Protein AF-A0AAD7PNH7-F1 (afdb_monomer)

Solvent-accessible surface area (backbone atoms only — not comparable to full-atom values): 21620 Å² total; per-residue (Å²): 139,83,86,79,84,76,80,77,82,73,75,80,69,84,70,70,91,67,73,63,49,70,53,61,72,51,76,75,66,79,84,44,59,41,49,57,70,51,91,86,58,76,94,44,36,53,69,55,54,31,59,24,17,64,55,64,34,79,88,31,52,77,44,78,53,93,70,26,41,28,29,46,26,43,43,97,87,65,54,57,30,32,40,33,38,47,54,91,47,84,65,49,72,67,57,51,49,57,50,43,61,55,57,53,66,65,80,53,93,18,37,55,54,58,46,29,37,34,74,54,92,85,47,43,35,39,32,28,63,52,45,81,57,39,27,43,41,53,67,70,63,61,75,90,77,79,69,82,74,80,51,62,71,59,50,51,51,30,51,32,34,38,29,44,34,52,17,40,31,56,72,70,38,86,75,63,47,61,51,66,52,48,44,40,70,34,30,28,17,30,89,85,58,49,25,17,39,46,71,64,52,50,56,75,69,42,39,61,47,68,61,71,79,46,58,69,83,83,72,66,65,48,52,84,59,27,52,36,75,58,42,84,78,66,65,58,88,47,68,49,36,38,31,19,6,45,15,43,41,45,44,28,66,52,29,66,42,44,44,66,51,50,83,90,51,61,91,84,64,83,62,33,40,68,56,49,51,54,57,35,49,77,67,78,45,53,78,76,55,45,29,73,91,55,56,92,68,88,41,58,71,47,53,52,54,50,50,51,53,20,55,40,24,51,41,83,53,59,85,74,24,59,53,43,57,55,50,22,52,53,46,44,58,66,43,61,88,68,73,68,86,68,80,84,70,88,81,72,82,78,84,76,83,72,96,73,84,84,77,79,84,73,80,75,83,82,87,130

Sequence (368 aa):
MFFYLRRVSVRKKEEDPEGNKWARSLKGTKGIKVSMFEKSVLKMKLSDLMKATNNFSKDGIIGLGRTGAIYKAVLDDGTSLMVKRLQESQHSEKEFLSEMDTLGSVKHRNLVPLLGFCVAKKERLLIYKNMPNGSLHDQLHSSDDGGNAMEWPLRLKIAIGAAKGLAWLHHSCNPRIIHRNISSNCILLDADFEPKISDFGLARLMNPIDTHLSTFVNGEFGDLGYVAPEYTRTLVATPKGDVYSFGTVLLELVTGERPTHVAKAPEDFKGNLVEWITQISSNSKLHDTIDKSLLGKGVDGELFQFLKVACTCVLPTPKERPTMFEVYQLLRAIGGRYNFTAEDEILIPSDSGNADNMEELIVAREVK

Secondary structure (DSSP, 8-state):
----------------TTTTHHHHHTTT-TTPBPEESSTTS---BHHHHHHHTTTT-GGGEEEEETTEEEEEEE-TTS-EEEEEEEPP----HHHHHHHHHHHHH---TTB--EEEEEEETTEEEEEEE--TT-BHHHHHH--SSSPPPPPHHHHHHHHHHHHHHHHHHHHTSSSPPP-S---GGGEEE-TT--EEE-STTGGGGS-HIIIII-TTSSS--SSTT---TTHHHH----HHHHHHHHHHHHHHHHH--BTTB-TTS-TT--S-HHHHHHHHHHTT-GGGGS-GGGTTSS-HHHHHHHHHHHHHHT-SSTTTSPPHHHHHHHHHHHTGGG-----S--PPPP------------------

InterPro domains:
  IPR000719 Protein kinase domain [PS50011] (56-341)
  IPR001245 Serine-threonine/tyrosine-protein kinase, catalytic domain [PF07714] (61-329)
  IPR011009 Protein kinase-like domain superfamily [SSF56112] (34-331)
  IPR051824 LRR Receptor-Like Ser/Thr Protein Kinase [PTHR48006] (19-334)

Organism: Quillaja saponaria (NCBI:txid32244)

Structure (mmCIF, N/CA/C/O backbone):
data_AF-A0AAD7PNH7-F1
#
_entry.id   AF-A0AAD7PNH7-F1
#
loop_
_atom_site.group_PDB
_atom_site.id
_atom_site.type_symbol
_atom_site.label_atom_id
_atom_site.label_alt_id
_atom_site.label_comp_id
_atom_site.label_asym_id
_atom_site.label_entity_id
_atom_site.label_seq_id
_atom_site.pdbx_PDB_ins_code
_atom_site.Cartn_x
_atom_site.Cartn_y
_atom_site.Cartn_z
_atom_site.occupancy
_atom_site.B_iso_or_equiv
_atom_site.auth_seq_id
_atom_site.auth_comp_id
_atom_site.auth_asym_id
_atom_site.auth_atom_id
_atom_site.pdbx_PDB_model_num
ATOM 1 N N . MET A 1 1 ? 15.157 -46.771 -2.818 1.00 29.75 1 MET A N 1
ATOM 2 C CA . MET A 1 1 ? 14.008 -46.200 -2.084 1.00 29.75 1 MET A CA 1
ATOM 3 C C . MET A 1 1 ? 14.579 -45.356 -0.950 1.00 29.75 1 MET A C 1
ATOM 5 O O . MET A 1 1 ? 14.903 -45.894 0.096 1.00 29.75 1 MET A O 1
ATOM 9 N N . PHE A 1 2 ? 14.838 -44.072 -1.209 1.00 24.34 2 PHE A N 1
ATOM 10 C CA . PHE A 1 2 ? 15.418 -43.145 -0.232 1.00 24.34 2 PHE A CA 1
ATOM 11 C C . PHE A 1 2 ? 14.332 -42.155 0.188 1.00 24.34 2 PHE A C 1
ATOM 13 O O . PHE A 1 2 ? 13.908 -41.322 -0.608 1.00 24.34 2 PHE A O 1
ATOM 20 N N . PHE A 1 3 ? 13.847 -42.291 1.419 1.00 24.22 3 PHE A N 1
ATOM 21 C CA . PHE A 1 3 ? 12.903 -41.358 2.023 1.00 24.22 3 PHE A CA 1
ATOM 22 C C . PHE A 1 3 ? 13.675 -40.147 2.553 1.00 24.22 3 PHE A C 1
ATOM 24 O O . PHE A 1 3 ? 14.318 -40.228 3.597 1.00 24.22 3 PHE A O 1
ATOM 31 N N . TYR A 1 4 ? 13.611 -39.020 1.845 1.00 25.33 4 TYR A N 1
ATOM 32 C CA . TYR A 1 4 ? 14.014 -37.729 2.401 1.00 25.33 4 TYR A CA 1
ATOM 33 C C . TYR A 1 4 ? 12.817 -37.118 3.138 1.00 25.33 4 TYR A C 1
ATOM 35 O O . TYR A 1 4 ? 11.923 -36.527 2.535 1.00 25.33 4 TYR A O 1
ATOM 43 N N . LEU A 1 5 ? 12.795 -37.275 4.462 1.00 28.12 5 LEU A N 1
ATOM 44 C CA . LEU A 1 5 ? 11.913 -36.518 5.350 1.00 28.12 5 LEU A CA 1
ATOM 45 C C . LEU A 1 5 ? 12.374 -35.054 5.356 1.00 28.12 5 LEU A C 1
ATOM 47 O O . LEU A 1 5 ? 13.334 -34.682 6.033 1.00 28.12 5 LEU A O 1
ATOM 51 N N . ARG A 1 6 ? 11.702 -34.219 4.560 1.00 28.66 6 ARG A N 1
ATOM 52 C CA . ARG A 1 6 ? 11.944 -32.775 4.496 1.00 28.66 6 ARG A CA 1
ATOM 53 C C . ARG A 1 6 ? 11.370 -32.127 5.757 1.00 28.66 6 ARG A C 1
ATOM 55 O O . ARG A 1 6 ? 10.159 -32.111 5.962 1.00 28.66 6 ARG A O 1
ATOM 62 N N . ARG A 1 7 ? 12.249 -31.594 6.611 1.00 25.81 7 ARG A N 1
ATOM 63 C CA . ARG A 1 7 ? 11.866 -30.709 7.720 1.00 25.81 7 ARG A CA 1
ATOM 64 C C . ARG A 1 7 ? 11.158 -29.487 7.141 1.00 25.81 7 ARG A C 1
ATOM 66 O O . ARG A 1 7 ? 11.771 -28.685 6.440 1.00 25.81 7 ARG A O 1
ATOM 73 N N . VAL A 1 8 ? 9.874 -29.356 7.453 1.00 25.39 8 VAL A N 1
ATOM 74 C CA . VAL A 1 8 ? 9.115 -28.122 7.266 1.00 25.39 8 VAL A CA 1
ATOM 75 C C . VAL A 1 8 ? 9.748 -27.074 8.178 1.00 25.39 8 VAL A C 1
ATOM 77 O O . VAL A 1 8 ? 9.700 -27.196 9.401 1.00 25.39 8 VAL A O 1
ATOM 80 N N . SER A 1 9 ? 10.389 -26.067 7.587 1.00 25.86 9 SER A N 1
ATOM 81 C CA . SER A 1 9 ? 10.795 -24.873 8.322 1.00 25.86 9 SER A CA 1
ATOM 82 C C . SER A 1 9 ? 9.529 -24.082 8.627 1.00 25.86 9 SER A C 1
ATOM 84 O O . SER A 1 9 ? 9.025 -23.325 7.799 1.00 25.86 9 SER A O 1
ATOM 86 N N . VAL A 1 10 ? 8.960 -24.333 9.804 1.00 28.34 10 VAL A N 1
ATOM 87 C CA . VAL A 1 10 ? 7.902 -23.507 10.375 1.00 28.34 10 VAL A CA 1
ATOM 88 C C . VAL A 1 10 ? 8.510 -22.120 10.551 1.00 28.34 10 VAL A C 1
ATOM 90 O O . VAL A 1 10 ? 9.368 -21.929 11.413 1.00 28.34 10 VAL A O 1
ATOM 93 N N . ARG A 1 11 ? 8.100 -21.155 9.717 1.00 32.38 11 ARG A N 1
ATOM 94 C CA . ARG A 1 11 ? 8.339 -19.734 9.994 1.00 32.38 11 ARG A CA 1
ATOM 95 C C . ARG A 1 11 ? 7.894 -19.495 11.434 1.00 32.38 11 ARG A C 1
ATOM 97 O O . ARG A 1 11 ? 6.722 -19.696 11.751 1.00 32.38 11 ARG A O 1
ATOM 104 N N . LYS A 1 12 ? 8.834 -19.126 12.308 1.00 29.78 12 LYS A N 1
ATOM 105 C CA . LYS A 1 12 ? 8.533 -18.670 13.665 1.00 29.78 12 LYS A CA 1
ATOM 106 C C . LYS A 1 12 ? 7.570 -17.493 13.517 1.00 29.78 12 LYS A C 1
ATOM 108 O O . LYS A 1 12 ? 7.988 -16.408 13.129 1.00 29.78 12 LYS A O 1
ATOM 113 N N . LYS A 1 13 ? 6.276 -17.730 13.754 1.00 42.34 13 LYS A N 1
ATOM 114 C CA . LYS A 1 13 ? 5.326 -16.654 14.033 1.00 42.34 13 LYS A CA 1
ATOM 115 C C . LYS A 1 13 ? 5.911 -15.911 15.228 1.00 42.34 13 LYS A C 1
ATOM 117 O O . LYS A 1 13 ? 6.177 -16.550 16.244 1.00 42.34 13 LYS A O 1
ATOM 122 N N . GLU A 1 14 ? 6.161 -14.613 15.098 1.00 38.56 14 GLU A N 1
ATOM 123 C CA . GLU A 1 14 ? 6.387 -13.781 16.275 1.00 38.56 14 GLU A CA 1
ATOM 124 C C . GLU A 1 14 ? 5.158 -13.938 17.171 1.00 38.56 14 GLU A C 1
ATOM 126 O O . GLU A 1 14 ? 4.038 -13.554 16.823 1.00 38.56 14 GLU A O 1
ATOM 131 N N . GLU A 1 15 ? 5.338 -14.647 18.279 1.00 40.72 15 GLU A N 1
ATOM 132 C CA . GLU A 1 15 ? 4.274 -14.869 19.236 1.00 40.72 15 GLU A CA 1
ATOM 133 C C . GLU A 1 15 ? 4.046 -13.567 19.994 1.00 40.72 15 GLU A C 1
ATOM 135 O O . GLU A 1 15 ? 4.943 -13.094 20.683 1.00 40.72 15 GLU A O 1
ATOM 140 N N . ASP A 1 16 ? 2.830 -13.015 19.897 1.00 49.28 16 ASP A N 1
ATOM 141 C CA . ASP A 1 16 ? 2.330 -12.005 20.836 1.00 49.28 16 ASP A CA 1
ATOM 142 C C . ASP A 1 16 ? 2.634 -12.472 22.279 1.00 49.28 16 ASP A C 1
ATOM 144 O O . ASP A 1 16 ? 2.000 -13.456 22.718 1.00 49.28 16 ASP A O 1
ATOM 148 N N . PRO A 1 17 ? 3.566 -11.799 22.993 1.00 47.62 17 PRO A N 1
ATOM 149 C CA . PRO A 1 17 ? 4.068 -12.218 24.303 1.00 47.62 17 PRO A CA 1
ATOM 150 C C . PRO A 1 17 ? 2.978 -12.291 25.378 1.00 47.62 17 PRO A C 1
ATOM 152 O O . PRO A 1 17 ? 3.150 -12.953 26.402 1.00 47.62 17 PRO A O 1
ATOM 155 N N . GLU A 1 18 ? 1.835 -11.631 25.164 1.00 51.72 18 GLU A N 1
ATOM 156 C CA . GLU A 1 18 ? 0.789 -11.492 26.176 1.00 51.72 18 GLU A CA 1
ATOM 157 C C . GLU A 1 18 ? -0.416 -12.421 25.985 1.00 51.72 18 GLU A C 1
ATOM 159 O O . GLU A 1 18 ? -1.301 -12.465 26.843 1.00 51.72 18 GLU A O 1
ATOM 164 N N . GLY A 1 19 ? -0.474 -13.204 24.905 1.00 57.66 19 GLY A N 1
ATOM 165 C CA . GLY A 1 19 ? -1.500 -14.237 24.729 1.00 57.66 19 GLY A CA 1
ATOM 166 C C . GLY A 1 19 ? -2.938 -13.704 24.662 1.00 57.66 19 GLY A C 1
ATOM 167 O O . GLY A 1 19 ? -3.827 -14.271 25.305 1.00 57.66 19 GLY A O 1
ATOM 168 N N . ASN A 1 20 ? -3.182 -12.620 23.910 1.00 73.38 20 ASN A N 1
ATOM 169 C CA . ASN A 1 20 ? -4.502 -11.981 23.770 1.00 73.38 20 ASN A CA 1
ATOM 170 C C . ASN A 1 20 ? -5.204 -11.634 25.106 1.00 73.38 20 ASN A C 1
ATOM 172 O O . ASN A 1 20 ? -6.437 -11.554 25.178 1.00 73.38 20 ASN A O 1
ATOM 176 N N . LYS A 1 21 ? -4.446 -11.405 26.191 1.00 77.62 21 LYS A N 1
ATOM 177 C CA . LYS A 1 21 ? -4.988 -10.973 27.498 1.00 77.62 21 LYS A CA 1
ATOM 178 C C . LYS A 1 21 ? -5.834 -9.702 27.390 1.00 77.62 21 LYS A C 1
ATOM 180 O O . LYS A 1 21 ? -6.864 -9.599 28.060 1.00 77.62 21 LYS A O 1
ATOM 185 N N . TRP A 1 22 ? -5.455 -8.786 26.501 1.00 85.25 22 TRP A N 1
ATOM 186 C CA . TRP A 1 22 ? -6.195 -7.558 26.213 1.00 85.25 22 TRP A CA 1
ATOM 187 C C . TRP A 1 22 ? -7.666 -7.827 25.844 1.00 85.25 22 TRP A C 1
ATOM 189 O O . TRP A 1 22 ? -8.564 -7.222 26.429 1.00 85.25 22 TRP A O 1
ATOM 199 N N . ALA A 1 23 ? -7.938 -8.809 24.974 1.00 82.88 23 ALA A N 1
ATOM 200 C CA . ALA A 1 23 ? -9.287 -9.139 24.515 1.00 82.88 23 ALA A CA 1
ATOM 201 C C . ALA A 1 23 ? -10.140 -9.714 25.654 1.00 82.88 23 ALA A C 1
ATOM 203 O O . ALA A 1 23 ? -11.338 -9.445 25.755 1.00 82.88 23 ALA A O 1
ATOM 204 N N . ARG A 1 24 ? -9.521 -10.464 26.578 1.00 83.56 24 ARG A N 1
ATOM 205 C CA . ARG A 1 24 ? -10.199 -10.955 27.791 1.00 83.56 24 ARG A CA 1
ATOM 206 C C . ARG A 1 24 ? -10.592 -9.806 28.713 1.00 83.56 24 ARG A C 1
ATOM 208 O O . ARG A 1 24 ? -11.674 -9.851 29.291 1.00 83.56 24 ARG A O 1
ATOM 215 N N . SER A 1 25 ? -9.772 -8.756 28.792 1.00 83.56 25 SER A N 1
ATOM 216 C CA . SER A 1 25 ? -10.085 -7.557 29.578 1.00 83.56 25 SER A CA 1
ATOM 217 C C . SER A 1 25 ? -11.337 -6.815 29.076 1.00 83.56 25 SER A C 1
ATOM 219 O O . SER A 1 25 ? -11.954 -6.072 29.844 1.00 83.56 25 SER A O 1
ATOM 221 N N . LEU A 1 26 ? -11.744 -7.034 27.819 1.00 84.06 26 LEU A N 1
ATOM 222 C CA . LEU A 1 26 ? -12.944 -6.450 27.211 1.00 84.06 26 LEU A CA 1
ATOM 223 C C . LEU A 1 26 ? -14.229 -7.258 27.483 1.00 84.06 26 LEU A C 1
ATOM 225 O O . LEU A 1 26 ? -15.324 -6.726 27.329 1.00 84.06 26 LEU A O 1
ATOM 229 N N . LYS A 1 27 ? -14.149 -8.513 27.963 1.00 73.81 27 LYS A N 1
ATOM 230 C CA . LYS A 1 27 ? -15.326 -9.401 28.150 1.00 73.81 27 LYS A CA 1
ATOM 231 C C . LYS A 1 27 ? -16.373 -8.910 29.173 1.00 73.81 27 LYS A C 1
ATOM 233 O O . LYS A 1 27 ? -17.446 -9.497 29.267 1.00 73.81 27 LYS A O 1
ATOM 238 N N . GLY A 1 28 ? -16.100 -7.833 29.912 1.00 68.81 28 GLY A N 1
ATOM 239 C CA . GLY A 1 28 ? -17.029 -7.213 30.869 1.00 68.81 28 GLY A CA 1
ATOM 240 C C . GLY A 1 28 ? -17.635 -5.876 30.426 1.00 68.81 28 GLY A C 1
ATOM 241 O O . GLY A 1 28 ? -18.544 -5.377 31.086 1.00 68.81 28 GLY A O 1
ATOM 242 N N . THR A 1 29 ? -17.168 -5.273 29.329 1.00 74.38 29 THR A N 1
ATOM 243 C CA . THR A 1 29 ? -17.645 -3.955 28.882 1.00 74.38 29 THR A CA 1
ATOM 244 C C . THR A 1 29 ? -18.919 -4.081 28.051 1.00 74.38 29 THR A C 1
ATOM 246 O O . THR A 1 29 ? -18.883 -4.132 26.822 1.00 74.38 29 THR A O 1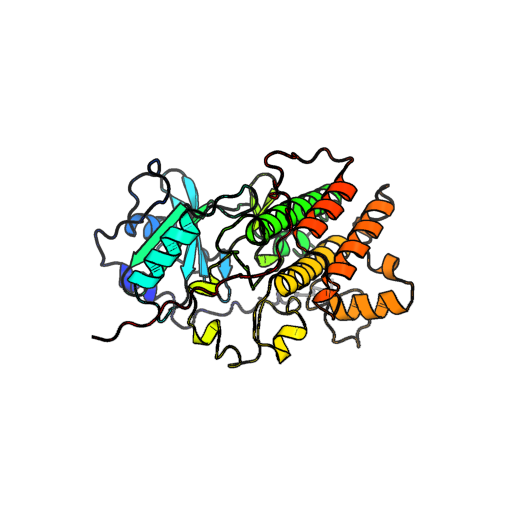
ATOM 249 N N . LYS A 1 30 ? -20.072 -4.148 28.724 1.00 68.44 30 LYS A N 1
ATOM 250 C CA . LYS A 1 30 ? -21.385 -4.136 28.064 1.00 68.44 30 LYS A CA 1
ATOM 251 C C . LYS A 1 30 ? -21.722 -2.721 27.581 1.00 68.44 30 LYS A C 1
ATOM 253 O O . LYS A 1 30 ? -21.572 -1.760 28.324 1.00 68.44 30 LYS A O 1
ATOM 258 N N . GLY A 1 31 ? -22.221 -2.604 26.349 1.00 77.56 31 GLY A N 1
ATOM 259 C CA . GLY A 1 31 ? -22.800 -1.357 25.830 1.00 77.56 31 GLY A CA 1
ATOM 260 C C . GLY A 1 31 ? -21.859 -0.431 25.053 1.00 77.56 31 GLY A C 1
ATOM 261 O O . GLY A 1 31 ? -22.328 0.604 24.583 1.00 77.56 31 GLY A O 1
ATOM 262 N N . ILE A 1 32 ? -20.586 -0.799 24.853 1.00 85.19 32 ILE A N 1
ATOM 263 C CA . ILE A 1 32 ? -19.684 -0.040 23.972 1.00 85.19 32 ILE A CA 1
ATOM 264 C C . ILE A 1 32 ? -20.188 -0.144 22.529 1.00 85.19 32 ILE A C 1
ATOM 266 O O . ILE A 1 32 ? -20.318 -1.243 21.977 1.00 85.19 32 ILE A O 1
ATOM 270 N N . LYS A 1 33 ? -20.498 1.015 21.944 1.00 87.31 33 LYS A N 1
ATOM 271 C CA . LYS A 1 33 ? -20.961 1.149 20.562 1.00 87.31 33 LYS A CA 1
ATOM 272 C C . LYS A 1 33 ? -19.764 1.182 19.618 1.00 87.31 33 LYS A C 1
ATOM 274 O O . LYS A 1 33 ? -18.744 1.784 19.937 1.00 87.31 33 LYS A O 1
ATOM 279 N N . VAL A 1 34 ? -19.925 0.567 18.453 1.00 85.25 34 VAL A N 1
ATOM 280 C CA . VAL A 1 34 ? -19.037 0.783 17.312 1.00 85.25 34 VAL A CA 1
ATOM 281 C C . VAL A 1 34 ? -19.575 1.991 16.548 1.00 85.25 34 VAL A C 1
ATOM 283 O O . VAL A 1 34 ? -20.754 2.031 16.189 1.00 85.25 34 VAL A O 1
ATOM 286 N N . SER A 1 35 ? -18.728 2.993 16.350 1.00 88.44 35 SER A N 1
ATOM 287 C CA . SER A 1 35 ? -19.055 4.199 15.594 1.00 88.44 35 SER A CA 1
ATOM 288 C C . SER A 1 35 ? -18.865 3.914 14.110 1.00 88.44 35 SER A C 1
ATOM 290 O O . SER A 1 35 ? -17.750 3.627 13.687 1.00 88.44 35 SER A O 1
ATOM 292 N N . MET A 1 36 ? -19.940 3.985 13.326 1.00 88.69 36 MET A N 1
ATOM 293 C CA . MET A 1 36 ? -19.910 3.748 11.878 1.00 88.69 36 MET A CA 1
ATOM 294 C C . MET A 1 36 ? -19.984 5.076 11.124 1.00 88.69 36 MET A C 1
ATOM 296 O O . MET A 1 36 ? -20.780 5.943 11.488 1.00 88.69 36 MET A O 1
ATOM 300 N N . PHE A 1 37 ? -19.190 5.228 10.062 1.00 83.88 37 PHE A N 1
ATOM 301 C CA . PHE A 1 37 ? -19.174 6.455 9.251 1.00 83.88 37 PHE A CA 1
ATOM 302 C C . PHE A 1 37 ? -20.381 6.563 8.310 1.00 83.88 37 PHE A C 1
ATOM 304 O O . PHE A 1 37 ? -20.784 7.661 7.929 1.00 83.88 37 PHE A O 1
ATOM 311 N N . GLU A 1 38 ? -21.004 5.437 7.959 1.00 74.12 38 GLU A N 1
ATOM 312 C CA . GLU A 1 38 ? -22.218 5.407 7.144 1.00 74.12 38 GLU A CA 1
ATOM 313 C C . GLU A 1 38 ? -23.446 5.056 7.987 1.00 74.12 38 GLU A C 1
ATOM 315 O O . GLU A 1 38 ? -23.496 4.027 8.662 1.00 74.12 38 GLU A O 1
ATOM 320 N N . LYS A 1 39 ? -24.480 5.906 7.906 1.00 57.44 39 LYS A N 1
ATOM 321 C CA . LYS A 1 39 ? -25.732 5.780 8.677 1.00 57.44 39 LYS A CA 1
ATOM 322 C C . LYS A 1 39 ? -26.529 4.500 8.372 1.00 57.44 39 LYS A C 1
ATOM 324 O O . LYS A 1 39 ? -27.422 4.157 9.138 1.00 57.44 39 LYS A O 1
ATOM 329 N N . SER A 1 40 ? -26.220 3.823 7.262 1.00 53.72 40 SER A N 1
ATOM 330 C CA . SER A 1 40 ? -26.894 2.603 6.793 1.00 53.72 40 SER A CA 1
ATOM 331 C C . SER A 1 40 ? -26.407 1.324 7.480 1.00 53.72 40 SER A C 1
ATOM 333 O O . SER A 1 40 ? -27.012 0.270 7.283 1.00 53.72 40 SER A O 1
ATOM 335 N N . VAL A 1 41 ? -25.317 1.370 8.249 1.00 58.19 41 VAL A N 1
ATOM 336 C CA . VAL A 1 41 ? -24.795 0.165 8.897 1.00 58.19 41 VAL A CA 1
ATOM 337 C C . VAL A 1 41 ? -25.533 -0.071 10.215 1.00 58.19 41 VAL A C 1
ATOM 339 O O . VAL A 1 41 ? -25.690 0.845 11.024 1.00 58.19 41 VAL A O 1
ATOM 342 N N . LEU A 1 42 ? -26.015 -1.303 10.419 1.00 61.91 42 LEU A N 1
ATOM 343 C CA . LEU A 1 42 ? -26.675 -1.746 11.652 1.00 61.91 42 LEU A CA 1
ATOM 344 C C . LEU A 1 42 ? -25.881 -1.283 12.885 1.00 61.91 42 LEU A C 1
ATOM 346 O O . LEU A 1 42 ? -24.651 -1.296 12.878 1.00 61.91 42 LEU A O 1
ATOM 350 N N . LYS A 1 43 ? -26.585 -0.882 13.956 1.00 73.81 43 LYS A N 1
ATOM 351 C CA . LYS A 1 43 ? -25.972 -0.469 15.232 1.00 73.81 43 LYS A CA 1
ATOM 352 C C . LYS A 1 43 ? -25.136 -1.617 15.814 1.00 73.81 43 LYS A C 1
ATOM 354 O O . LYS A 1 43 ? -25.658 -2.429 16.574 1.00 73.81 43 LYS A O 1
ATOM 359 N N . MET A 1 44 ? -23.853 -1.653 15.477 1.00 86.00 44 MET A N 1
ATOM 360 C CA . MET A 1 44 ? -22.908 -2.675 15.911 1.00 86.00 44 MET A CA 1
ATOM 361 C C . MET A 1 44 ? -22.331 -2.332 17.289 1.00 86.00 44 MET A C 1
ATOM 363 O O . MET A 1 44 ? -22.113 -1.165 17.633 1.00 86.00 44 MET A O 1
ATOM 367 N N . LYS A 1 45 ? -22.094 -3.355 18.107 1.00 91.12 45 LYS A N 1
ATOM 368 C CA . LYS A 1 45 ? -21.475 -3.253 19.433 1.00 91.12 45 LYS A CA 1
ATOM 369 C C . LYS A 1 45 ? -20.146 -3.997 19.458 1.00 91.12 45 LYS A C 1
ATOM 371 O O . LYS A 1 45 ? -19.910 -4.911 18.673 1.00 91.12 45 LYS A O 1
ATOM 376 N N . LEU A 1 46 ? -19.298 -3.664 20.431 1.00 91.69 46 LEU A N 1
ATOM 377 C CA . LEU A 1 46 ? -18.039 -4.383 20.651 1.00 91.69 46 LEU A CA 1
ATOM 378 C C . LEU A 1 46 ? -18.255 -5.895 20.848 1.00 91.69 46 LEU A C 1
ATOM 380 O O . LEU A 1 46 ? -17.443 -6.691 20.390 1.00 91.69 46 LEU A O 1
ATOM 384 N N . SER A 1 47 ? -19.360 -6.301 21.484 1.00 91.94 47 SER A N 1
ATOM 385 C CA . SER A 1 47 ? -19.724 -7.717 21.645 1.00 91.94 47 SER A CA 1
ATOM 386 C C . SER A 1 47 ? -19.842 -8.458 20.316 1.00 91.94 47 SER A C 1
ATOM 388 O O . SER A 1 47 ? -19.479 -9.630 20.239 1.00 91.94 47 SER A O 1
ATOM 390 N N . ASP A 1 48 ? -20.314 -7.771 19.279 1.00 92.44 48 ASP A N 1
ATOM 391 C CA . ASP A 1 48 ? -20.542 -8.353 17.961 1.00 92.44 48 ASP A CA 1
ATOM 392 C C . ASP A 1 48 ? -19.192 -8.565 17.266 1.00 92.44 48 ASP A C 1
ATOM 394 O O . ASP A 1 48 ? -18.928 -9.648 16.754 1.00 92.44 48 ASP A O 1
ATOM 398 N N . LEU A 1 49 ? -18.277 -7.589 17.374 1.00 93.19 49 LEU A N 1
ATOM 399 C CA . LEU A 1 49 ? -16.888 -7.725 16.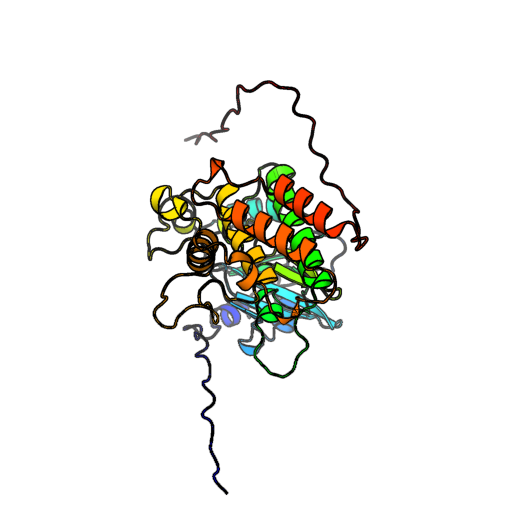916 1.00 93.19 49 LEU A CA 1
ATOM 400 C C . LEU A 1 49 ? -16.142 -8.841 17.656 1.00 93.19 49 LEU A C 1
ATOM 402 O O . LEU A 1 49 ? -15.426 -9.628 17.037 1.00 93.19 49 LEU A O 1
ATOM 406 N N . MET A 1 50 ? -16.314 -8.938 18.978 1.00 93.56 50 MET A N 1
ATOM 407 C CA . MET A 1 50 ? -15.717 -10.013 19.772 1.00 93.56 50 MET A CA 1
ATOM 408 C C . MET A 1 50 ? -16.243 -11.377 19.330 1.00 93.56 50 MET A C 1
ATOM 410 O O . MET A 1 50 ? -15.453 -12.300 19.178 1.00 93.56 50 MET A O 1
ATOM 414 N N . LYS A 1 51 ? -17.547 -11.523 19.081 1.00 94.12 51 LYS A N 1
ATOM 415 C CA . LYS A 1 51 ? -18.115 -12.774 18.564 1.00 94.12 51 LYS A CA 1
ATOM 416 C C . LYS A 1 51 ? -17.561 -13.100 17.172 1.00 94.12 51 LYS A C 1
ATOM 418 O O . LYS A 1 51 ? -17.043 -14.195 16.971 1.00 94.12 51 LYS A O 1
ATOM 423 N N . ALA A 1 52 ? -17.585 -12.127 16.263 1.00 94.88 52 ALA A N 1
ATOM 424 C CA . ALA A 1 52 ? -17.185 -12.277 14.866 1.00 94.88 52 ALA A CA 1
ATOM 425 C C . ALA A 1 52 ? -15.701 -12.628 14.667 1.00 94.88 52 ALA A C 1
ATOM 427 O O . ALA A 1 52 ? -15.330 -13.209 13.651 1.00 94.88 52 ALA A O 1
ATOM 428 N N . THR A 1 53 ? -14.850 -12.284 15.633 1.00 94.50 53 THR A N 1
ATOM 429 C CA . THR A 1 53 ? -13.401 -12.565 15.625 1.00 94.50 53 THR A CA 1
ATOM 430 C C . THR A 1 53 ? -13.012 -13.757 16.504 1.00 94.50 53 THR A C 1
ATOM 432 O O . THR A 1 53 ? -11.827 -13.972 16.769 1.00 94.50 53 THR A O 1
ATOM 435 N N . ASN A 1 54 ? -13.990 -14.511 17.023 1.00 94.06 54 ASN A N 1
ATOM 436 C CA . ASN A 1 54 ? -13.775 -15.549 18.034 1.00 94.06 54 ASN A CA 1
ATOM 437 C C . ASN A 1 54 ? -12.942 -15.040 19.232 1.00 94.06 54 ASN A C 1
ATOM 439 O O . ASN A 1 54 ? -11.931 -15.614 19.632 1.00 94.06 54 ASN A O 1
ATOM 443 N N . ASN A 1 55 ? -13.377 -13.918 19.802 1.00 93.31 55 ASN A N 1
ATOM 444 C CA . ASN A 1 55 ? -12.711 -13.148 20.852 1.00 93.31 55 ASN A CA 1
ATOM 445 C C . ASN A 1 55 ? -11.298 -12.695 20.468 1.00 93.31 55 ASN A C 1
ATOM 447 O O . ASN A 1 55 ? -10.383 -12.798 21.287 1.00 93.31 55 ASN A O 1
ATOM 451 N N . PHE A 1 56 ? -11.138 -12.201 19.237 1.00 93.19 56 PHE A N 1
ATOM 452 C CA . PHE A 1 56 ? -9.846 -11.842 18.658 1.00 93.19 56 PHE A CA 1
ATOM 453 C C . PHE A 1 56 ? -8.840 -12.995 18.759 1.00 93.19 56 PHE A C 1
ATOM 455 O O . PHE A 1 56 ? -7.731 -12.817 19.256 1.00 93.19 56 PHE A O 1
ATOM 462 N N . SER A 1 57 ? -9.239 -14.206 18.348 1.00 91.62 57 SER A N 1
ATOM 463 C CA . SER A 1 57 ? -8.349 -15.375 18.374 1.00 91.62 57 SER A CA 1
ATOM 464 C C . SER A 1 57 ? -7.100 -15.139 17.518 1.00 91.62 57 SER A C 1
ATOM 466 O O . SER A 1 57 ? -7.177 -14.516 16.458 1.00 91.62 57 SER A O 1
ATOM 468 N N . LYS A 1 58 ? -5.955 -15.694 17.942 1.00 87.94 58 LYS A N 1
ATOM 469 C CA . LYS A 1 58 ? -4.705 -15.655 17.163 1.00 87.94 58 LYS A CA 1
ATOM 470 C C . LYS A 1 58 ? -4.861 -16.332 15.797 1.00 87.94 58 LYS A C 1
ATOM 472 O O . LYS A 1 58 ? -4.223 -15.915 14.837 1.00 87.94 58 LYS A O 1
ATOM 477 N N . ASP A 1 59 ? -5.744 -17.323 15.697 1.00 89.62 59 ASP A N 1
ATOM 478 C CA . ASP A 1 59 ? -6.036 -18.024 14.439 1.00 89.62 59 ASP A CA 1
ATOM 479 C C . ASP A 1 59 ? -6.769 -17.134 13.426 1.00 89.62 59 ASP A C 1
ATOM 481 O O . ASP A 1 59 ? -6.752 -17.410 12.232 1.00 89.62 59 ASP A O 1
ATOM 485 N N . GLY A 1 60 ? -7.408 -16.059 13.900 1.00 88.62 60 GLY A N 1
ATOM 486 C CA . GLY A 1 60 ? -8.088 -15.072 13.066 1.00 88.62 60 GLY A CA 1
ATOM 487 C C . GLY A 1 60 ? -7.191 -13.925 12.601 1.00 88.62 60 GLY A C 1
ATOM 488 O O . GLY A 1 60 ? -7.693 -13.024 11.930 1.00 88.62 60 GLY A O 1
ATOM 489 N N . ILE A 1 61 ? -5.903 -13.913 12.964 1.00 91.44 61 ILE A N 1
ATOM 490 C CA . ILE A 1 61 ? -4.957 -12.877 12.534 1.00 91.44 61 ILE A CA 1
ATOM 491 C C . ILE A 1 61 ? -4.619 -13.096 11.060 1.00 91.44 61 ILE A C 1
ATOM 493 O O . ILE A 1 61 ? -4.094 -14.141 10.682 1.00 91.44 61 ILE A O 1
ATOM 497 N N . ILE A 1 62 ? -4.893 -12.080 10.248 1.00 89.88 62 ILE A N 1
ATOM 498 C CA . ILE A 1 62 ? -4.599 -12.058 8.809 1.00 89.88 62 ILE A CA 1
ATOM 499 C C . ILE A 1 62 ? -3.462 -11.098 8.454 1.00 89.88 62 ILE A C 1
ATOM 501 O O . ILE A 1 62 ? -2.979 -11.119 7.331 1.00 89.88 62 ILE A O 1
ATOM 505 N N . GLY A 1 63 ? -3.022 -10.268 9.400 1.00 84.31 63 GLY A N 1
ATOM 506 C CA . GLY A 1 63 ? -1.893 -9.368 9.208 1.00 84.31 63 GLY A CA 1
ATOM 507 C C . GLY A 1 63 ? -1.330 -8.877 10.535 1.00 84.31 63 GLY A C 1
ATOM 508 O O . GLY A 1 63 ? -2.075 -8.616 11.481 1.00 84.31 63 GLY A O 1
ATOM 509 N N . LEU A 1 64 ? -0.010 -8.747 10.594 1.00 82.81 64 LEU A N 1
ATOM 510 C CA . LEU A 1 64 ? 0.725 -8.135 11.696 1.00 82.81 64 LEU A CA 1
ATOM 511 C C . LEU A 1 64 ? 1.647 -7.081 11.101 1.00 82.81 64 LEU A C 1
ATOM 513 O O . LEU A 1 64 ? 2.326 -7.343 10.113 1.00 82.81 64 LEU A O 1
ATOM 517 N N . GLY A 1 65 ? 1.666 -5.897 11.696 1.00 72.75 65 GLY A N 1
ATOM 518 C CA . GLY A 1 65 ? 2.565 -4.841 11.266 1.00 72.75 65 GLY A CA 1
ATOM 519 C C . GLY A 1 65 ? 2.762 -3.786 12.339 1.00 72.75 65 GLY A C 1
ATOM 520 O O . GLY A 1 65 ? 2.170 -3.834 13.421 1.00 72.75 65 GLY A O 1
ATOM 521 N N . ARG A 1 66 ? 3.576 -2.787 12.003 1.00 72.88 66 ARG A N 1
ATOM 522 C CA . ARG A 1 66 ? 3.942 -1.679 12.893 1.00 72.88 66 ARG A CA 1
ATOM 523 C C . ARG A 1 66 ? 2.736 -0.915 13.449 1.00 72.88 66 ARG A C 1
ATOM 525 O O . ARG A 1 66 ? 2.763 -0.437 14.571 1.00 72.88 66 ARG A O 1
ATOM 532 N N . THR A 1 67 ? 1.666 -0.796 12.676 1.00 77.62 67 THR A N 1
ATOM 533 C CA . THR A 1 67 ? 0.447 -0.081 13.083 1.00 77.62 67 THR A CA 1
ATOM 534 C C . THR A 1 67 ? -0.530 -0.962 13.869 1.00 77.62 67 THR A C 1
ATOM 536 O O . THR A 1 67 ? -1.565 -0.468 14.311 1.00 77.62 67 THR A O 1
ATOM 539 N N . GLY A 1 68 ? -0.224 -2.251 14.063 1.00 84.81 68 GLY A N 1
ATOM 540 C CA . GLY A 1 68 ? -1.004 -3.181 14.877 1.00 84.81 68 GLY A CA 1
ATOM 541 C C . GLY A 1 68 ? -1.389 -4.478 14.162 1.00 84.81 68 GLY A C 1
ATOM 542 O O . GLY A 1 68 ? -0.870 -4.812 13.098 1.00 84.81 68 GLY A O 1
ATOM 543 N N . ALA A 1 69 ? -2.312 -5.222 14.773 1.00 89.62 69 ALA A N 1
ATOM 544 C CA . ALA A 1 69 ? -2.763 -6.528 14.293 1.00 89.62 69 ALA A CA 1
ATOM 545 C C . ALA A 1 69 ? -4.110 -6.420 13.571 1.00 89.62 69 ALA A C 1
ATOM 547 O O . ALA A 1 69 ? -5.009 -5.714 14.028 1.00 89.62 69 ALA A O 1
ATOM 548 N N . ILE A 1 70 ? -4.269 -7.157 12.474 1.00 93.06 70 ILE A N 1
ATOM 549 C CA . ILE A 1 70 ? -5.498 -7.216 11.683 1.00 93.06 70 ILE A CA 1
ATOM 550 C C . ILE A 1 70 ? -6.129 -8.595 11.847 1.00 93.06 70 ILE A C 1
ATOM 552 O O . ILE A 1 70 ? -5.491 -9.620 11.608 1.00 93.06 70 ILE A O 1
ATOM 556 N N . TYR A 1 71 ? -7.402 -8.605 12.227 1.00 95.44 71 TYR A N 1
ATOM 557 C CA . TYR A 1 71 ? -8.207 -9.802 12.423 1.00 95.44 71 TYR A CA 1
ATOM 558 C C . TYR A 1 71 ? -9.278 -9.903 11.344 1.00 95.44 71 TYR A C 1
ATOM 560 O O . TYR A 1 71 ? -9.944 -8.915 11.029 1.00 95.44 71 TYR A O 1
ATOM 568 N N . LYS A 1 72 ? -9.504 -11.111 10.831 1.00 95.56 72 LYS A N 1
ATOM 569 C CA . LYS A 1 72 ? -10.713 -11.422 10.069 1.00 95.56 72 LYS A CA 1
ATOM 570 C C . LYS A 1 72 ? -11.895 -11.521 11.030 1.00 95.56 72 LYS A C 1
ATOM 572 O O . LYS A 1 72 ? -11.819 -12.205 12.049 1.00 95.56 72 LYS A O 1
ATOM 577 N N . ALA A 1 73 ? -12.987 -10.852 10.689 1.00 95.50 73 ALA A N 1
ATOM 578 C CA . ALA A 1 73 ? -14.246 -10.920 11.413 1.00 95.50 73 ALA A CA 1
ATOM 579 C C . ALA A 1 73 ? -15.351 -11.398 10.471 1.00 95.50 73 ALA A C 1
ATOM 581 O O . ALA A 1 73 ? -15.460 -10.899 9.354 1.00 95.50 73 ALA A O 1
ATOM 582 N N . VAL A 1 74 ? -16.171 -12.345 10.918 1.00 95.62 74 VAL A N 1
ATOM 583 C CA . VAL A 1 74 ? -17.353 -12.809 10.179 1.00 95.62 74 VAL A CA 1
ATOM 584 C C . VAL A 1 74 ? -18.578 -12.601 11.059 1.00 95.62 74 VAL A C 1
ATOM 586 O O . VAL A 1 74 ? -18.676 -13.193 12.132 1.00 95.62 74 VAL A O 1
ATOM 589 N N . LEU A 1 75 ? -19.469 -11.704 10.638 1.00 92.12 75 LEU A N 1
ATOM 590 C CA . LEU A 1 75 ? -20.723 -11.423 11.336 1.00 92.12 75 LEU A CA 1
ATOM 591 C C . LEU A 1 75 ? -21.710 -12.595 11.189 1.00 92.12 75 LEU A C 1
ATOM 593 O O . LEU A 1 75 ? -21.548 -13.458 10.329 1.00 92.12 75 LEU A O 1
ATOM 597 N N . ASP A 1 76 ? -22.762 -12.603 12.013 1.00 90.88 76 ASP A N 1
ATOM 598 C CA . ASP A 1 76 ? -23.788 -13.661 12.013 1.00 90.88 76 ASP A CA 1
ATOM 599 C C . ASP A 1 76 ? -24.545 -13.775 10.676 1.00 90.88 76 ASP A C 1
ATOM 601 O O . ASP A 1 76 ? -25.041 -14.847 10.340 1.00 90.88 76 ASP A O 1
ATOM 605 N N . ASP A 1 77 ? -24.618 -12.685 9.908 1.00 90.00 77 ASP A N 1
ATOM 606 C CA . ASP A 1 77 ? -25.224 -12.643 8.571 1.00 90.00 77 ASP A CA 1
ATOM 607 C C . ASP A 1 77 ? -24.270 -13.109 7.450 1.00 90.00 77 ASP A C 1
ATOM 609 O O . ASP A 1 77 ? -24.633 -13.088 6.276 1.00 90.00 77 ASP A O 1
ATOM 613 N N . GLY A 1 78 ? -23.048 -13.529 7.798 1.00 91.62 78 GLY A N 1
ATOM 614 C CA . GLY A 1 78 ? -22.006 -13.950 6.861 1.00 91.62 78 GLY A CA 1
ATOM 615 C C . GLY A 1 78 ? -21.138 -12.809 6.321 1.00 91.62 78 GLY A C 1
ATOM 616 O O . GLY A 1 78 ? -20.139 -13.074 5.643 1.00 91.62 78 GLY A O 1
ATOM 617 N N . THR A 1 79 ? -21.448 -11.548 6.640 1.00 91.62 79 THR A N 1
ATOM 618 C CA . THR A 1 79 ? -20.639 -10.400 6.217 1.00 91.62 79 THR A CA 1
ATOM 619 C C . THR A 1 79 ? -19.232 -10.509 6.794 1.00 91.62 79 THR A C 1
ATOM 621 O O . THR A 1 79 ? -19.034 -10.577 8.009 1.00 91.62 79 THR A O 1
ATOM 624 N N . SER A 1 80 ? -18.232 -10.495 5.913 1.00 94.12 80 SER A N 1
ATOM 625 C CA . SER A 1 80 ? -16.821 -10.502 6.302 1.00 94.12 80 SER A CA 1
ATOM 626 C C . SER A 1 80 ? -16.272 -9.080 6.409 1.00 94.12 80 SER A C 1
ATOM 628 O O . SER A 1 80 ? -16.487 -8.253 5.522 1.00 94.12 80 SER A O 1
ATOM 630 N N . LEU A 1 81 ? -15.503 -8.820 7.464 1.00 95.19 81 LEU A N 1
ATOM 631 C CA . LEU A 1 81 ? -14.849 -7.548 7.773 1.00 95.19 81 LEU A CA 1
ATOM 632 C C . LEU A 1 81 ? -13.391 -7.784 8.183 1.00 95.19 81 LEU A C 1
ATOM 634 O O . LEU A 1 81 ? -13.013 -8.887 8.584 1.00 95.19 81 LEU A O 1
ATOM 638 N N . MET A 1 82 ? -12.586 -6.725 8.142 1.00 96.12 82 MET A N 1
ATOM 639 C CA . MET A 1 82 ? -11.278 -6.699 8.797 1.00 96.12 82 MET A CA 1
ATOM 640 C C . MET A 1 82 ? -11.337 -5.772 10.003 1.00 96.12 82 MET A C 1
ATOM 642 O O . MET A 1 82 ? -11.807 -4.640 9.898 1.00 96.12 82 MET A O 1
ATOM 646 N N . VAL A 1 83 ? -10.844 -6.237 11.146 1.00 96.19 83 VAL A N 1
ATOM 647 C CA . VAL A 1 83 ? -10.758 -5.439 12.369 1.00 96.19 83 VAL A CA 1
ATOM 648 C C . VAL A 1 83 ? -9.295 -5.244 12.713 1.00 96.19 83 VAL A C 1
ATOM 650 O O . VAL A 1 83 ? -8.605 -6.192 13.085 1.00 96.19 83 VAL A O 1
ATOM 653 N N . LYS A 1 84 ? -8.815 -4.010 12.592 1.00 94.38 84 LYS A N 1
ATOM 654 C CA . LYS A 1 84 ? -7.458 -3.641 12.968 1.00 94.38 84 LYS A CA 1
ATOM 655 C C . LYS A 1 84 ? -7.436 -3.143 14.401 1.00 94.38 84 LYS A C 1
ATOM 657 O O . LYS A 1 84 ? -8.050 -2.128 14.714 1.00 94.38 84 LYS A O 1
ATOM 662 N N . ARG A 1 85 ? -6.705 -3.840 15.262 1.00 93.12 85 ARG A N 1
ATOM 663 C CA . ARG A 1 85 ? -6.341 -3.357 16.592 1.00 93.12 85 ARG A CA 1
ATOM 664 C C . ARG A 1 85 ? -5.066 -2.536 16.460 1.00 93.12 85 ARG A C 1
ATOM 666 O O . ARG A 1 85 ? -4.037 -3.098 16.089 1.00 93.12 85 ARG A O 1
ATOM 673 N N . LEU A 1 86 ? -5.139 -1.242 16.756 1.00 88.88 86 LEU A N 1
ATOM 674 C CA . LEU A 1 86 ? -3.960 -0.377 16.752 1.00 88.88 86 LEU A CA 1
ATOM 675 C C . LEU A 1 86 ? -3.020 -0.730 17.909 1.00 88.88 86 LEU A C 1
ATOM 677 O O . LEU A 1 86 ? -3.464 -1.220 18.950 1.00 88.88 86 LEU A O 1
ATOM 681 N N . GLN A 1 87 ? -1.722 -0.479 17.726 1.00 81.75 87 GLN A N 1
ATOM 682 C CA . GLN A 1 87 ? -0.782 -0.491 18.850 1.00 81.75 87 GLN A CA 1
ATOM 683 C C . GLN A 1 87 ? -1.153 0.593 19.875 1.00 81.75 87 GLN A C 1
ATOM 685 O O . GLN A 1 87 ? -1.805 1.581 19.534 1.00 81.75 87 GLN A O 1
ATOM 690 N N . GLU A 1 88 ? -0.761 0.397 21.138 1.00 76.25 88 GLU A N 1
ATOM 691 C CA . GLU A 1 88 ? -1.055 1.367 22.195 1.00 76.25 88 GLU A CA 1
ATOM 692 C C . GLU A 1 88 ? -0.395 2.715 21.872 1.00 76.25 88 GLU A C 1
ATOM 694 O O . GLU A 1 88 ? 0.818 2.813 21.691 1.00 76.25 88 GLU A O 1
ATOM 699 N N . SER A 1 89 ? -1.217 3.759 21.802 1.00 70.94 89 SER A N 1
ATOM 700 C CA . SER A 1 89 ? -0.785 5.129 21.550 1.00 70.94 89 SER A CA 1
ATOM 701 C C . SER A 1 89 ? -0.970 5.998 22.793 1.00 70.94 89 SER A C 1
ATOM 703 O O . SER A 1 89 ? -1.939 5.827 23.529 1.00 70.94 89 SER A O 1
ATOM 705 N N . GLN A 1 90 ? -0.117 7.003 22.959 1.00 71.75 90 GLN A N 1
ATOM 706 C CA . GLN A 1 90 ? -0.221 8.082 23.946 1.00 71.75 90 GLN A CA 1
ATOM 707 C C . GLN A 1 90 ? -1.275 9.133 23.566 1.00 71.75 90 GLN A C 1
ATOM 709 O O . GLN A 1 90 ? -1.515 10.057 24.340 1.00 71.75 90 GLN A O 1
ATOM 714 N N . HIS A 1 91 ? -1.910 9.010 22.393 1.00 71.06 91 HIS A N 1
ATOM 715 C CA . HIS A 1 91 ? -3.001 9.897 22.009 1.00 71.06 91 HIS A CA 1
ATOM 716 C C . HIS A 1 91 ? -4.162 9.798 22.994 1.00 71.06 91 HIS A C 1
ATOM 718 O O . HIS A 1 91 ? -4.657 8.715 23.332 1.00 71.06 91 HIS A O 1
ATOM 724 N N . SER A 1 92 ? -4.648 10.964 23.397 1.00 82.19 92 SER A N 1
ATOM 725 C CA . SER A 1 92 ? -5.916 11.094 24.091 1.00 82.19 92 SER A CA 1
ATOM 726 C C . SER A 1 92 ? -7.064 10.586 23.213 1.00 82.19 92 SER A C 1
ATOM 72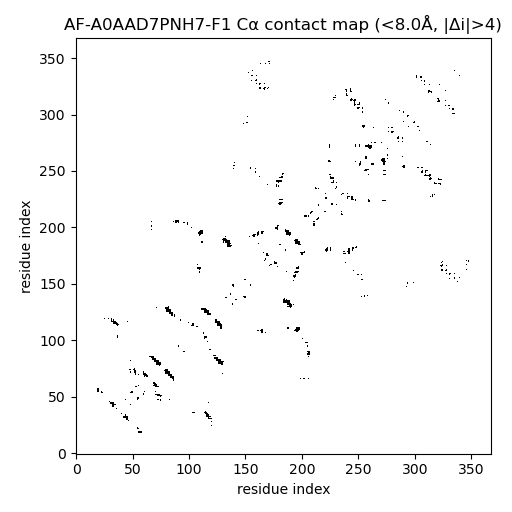8 O O . SER A 1 92 ? -6.996 10.555 21.983 1.00 82.19 92 SER A O 1
ATOM 730 N N . GLU A 1 93 ? -8.172 10.203 23.845 1.00 86.88 93 GLU A N 1
ATOM 731 C CA . GLU A 1 93 ? -9.388 9.831 23.116 1.00 86.88 93 GLU A CA 1
ATOM 732 C C . GLU A 1 93 ? -9.871 10.958 22.192 1.00 86.88 93 GLU A C 1
ATOM 734 O O . GLU A 1 93 ? -10.273 10.688 21.066 1.00 86.88 93 GLU A O 1
ATOM 739 N N . LYS A 1 94 ? -9.752 12.221 22.622 1.00 86.31 94 LYS A N 1
ATOM 740 C CA . LYS A 1 94 ? -10.127 13.392 21.818 1.00 86.31 94 LYS A CA 1
ATOM 741 C C . LYS A 1 94 ? -9.296 13.506 20.536 1.00 86.31 94 LYS A C 1
ATOM 743 O O . LYS A 1 94 ? -9.862 13.753 19.476 1.00 86.31 94 LYS A O 1
ATOM 748 N N . GLU A 1 95 ? -7.981 13.318 20.626 1.00 85.38 95 GLU A N 1
ATOM 749 C CA . GLU A 1 95 ? -7.095 13.338 19.454 1.00 85.38 95 GLU A CA 1
ATOM 750 C C . GLU A 1 95 ? -7.426 12.191 18.499 1.00 85.38 95 GLU A C 1
ATOM 752 O O . GLU A 1 95 ? -7.587 12.419 17.305 1.00 85.38 95 GLU A O 1
ATOM 757 N N . PHE A 1 96 ? -7.634 10.982 19.029 1.00 88.31 96 PHE A N 1
ATOM 758 C CA . PHE A 1 96 ? -8.055 9.838 18.221 1.00 88.31 96 PHE A CA 1
ATOM 759 C C . PHE A 1 96 ? -9.378 10.103 17.484 1.00 88.31 96 PHE A C 1
ATOM 761 O O . PHE A 1 96 ? -9.490 9.803 16.299 1.00 88.31 96 PHE A O 1
ATOM 768 N N . LEU A 1 97 ? -10.380 10.677 18.157 1.00 89.00 97 LEU A N 1
ATOM 769 C CA . LEU A 1 97 ? -11.672 10.992 17.539 1.00 89.00 97 LEU A CA 1
ATOM 770 C C . LEU A 1 97 ? -11.546 12.061 16.444 1.00 89.00 97 LEU A C 1
ATOM 772 O O . LEU A 1 97 ? -12.095 11.874 15.363 1.00 89.00 97 LEU A O 1
ATOM 776 N N . SER A 1 98 ? -10.765 13.120 16.674 1.00 86.06 98 SER A N 1
ATOM 777 C CA . SER A 1 98 ? -10.485 14.145 15.652 1.00 86.06 98 SER A CA 1
ATOM 778 C C . SER A 1 98 ? -9.822 13.548 14.405 1.00 86.06 98 SER A C 1
ATOM 780 O O . SER A 1 98 ? -10.104 13.926 13.266 1.00 86.06 98 SER A O 1
ATOM 782 N N . GLU A 1 99 ? -8.927 12.590 14.617 1.00 85.50 99 GLU A N 1
ATOM 783 C CA . GLU A 1 99 ? -8.249 11.869 13.549 1.00 85.50 99 GLU A CA 1
ATOM 784 C C . GLU A 1 99 ? -9.200 10.923 12.799 1.00 85.50 99 GLU A C 1
ATOM 786 O O . GLU A 1 99 ? -9.097 10.802 11.577 1.00 85.50 99 GLU A O 1
ATOM 791 N N . MET A 1 100 ? -10.162 10.306 13.495 1.00 89.25 100 MET A N 1
ATOM 792 C CA . MET A 1 100 ? -11.235 9.500 12.899 1.00 89.25 100 MET A CA 1
ATOM 793 C C . MET A 1 100 ? -12.219 10.331 12.080 1.00 89.25 100 MET A C 1
ATOM 795 O O . MET A 1 100 ? -12.628 9.870 11.018 1.00 89.25 100 MET A O 1
ATOM 799 N N . ASP A 1 101 ? -12.561 11.546 12.508 1.00 85.25 101 ASP A N 1
ATOM 800 C CA . ASP A 1 101 ? -13.394 12.458 11.712 1.00 85.25 101 ASP A CA 1
ATOM 801 C C . ASP A 1 101 ? -12.713 12.796 10.381 1.00 85.25 101 ASP A C 1
ATOM 803 O O . ASP A 1 101 ? -13.347 12.814 9.324 1.00 85.25 101 ASP A O 1
ATOM 807 N N . THR A 1 102 ? -11.389 12.967 10.418 1.00 83.31 102 THR A N 1
ATOM 808 C CA . THR A 1 102 ? -10.588 13.165 9.209 1.00 83.31 102 THR A CA 1
ATOM 809 C C . THR A 1 102 ? -10.558 11.888 8.368 1.00 83.31 102 THR A C 1
ATOM 811 O O . THR A 1 102 ? -11.012 11.900 7.228 1.00 83.31 102 THR A O 1
ATOM 814 N N . LEU A 1 103 ? -10.072 10.767 8.915 1.00 86.19 103 LEU A N 1
ATOM 815 C CA . LEU A 1 103 ? -9.865 9.514 8.175 1.00 86.19 103 LEU A CA 1
ATOM 816 C C . LEU A 1 103 ? -11.164 8.881 7.663 1.00 86.19 103 LEU A C 1
ATOM 818 O O . LEU A 1 103 ? -11.172 8.314 6.576 1.00 86.19 103 LEU A O 1
ATOM 822 N N . GLY A 1 104 ? -12.262 9.000 8.405 1.00 86.44 104 GLY A N 1
ATOM 823 C CA . GLY A 1 104 ? -13.570 8.477 8.014 1.00 86.44 104 GLY A CA 1
ATOM 824 C C . GLY A 1 104 ? -14.222 9.219 6.850 1.00 86.44 104 GLY A C 1
ATOM 825 O O . GLY A 1 104 ? -15.082 8.660 6.167 1.00 86.44 104 GLY A O 1
ATOM 826 N N . SER A 1 105 ? -13.803 10.463 6.593 1.00 85.50 105 SER A N 1
ATOM 827 C CA . SER A 1 105 ? -14.247 11.238 5.428 1.00 85.50 105 SER A CA 1
ATOM 828 C C . SER A 1 105 ? -13.502 10.864 4.140 1.00 85.50 105 SER A C 1
ATOM 830 O O . SER A 1 105 ? -13.990 11.125 3.039 1.00 85.50 105 SER A O 1
ATOM 832 N N . VAL A 1 106 ? -12.340 10.216 4.263 1.00 89.31 106 VAL A N 1
ATOM 833 C CA . VAL A 1 106 ? -11.468 9.873 3.141 1.00 89.31 106 VAL A CA 1
ATOM 834 C C . VAL A 1 106 ? -12.052 8.681 2.383 1.00 89.31 106 VAL A C 1
ATOM 836 O O . VAL A 1 106 ? -12.002 7.541 2.848 1.00 89.31 106 VAL A O 1
ATOM 839 N N . LYS A 1 107 ? -12.598 8.933 1.189 1.00 91.25 107 LYS A N 1
ATOM 840 C CA . LYS A 1 107 ? -13.193 7.902 0.329 1.00 91.25 107 LYS A CA 1
ATOM 841 C C . LYS A 1 107 ? -12.650 7.996 -1.088 1.00 91.25 107 LYS A C 1
ATOM 843 O O . LYS A 1 107 ? -12.794 9.015 -1.750 1.00 91.25 107 LYS A O 1
ATOM 848 N N . HIS A 1 108 ? -12.077 6.896 -1.562 1.00 94.56 108 HIS A N 1
ATOM 849 C CA . HIS A 1 108 ? -11.636 6.751 -2.942 1.00 94.56 108 HIS A CA 1
ATOM 850 C C . HIS A 1 108 ? -11.661 5.272 -3.337 1.00 94.56 108 HIS A C 1
ATOM 852 O O . HIS A 1 108 ? -11.403 4.394 -2.512 1.00 94.56 108 HIS A O 1
ATOM 858 N N . ARG A 1 109 ? -11.953 4.977 -4.610 1.00 94.81 109 ARG A N 1
ATOM 859 C CA . ARG A 1 109 ? -12.139 3.600 -5.100 1.00 94.81 109 ARG A CA 1
ATOM 860 C C . ARG A 1 109 ? -10.912 2.700 -4.940 1.00 94.81 109 ARG A C 1
ATOM 862 O O . ARG A 1 109 ? -11.073 1.487 -4.891 1.00 94.81 109 ARG A O 1
ATOM 869 N N . ASN A 1 110 ? -9.712 3.273 -4.859 1.00 97.25 110 ASN A N 1
ATOM 870 C CA . ASN A 1 110 ? -8.451 2.552 -4.641 1.00 97.25 110 ASN A CA 1
ATOM 871 C C . ASN A 1 110 ? -7.905 2.683 -3.212 1.00 97.25 110 ASN A C 1
ATOM 873 O O . ASN A 1 110 ? -6.718 2.470 -2.990 1.00 97.25 110 ASN A O 1
ATOM 877 N N . LEU A 1 111 ? -8.747 3.038 -2.241 1.00 96.56 111 LEU A N 1
ATOM 878 C CA . LEU A 1 111 ? -8.419 3.005 -0.816 1.00 96.56 111 LEU A CA 1
ATOM 879 C C . LEU A 1 111 ? -9.299 1.967 -0.119 1.00 96.56 111 LEU A C 1
ATOM 881 O O . LEU A 1 111 ? -10.451 1.765 -0.508 1.00 96.56 111 LEU A O 1
ATOM 885 N N . VAL A 1 112 ? -8.769 1.297 0.904 1.00 95.62 112 VAL A N 1
ATOM 886 C CA . VAL A 1 112 ? -9.559 0.350 1.703 1.00 95.62 112 VAL A CA 1
ATOM 887 C C . VAL A 1 112 ? -10.633 1.136 2.466 1.00 95.62 112 VAL A C 1
ATOM 889 O O . VAL A 1 112 ? -10.280 2.010 3.260 1.00 95.62 112 VAL A O 1
ATOM 892 N N . PRO A 1 113 ? -11.935 0.839 2.278 1.00 93.88 113 PRO A N 1
ATOM 893 C CA . PRO A 1 113 ? -12.993 1.573 2.963 1.00 93.88 113 PRO A CA 1
ATOM 894 C C . PRO A 1 113 ? -12.939 1.366 4.478 1.00 93.88 113 PRO A C 1
ATOM 896 O O . PRO A 1 113 ? -13.119 0.242 4.961 1.00 93.88 113 PRO A O 1
ATOM 899 N N . LEU A 1 114 ? -12.723 2.456 5.217 1.00 93.56 114 LEU A N 1
ATOM 900 C CA . LEU A 1 114 ? -12.887 2.508 6.665 1.00 93.56 114 LEU A CA 1
ATOM 901 C C . LEU A 1 114 ? -14.381 2.658 6.978 1.00 93.56 114 LEU A C 1
ATOM 903 O O . LEU A 1 114 ? -14.998 3.676 6.678 1.00 93.56 114 LEU A O 1
ATOM 907 N N . LEU A 1 115 ? -14.972 1.621 7.561 1.00 92.81 115 LEU A N 1
ATOM 908 C CA . LEU A 1 115 ? -16.407 1.550 7.833 1.00 92.81 115 LEU A CA 1
ATOM 909 C C . LEU A 1 115 ? -16.761 2.153 9.193 1.00 92.81 115 LEU A C 1
ATOM 911 O O . LEU A 1 115 ? -17.860 2.679 9.376 1.00 92.81 115 LEU A O 1
ATOM 915 N N . GLY A 1 116 ? -15.834 2.079 10.146 1.00 93.31 116 GLY A N 1
ATOM 916 C CA . GLY A 1 116 ? -16.044 2.581 11.493 1.00 93.31 116 GLY A CA 1
ATOM 917 C C . GLY A 1 116 ? -14.864 2.346 12.422 1.00 93.31 116 GLY A C 1
ATOM 918 O O . GLY A 1 116 ? -13.817 1.836 12.021 1.00 93.31 116 GLY A O 1
ATOM 919 N N . PHE A 1 117 ? -15.057 2.688 13.690 1.00 94.44 117 PHE A N 1
ATOM 920 C CA . PHE A 1 117 ? -14.086 2.481 14.755 1.00 94.44 117 PHE A CA 1
ATOM 921 C C . PHE A 1 117 ? -14.769 2.116 16.079 1.00 94.44 117 PHE A C 1
ATOM 923 O O . PHE A 1 117 ? -15.959 2.352 16.288 1.00 94.44 117 PHE A O 1
ATOM 930 N N . CYS A 1 118 ? -14.006 1.543 17.005 1.00 93.19 118 CYS A N 1
ATOM 931 C CA . CYS A 1 118 ? -14.443 1.265 18.366 1.00 93.19 118 CYS A CA 1
ATOM 932 C C . CYS A 1 118 ? -13.355 1.683 19.356 1.00 93.19 118 CYS A C 1
ATOM 934 O O . CYS A 1 118 ? -12.199 1.273 19.244 1.00 93.19 118 CYS A O 1
ATOM 936 N N . VAL A 1 119 ? -13.756 2.468 20.353 1.00 91.31 119 VAL A N 1
ATOM 937 C CA . VAL A 1 119 ? -12.919 2.869 21.484 1.00 91.31 119 VAL A CA 1
ATOM 938 C C . VAL A 1 119 ? -13.361 2.064 22.698 1.00 91.31 119 VAL A C 1
ATOM 940 O O . VAL A 1 119 ? -14.521 2.131 23.103 1.00 91.31 119 VAL A O 1
ATOM 943 N N . ALA A 1 120 ? -12.456 1.269 23.267 1.00 88.12 120 ALA A N 1
ATOM 944 C CA . ALA A 1 120 ? -12.766 0.441 24.425 1.00 88.12 120 ALA A CA 1
ATOM 945 C C . ALA A 1 120 ? -11.604 0.431 25.416 1.00 88.12 120 ALA A C 1
ATOM 947 O O . ALA A 1 120 ? -10.602 -0.249 25.215 1.00 88.12 120 ALA A O 1
ATOM 948 N N . LYS A 1 121 ? -11.744 1.175 26.521 1.00 86.75 121 LYS A N 1
ATOM 949 C CA . LYS A 1 121 ? -10.636 1.427 27.458 1.00 86.75 121 LYS A CA 1
ATOM 950 C C . LYS A 1 121 ? -9.445 2.044 26.696 1.00 86.75 121 LYS A C 1
ATOM 952 O O . LYS A 1 121 ? -9.595 3.074 26.041 1.00 86.75 121 LYS A O 1
ATOM 957 N N . LYS A 1 122 ? -8.277 1.404 26.748 1.00 86.06 122 LYS A N 1
ATOM 958 C CA . LYS A 1 122 ? -7.070 1.789 26.004 1.00 86.06 122 LYS A CA 1
ATOM 959 C C . LYS A 1 122 ? -7.053 1.277 24.562 1.00 86.06 122 LYS A C 1
ATOM 961 O O . LYS A 1 122 ? -6.253 1.735 23.762 1.00 86.06 122 LYS A O 1
ATOM 966 N N . GLU A 1 123 ? -7.950 0.359 24.218 1.00 89.31 123 GLU A N 1
ATOM 967 C CA . GLU A 1 123 ? -7.974 -0.261 22.900 1.00 89.31 123 GLU A CA 1
ATOM 968 C C . GLU A 1 123 ? -8.623 0.665 21.876 1.00 89.31 123 GLU A C 1
ATOM 970 O O . GLU A 1 123 ? -9.629 1.337 22.149 1.00 89.31 123 GLU A O 1
ATOM 975 N N . ARG A 1 124 ? -8.034 0.678 20.682 1.00 92.06 124 ARG A N 1
ATOM 976 C CA . ARG A 1 124 ? -8.534 1.384 19.506 1.00 92.06 124 ARG A CA 1
ATOM 977 C C . ARG A 1 124 ? -8.648 0.378 18.373 1.00 92.06 124 ARG A C 1
ATOM 979 O O . ARG A 1 124 ? -7.655 -0.221 17.960 1.00 92.06 124 ARG A O 1
ATOM 986 N N . LEU A 1 125 ? -9.874 0.161 17.912 1.00 94.00 125 LEU A N 1
ATOM 987 C CA . LEU A 1 125 ? -10.179 -0.773 16.837 1.00 94.00 125 LEU A CA 1
ATOM 988 C C . LEU A 1 125 ? -10.699 -0.001 15.631 1.00 94.00 125 LEU A C 1
ATOM 990 O O . LEU A 1 125 ? -11.582 0.840 15.779 1.00 94.00 125 LEU A O 1
ATOM 994 N N . LEU A 1 126 ? -10.197 -0.327 14.449 1.00 94.81 126 LEU A N 1
ATOM 995 C CA . LEU A 1 126 ? -10.676 0.186 13.171 1.00 94.81 126 LEU A CA 1
ATOM 996 C C . LEU A 1 126 ? -11.340 -0.947 12.397 1.00 94.81 126 LEU A C 1
ATOM 998 O O . LEU A 1 126 ? -10.826 -2.065 12.363 1.00 94.81 126 LEU A O 1
ATOM 1002 N N . ILE A 1 127 ? -12.490 -0.666 11.797 1.00 95.25 127 ILE A N 1
ATOM 1003 C CA . ILE A 1 127 ? -13.299 -1.643 11.078 1.00 95.25 127 ILE A CA 1
ATOM 1004 C C . ILE A 1 127 ? -13.242 -1.291 9.598 1.00 95.25 127 ILE A C 1
ATOM 1006 O O . ILE A 1 127 ? -13.692 -0.222 9.192 1.00 95.25 127 ILE A O 1
ATOM 1010 N N . TYR A 1 128 ? -12.727 -2.209 8.792 1.00 95.19 128 TYR A N 1
ATOM 1011 C CA . TYR A 1 128 ? -12.575 -2.060 7.352 1.00 95.19 128 TYR A CA 1
ATOM 1012 C C . TYR A 1 128 ? -13.405 -3.097 6.596 1.00 95.19 128 TYR A C 1
ATOM 1014 O O . TYR A 1 128 ? -13.696 -4.189 7.100 1.00 95.19 128 TYR A O 1
ATOM 1022 N N . LYS A 1 129 ? -13.747 -2.775 5.345 1.00 94.81 129 LYS A N 1
ATOM 1023 C CA . LYS A 1 129 ? -14.307 -3.752 4.401 1.00 94.81 129 LYS A CA 1
ATOM 1024 C C . LYS A 1 129 ? -13.305 -4.887 4.164 1.00 94.81 129 LYS A C 1
ATOM 1026 O O . LYS A 1 129 ? -12.113 -4.628 4.044 1.00 94.81 129 LYS A O 1
ATOM 1031 N N . ASN A 1 130 ? -13.783 -6.127 4.061 1.00 95.06 130 ASN A N 1
ATOM 1032 C CA . ASN A 1 130 ? -12.928 -7.284 3.789 1.00 95.06 130 ASN A CA 1
ATOM 1033 C C . ASN A 1 130 ? -12.285 -7.254 2.393 1.00 95.06 130 ASN A C 1
ATOM 1035 O O . ASN A 1 130 ? -12.956 -6.929 1.412 1.00 95.06 130 ASN A O 1
ATOM 1039 N N . MET A 1 131 ? -11.013 -7.658 2.326 1.00 96.56 131 MET A N 1
ATOM 1040 C CA . MET A 1 131 ? -10.208 -7.775 1.106 1.00 96.56 131 MET A CA 1
ATOM 1041 C C . MET A 1 131 ? -9.846 -9.254 0.890 1.00 96.56 131 MET A C 1
ATOM 1043 O O . MET A 1 131 ? -8.852 -9.730 1.438 1.00 96.56 131 MET A O 1
ATOM 1047 N N . PRO A 1 132 ? -10.700 -10.034 0.197 1.00 93.81 132 PRO A N 1
ATOM 1048 C CA . PRO A 1 132 ? -10.616 -11.496 0.191 1.00 93.81 132 PRO A CA 1
ATOM 1049 C C . PRO A 1 132 ? -9.370 -12.053 -0.503 1.00 93.81 132 PRO A C 1
ATOM 1051 O O . PRO A 1 132 ? -8.956 -13.156 -0.159 1.00 93.81 132 PRO A O 1
ATOM 1054 N N . ASN A 1 133 ? -8.769 -11.303 -1.430 1.00 94.31 133 ASN A N 1
ATOM 1055 C CA . ASN A 1 133 ? -7.563 -11.722 -2.145 1.00 94.31 133 ASN A CA 1
ATOM 1056 C C . ASN A 1 133 ? -6.268 -11.312 -1.415 1.00 94.31 133 ASN A C 1
ATOM 1058 O O . ASN A 1 133 ? -5.176 -11.535 -1.930 1.00 94.31 133 ASN A O 1
ATOM 1062 N N . GLY A 1 134 ? -6.365 -10.771 -0.195 1.00 93.56 134 GLY A N 1
ATOM 1063 C CA . GLY A 1 134 ? -5.202 -10.481 0.643 1.00 93.56 134 GLY A CA 1
ATOM 1064 C C . GLY A 1 134 ? -4.329 -9.353 0.094 1.00 93.56 134 GLY A C 1
ATOM 1065 O O . GLY A 1 134 ? -4.829 -8.436 -0.559 1.00 93.56 134 GLY A O 1
ATOM 1066 N N . SER A 1 135 ? -3.034 -9.396 0.411 1.00 94.75 135 SER A N 1
ATOM 1067 C CA . SER A 1 135 ? -2.062 -8.382 -0.006 1.00 94.75 135 SER A CA 1
ATOM 1068 C C . SER A 1 135 ? -1.456 -8.682 -1.379 1.00 94.75 135 SER A C 1
ATOM 1070 O O . SER A 1 135 ? -1.339 -9.839 -1.786 1.00 94.75 135 SER A O 1
ATOM 1072 N N . LEU A 1 136 ? -1.006 -7.641 -2.082 1.00 96.44 136 LEU A N 1
ATOM 1073 C CA . LEU A 1 136 ? -0.215 -7.787 -3.301 1.00 96.44 136 LEU A CA 1
ATOM 1074 C C . LEU A 1 136 ? 1.068 -8.578 -3.027 1.00 96.44 136 LEU A C 1
ATOM 1076 O O . LEU A 1 136 ? 1.446 -9.404 -3.850 1.00 96.44 136 LEU A O 1
ATOM 1080 N N . HIS A 1 137 ? 1.710 -8.361 -1.877 1.00 93.81 137 HIS A N 1
ATOM 1081 C CA . HIS A 1 137 ? 2.901 -9.111 -1.483 1.00 93.81 137 HIS A CA 1
ATOM 1082 C C . HIS A 1 137 ? 2.649 -10.626 -1.507 1.00 93.81 137 HIS A C 1
ATOM 1084 O O . HIS A 1 137 ? 3.427 -11.379 -2.093 1.00 93.81 137 HIS A O 1
ATOM 1090 N N . ASP A 1 138 ? 1.545 -11.078 -0.912 1.00 91.44 138 ASP A N 1
ATOM 1091 C CA . ASP A 1 138 ? 1.210 -12.501 -0.886 1.00 91.44 138 ASP A CA 1
ATOM 1092 C C . ASP A 1 138 ? 0.852 -13.004 -2.285 1.00 91.44 138 ASP A C 1
ATOM 1094 O O . ASP A 1 138 ? 1.295 -14.076 -2.680 1.00 91.44 138 ASP A O 1
ATOM 1098 N N . GLN A 1 139 ? 0.112 -12.229 -3.075 1.00 92.44 139 GLN A N 1
ATOM 1099 C CA . GLN A 1 139 ? -0.283 -12.628 -4.431 1.00 92.44 139 GLN A CA 1
ATOM 1100 C C . GLN A 1 139 ? 0.895 -12.702 -5.408 1.00 92.44 139 GLN A C 1
ATOM 1102 O O . GLN A 1 139 ? 0.907 -13.545 -6.301 1.00 92.44 139 GLN A O 1
ATOM 1107 N N . LEU A 1 140 ? 1.884 -11.825 -5.249 1.00 92.38 140 LEU A N 1
ATOM 1108 C CA . LEU A 1 140 ? 3.059 -11.776 -6.111 1.00 92.38 140 LEU A CA 1
ATOM 1109 C C . LEU A 1 140 ? 4.117 -12.801 -5.697 1.00 92.38 140 LEU A C 1
ATOM 1111 O O . LEU A 1 140 ? 4.803 -13.346 -6.556 1.00 92.38 140 LEU A O 1
ATOM 1115 N N . HIS A 1 141 ? 4.233 -13.075 -4.393 1.00 89.50 141 HIS A N 1
ATOM 1116 C CA . HIS A 1 141 ? 5.346 -13.843 -3.837 1.00 89.50 141 HIS A CA 1
ATOM 1117 C C . HIS A 1 141 ? 4.948 -15.135 -3.106 1.00 89.50 141 HIS A C 1
ATOM 1119 O O . HIS A 1 141 ? 5.773 -15.697 -2.370 1.00 89.50 141 HIS A O 1
ATOM 1125 N N . SER A 1 142 ? 3.703 -15.599 -3.232 1.00 80.31 142 SER A N 1
ATOM 1126 C CA . SER A 1 142 ? 3.298 -16.909 -2.703 1.00 80.31 142 SER A CA 1
ATOM 1127 C C . SER A 1 142 ? 4.112 -18.023 -3.359 1.00 80.31 142 SER A C 1
ATOM 1129 O O . SER A 1 142 ? 4.326 -18.038 -4.567 1.00 80.31 142 SER A O 1
ATOM 1131 N N . SER A 1 143 ? 4.626 -18.921 -2.521 1.00 55.34 143 SER A N 1
ATOM 1132 C CA . SER A 1 143 ? 5.621 -19.940 -2.864 1.00 55.34 143 SER A CA 1
ATOM 1133 C C . SER A 1 143 ? 5.081 -20.978 -3.851 1.00 55.34 143 SER A C 1
ATOM 1135 O O . SER A 1 143 ? 4.014 -21.516 -3.592 1.00 55.34 143 SER A O 1
ATOM 1137 N N . ASP A 1 144 ? 5.842 -21.250 -4.920 1.00 52.03 144 ASP A N 1
ATOM 1138 C CA . ASP A 1 144 ? 6.132 -22.517 -5.636 1.00 52.03 144 ASP A CA 1
ATOM 1139 C C . ASP A 1 144 ? 5.070 -23.631 -5.843 1.00 52.03 144 ASP A C 1
ATOM 1141 O O . ASP A 1 144 ? 5.379 -24.629 -6.497 1.00 52.03 144 ASP A O 1
ATOM 1145 N N . ASP A 1 145 ? 3.822 -23.503 -5.394 1.00 46.09 145 ASP A N 1
ATOM 1146 C CA . ASP A 1 145 ? 2.802 -24.566 -5.439 1.00 46.09 145 ASP A CA 1
ATOM 1147 C C . ASP A 1 145 ? 2.080 -24.648 -6.799 1.00 46.09 145 ASP A C 1
ATOM 1149 O O . ASP A 1 145 ? 0.880 -24.911 -6.886 1.00 46.09 145 ASP A O 1
ATOM 1153 N N . GLY A 1 146 ? 2.803 -24.401 -7.896 1.00 49.00 146 GLY A N 1
ATOM 1154 C CA . GLY A 1 146 ? 2.269 -24.523 -9.257 1.00 49.00 146 GLY A CA 1
ATOM 1155 C C . GLY A 1 146 ? 1.124 -23.555 -9.585 1.00 49.00 146 GLY A C 1
ATOM 1156 O O . GLY A 1 146 ? 0.434 -23.748 -10.585 1.00 49.00 146 GLY A O 1
ATOM 1157 N N . GLY A 1 147 ? 0.911 -22.524 -8.760 1.00 55.19 147 GLY A N 1
ATOM 1158 C CA . GLY A 1 147 ? -0.006 -21.431 -9.058 1.00 55.19 147 GLY A CA 1
ATOM 1159 C C . GLY A 1 147 ? 0.486 -20.636 -10.266 1.00 55.19 147 GLY A C 1
ATOM 1160 O O . GLY A 1 147 ? 1.678 -20.350 -10.386 1.00 55.19 147 GLY A O 1
ATOM 1161 N N . ASN A 1 148 ? -0.424 -20.284 -11.177 1.00 63.53 148 ASN A N 1
ATOM 1162 C CA . ASN A 1 148 ? -0.079 -19.441 -12.318 1.00 63.53 148 ASN A CA 1
ATOM 1163 C C . ASN A 1 148 ? 0.462 -18.097 -11.819 1.00 63.53 148 ASN A C 1
ATOM 1165 O O . ASN A 1 148 ? -0.212 -17.397 -11.062 1.00 63.53 148 ASN A O 1
ATOM 1169 N N . ALA A 1 149 ? 1.665 -17.739 -12.272 1.00 79.69 149 ALA A N 1
ATOM 1170 C CA . ALA A 1 149 ? 2.248 -16.429 -12.028 1.00 79.69 149 ALA A CA 1
ATOM 1171 C C . ALA A 1 149 ? 1.270 -15.325 -12.458 1.00 79.69 149 ALA A C 1
ATOM 1173 O O . ALA A 1 149 ? 0.571 -15.453 -13.465 1.00 79.69 149 ALA A O 1
ATOM 1174 N N . MET A 1 150 ? 1.230 -14.224 -11.704 1.00 91.19 150 MET A N 1
ATOM 1175 C CA . MET A 1 150 ? 0.356 -13.100 -12.026 1.00 91.19 150 MET A CA 1
ATOM 1176 C C . MET A 1 150 ? 0.672 -12.570 -13.432 1.00 91.19 150 MET A C 1
ATOM 1178 O O . MET A 1 150 ? 1.794 -12.132 -13.694 1.00 91.19 150 MET A O 1
ATOM 1182 N N . GLU A 1 151 ? -0.317 -12.595 -14.324 1.00 93.88 151 GLU A N 1
ATOM 1183 C CA . GLU A 1 151 ? -0.171 -12.137 -15.707 1.00 93.88 151 GLU A CA 1
ATOM 1184 C C . GLU A 1 151 ? -0.025 -10.611 -15.798 1.00 93.88 151 GLU A C 1
ATOM 1186 O O . GLU A 1 151 ? -0.543 -9.857 -14.967 1.00 93.88 151 GLU A O 1
ATOM 1191 N N . TRP A 1 152 ? 0.651 -10.145 -16.851 1.00 96.50 152 TRP A N 1
ATOM 1192 C CA . TRP A 1 152 ? 0.986 -8.729 -17.033 1.00 96.50 152 TRP A CA 1
ATOM 1193 C C . TRP A 1 152 ? -0.207 -7.758 -16.930 1.00 96.50 152 TRP A C 1
ATOM 1195 O O . TRP A 1 152 ? -0.087 -6.774 -16.194 1.00 96.50 152 TRP A O 1
ATOM 1205 N N . PRO A 1 153 ? -1.370 -8.004 -17.571 1.00 96.25 153 PRO A N 1
ATOM 1206 C CA . PRO A 1 153 ? -2.492 -7.068 -17.494 1.00 96.25 153 PRO A CA 1
ATOM 1207 C C . PRO A 1 153 ? -2.974 -6.834 -16.059 1.00 96.25 153 PRO A C 1
ATOM 1209 O O . PRO A 1 153 ? -3.343 -5.714 -15.710 1.00 96.25 153 PRO A O 1
ATOM 1212 N N . LEU A 1 154 ? -2.929 -7.865 -15.207 1.00 95.88 154 LEU A N 1
ATOM 1213 C CA . LEU A 1 154 ? -3.315 -7.740 -13.805 1.00 95.88 154 LEU A CA 1
ATOM 1214 C C . LEU A 1 154 ? -2.277 -6.940 -13.005 1.00 95.88 154 LEU A C 1
ATOM 1216 O O . LEU A 1 154 ? -2.655 -6.044 -12.252 1.00 95.88 154 LEU A O 1
ATOM 1220 N N . ARG A 1 155 ? -0.976 -7.186 -13.224 1.00 97.81 155 ARG A N 1
ATOM 1221 C CA . ARG A 1 155 ? 0.102 -6.393 -12.600 1.00 97.81 155 ARG A CA 1
ATOM 1222 C C . ARG A 1 155 ? -0.029 -4.907 -12.937 1.00 97.81 155 ARG A C 1
ATOM 1224 O O . ARG A 1 155 ? 0.045 -4.056 -12.051 1.00 97.81 155 ARG A O 1
ATOM 1231 N N . LEU A 1 156 ? -0.290 -4.600 -14.207 1.00 98.00 156 LEU A N 1
ATOM 1232 C CA . LEU A 1 156 ? -0.465 -3.232 -14.683 1.00 98.00 156 LEU A CA 1
ATOM 1233 C C . LEU A 1 156 ? -1.741 -2.580 -14.126 1.00 98.00 156 LEU A C 1
ATOM 1235 O O . LEU A 1 156 ? -1.689 -1.435 -13.680 1.00 98.00 156 LEU A O 1
ATOM 1239 N N . LYS A 1 157 ? -2.864 -3.311 -14.076 1.00 97.62 157 LYS A N 1
ATOM 1240 C CA . LYS A 1 157 ? -4.115 -2.856 -13.443 1.00 97.62 157 LYS A CA 1
ATOM 1241 C C . LYS A 1 157 ? -3.891 -2.461 -11.980 1.00 97.62 157 LYS A C 1
ATOM 1243 O O . LYS A 1 157 ? -4.306 -1.381 -11.557 1.00 97.62 157 LYS A O 1
ATOM 1248 N N . ILE A 1 158 ? -3.199 -3.316 -11.225 1.00 98.25 158 ILE A N 1
ATOM 1249 C CA . ILE A 1 158 ? -2.865 -3.085 -9.815 1.00 98.25 158 ILE A CA 1
ATOM 1250 C C . ILE A 1 158 ? -1.994 -1.833 -9.663 1.00 98.25 158 ILE A C 1
ATOM 1252 O O . ILE A 1 158 ? -2.305 -0.967 -8.844 1.00 98.25 158 ILE A O 1
ATOM 1256 N N . ALA A 1 159 ? -0.950 -1.696 -10.485 1.00 98.62 159 ALA A N 1
ATOM 1257 C CA . ALA A 1 159 ? -0.072 -0.530 -10.467 1.00 98.62 159 ALA A CA 1
ATOM 1258 C C . ALA A 1 159 ? -0.831 0.776 -10.747 1.00 98.62 159 ALA A C 1
ATOM 1260 O O . ALA A 1 159 ? -0.682 1.744 -10.005 1.00 98.62 159 ALA A O 1
ATOM 1261 N N . ILE A 1 160 ? -1.678 0.799 -11.782 1.00 98.31 160 ILE A N 1
ATOM 1262 C CA . ILE A 1 160 ? -2.458 1.985 -12.160 1.00 98.31 160 ILE A CA 1
ATOM 1263 C C . ILE A 1 160 ? -3.423 2.376 -11.039 1.00 98.31 160 ILE A C 1
ATOM 1265 O O . ILE A 1 160 ? -3.463 3.542 -10.645 1.00 98.31 160 ILE A O 1
ATOM 1269 N N . GLY A 1 161 ? -4.184 1.420 -10.498 1.00 97.88 161 GLY A N 1
ATOM 1270 C CA . GLY A 1 161 ? -5.150 1.708 -9.439 1.00 97.88 161 GLY A CA 1
ATOM 1271 C C . GLY A 1 161 ? -4.482 2.158 -8.136 1.00 97.88 161 GLY A C 1
ATOM 1272 O O . GLY A 1 161 ? -4.922 3.129 -7.520 1.00 97.88 161 GLY A O 1
ATOM 1273 N N . ALA A 1 162 ? -3.376 1.525 -7.736 1.00 98.50 162 ALA A N 1
ATOM 1274 C CA . ALA A 1 162 ? -2.613 1.959 -6.569 1.00 98.50 162 ALA A CA 1
ATOM 1275 C C . ALA A 1 162 ? -1.996 3.355 -6.782 1.00 98.50 162 ALA A C 1
ATOM 1277 O O . ALA A 1 162 ? -2.140 4.224 -5.921 1.00 98.50 162 ALA A O 1
ATOM 1278 N N . ALA A 1 163 ? -1.407 3.627 -7.952 1.00 98.50 163 ALA A N 1
ATOM 1279 C CA . ALA A 1 163 ? -0.885 4.953 -8.281 1.00 98.50 163 ALA A CA 1
ATOM 1280 C C . ALA A 1 163 ? -1.983 6.023 -8.231 1.00 98.50 163 ALA A C 1
ATOM 1282 O O . ALA A 1 163 ? -1.765 7.092 -7.665 1.00 98.50 163 ALA A O 1
ATOM 1283 N N . LYS A 1 164 ? -3.182 5.714 -8.743 1.00 97.69 164 LYS A N 1
ATOM 1284 C CA . LYS A 1 164 ? -4.353 6.597 -8.683 1.00 97.69 164 LYS A CA 1
ATOM 1285 C C . LYS A 1 164 ? -4.750 6.922 -7.243 1.00 97.69 164 LYS A C 1
ATOM 1287 O O . LYS A 1 164 ? -4.928 8.088 -6.902 1.00 97.69 164 LYS A O 1
ATOM 1292 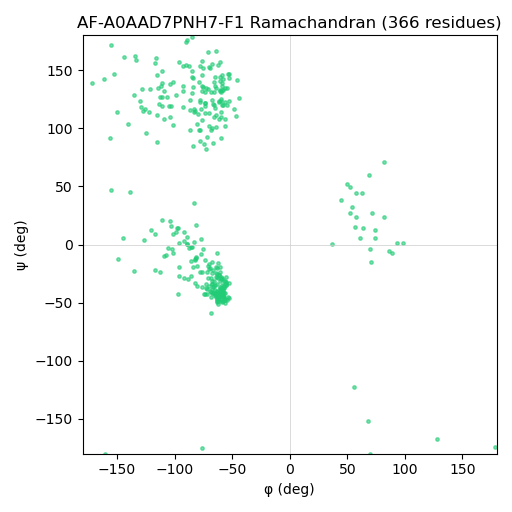N N . GLY A 1 165 ? -4.856 5.904 -6.387 1.00 97.25 165 GLY A N 1
ATOM 1293 C CA . GLY A 1 165 ? -5.185 6.087 -4.971 1.00 97.25 165 GLY A CA 1
ATOM 1294 C C . GLY A 1 165 ? -4.166 6.951 -4.232 1.00 97.25 165 GLY A C 1
ATOM 1295 O O . GLY A 1 165 ? -4.548 7.863 -3.500 1.00 97.25 165 GLY A O 1
ATOM 1296 N N . LEU A 1 166 ? -2.874 6.713 -4.461 1.00 97.56 166 LEU A N 1
ATOM 1297 C CA . LEU A 1 166 ? -1.810 7.473 -3.810 1.00 97.56 166 LEU A CA 1
ATOM 1298 C C . LEU A 1 166 ? -1.697 8.904 -4.361 1.00 97.56 166 LEU A C 1
ATOM 1300 O O . LEU A 1 166 ? -1.505 9.844 -3.592 1.00 97.56 166 LEU A O 1
ATOM 1304 N N . ALA A 1 167 ? -1.901 9.095 -5.668 1.00 97.50 167 ALA A N 1
ATOM 1305 C CA . ALA A 1 167 ? -1.986 10.418 -6.279 1.00 97.50 167 ALA A CA 1
ATOM 1306 C C . ALA A 1 167 ? -3.142 11.234 -5.685 1.00 97.50 167 ALA A C 1
ATOM 1308 O O . ALA A 1 167 ? -2.956 12.397 -5.334 1.00 97.50 167 ALA A O 1
ATOM 1309 N N . TRP A 1 168 ? -4.312 10.624 -5.496 1.00 96.12 168 TRP A N 1
ATOM 1310 C CA . TRP A 1 168 ? -5.450 11.294 -4.872 1.00 96.12 168 TRP A CA 1
ATOM 1311 C C . TRP A 1 168 ? -5.144 11.729 -3.423 1.00 96.12 168 TRP A C 1
ATOM 1313 O O . TRP A 1 168 ? -5.400 12.879 -3.064 1.00 96.12 168 TRP A O 1
ATOM 1323 N N . LEU A 1 169 ? -4.486 10.878 -2.620 1.00 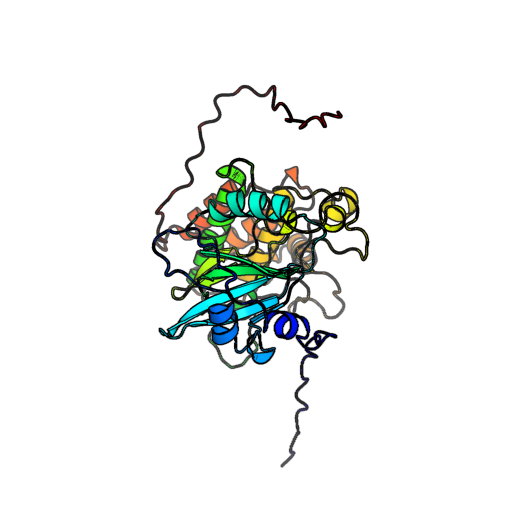93.56 169 LEU A N 1
ATOM 1324 C CA . LEU A 1 169 ? -4.031 11.241 -1.265 1.00 93.56 169 LEU A CA 1
ATOM 1325 C C . LEU A 1 169 ? -3.065 12.441 -1.260 1.00 93.56 169 LEU A C 1
ATOM 1327 O O . LEU A 1 169 ? -3.126 13.292 -0.368 1.00 93.56 169 LEU A O 1
ATOM 1331 N N . HIS A 1 170 ? -2.170 12.515 -2.249 1.00 93.69 170 HIS A N 1
ATOM 1332 C CA . HIS A 1 170 ? -1.142 13.556 -2.347 1.00 93.69 170 HIS A CA 1
ATOM 1333 C C . HIS A 1 170 ? -1.653 14.880 -2.925 1.00 93.69 170 HIS A C 1
ATOM 1335 O O . HIS A 1 170 ? -1.171 15.945 -2.531 1.00 93.69 170 HIS A O 1
ATOM 1341 N N . HIS A 1 171 ? -2.575 14.820 -3.883 1.00 93.25 171 HIS A N 1
ATOM 1342 C CA . 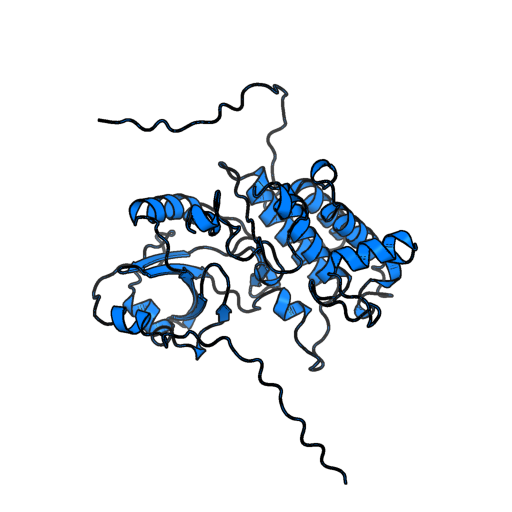HIS A 1 171 ? -2.921 15.959 -4.736 1.00 93.25 171 HIS A CA 1
ATOM 1343 C C . HIS A 1 171 ? -4.368 16.438 -4.580 1.00 93.25 171 HIS A C 1
ATOM 1345 O O . HIS A 1 171 ? -4.642 17.590 -4.898 1.00 93.25 171 HIS A O 1
ATOM 1351 N N . SER A 1 172 ? -5.283 15.595 -4.090 1.00 91.31 172 SER A N 1
ATOM 1352 C CA . SER A 1 172 ? -6.714 15.924 -3.986 1.00 91.31 172 SER A CA 1
ATOM 1353 C C . SER A 1 172 ? -7.211 16.059 -2.546 1.00 91.31 172 SER A C 1
ATOM 1355 O O . SER A 1 172 ? -8.198 16.751 -2.310 1.00 91.31 172 SER A O 1
ATOM 1357 N N . CYS A 1 173 ? -6.544 15.431 -1.574 1.00 86.81 173 CYS A N 1
ATOM 1358 C CA . CYS A 1 173 ? -6.869 15.617 -0.159 1.00 86.81 173 CYS A CA 1
ATOM 1359 C C . CYS A 1 173 ? -6.357 16.962 0.371 1.00 86.81 173 CYS A C 1
ATOM 1361 O O . CYS A 1 173 ? -5.199 17.323 0.150 1.00 86.81 173 CYS A O 1
ATOM 1363 N N . ASN A 1 174 ? -7.197 17.651 1.149 1.00 81.88 174 ASN A N 1
ATOM 1364 C CA . ASN A 1 174 ? -6.817 18.830 1.921 1.00 81.88 174 ASN A CA 1
ATOM 1365 C C . ASN A 1 174 ? -7.224 18.652 3.401 1.00 81.88 174 ASN A C 1
ATOM 1367 O O . ASN A 1 174 ? -8.423 18.587 3.67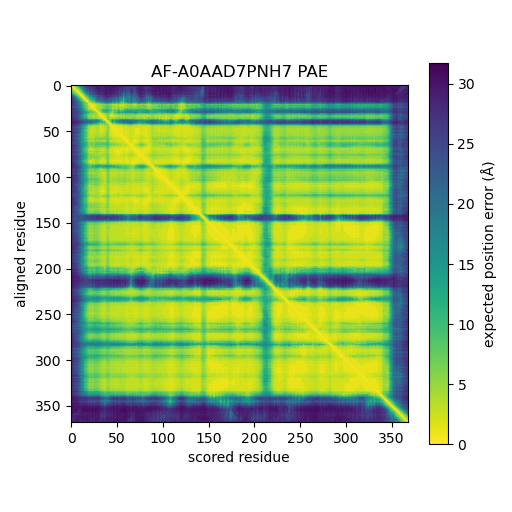9 1.00 81.88 174 ASN A O 1
ATOM 1371 N N . PRO A 1 175 ? -6.270 18.572 4.347 1.00 81.06 175 PRO A N 1
ATOM 1372 C CA . PRO A 1 175 ? -4.825 18.617 4.128 1.00 81.06 175 PRO A CA 1
ATOM 1373 C C . PRO A 1 175 ? -4.310 17.386 3.366 1.00 81.06 175 PRO A C 1
ATOM 1375 O O . PRO A 1 175 ? -4.911 16.310 3.398 1.00 81.06 175 PRO A O 1
ATOM 1378 N N . ARG A 1 176 ? -3.168 17.552 2.691 1.00 85.69 176 ARG A N 1
ATOM 1379 C CA . ARG A 1 176 ? -2.474 16.469 1.982 1.00 85.69 176 ARG A CA 1
ATOM 1380 C C . ARG A 1 176 ? -2.209 15.289 2.920 1.00 85.69 176 ARG A C 1
ATOM 1382 O O . ARG A 1 176 ? -1.676 15.473 4.014 1.00 85.69 176 ARG A O 1
ATOM 1389 N N . ILE A 1 177 ? -2.473 14.069 2.454 1.00 88.06 177 ILE A N 1
ATOM 1390 C CA . ILE A 1 177 ? -2.194 12.843 3.210 1.00 88.06 177 ILE A CA 1
ATOM 1391 C C . ILE A 1 177 ? -0.932 12.181 2.652 1.00 88.06 177 ILE A C 1
ATOM 1393 O O . ILE A 1 177 ? -0.891 11.786 1.492 1.00 88.06 177 ILE A O 1
ATOM 1397 N N . ILE A 1 178 ? 0.092 12.033 3.495 1.00 87.81 178 ILE A N 1
ATOM 1398 C CA . ILE A 1 178 ? 1.300 11.244 3.203 1.00 87.81 178 ILE A CA 1
ATOM 1399 C C . ILE A 1 178 ? 1.130 9.883 3.878 1.00 87.81 178 ILE A C 1
ATOM 1401 O O . ILE A 1 178 ? 0.822 9.825 5.072 1.00 87.81 178 ILE A O 1
ATOM 1405 N N . HIS A 1 179 ? 1.323 8.802 3.130 1.00 90.69 179 HIS A N 1
ATOM 1406 C CA . HIS A 1 179 ? 1.130 7.438 3.606 1.00 90.69 179 HIS A CA 1
ATOM 1407 C C . HIS A 1 179 ? 2.255 6.985 4.550 1.00 90.69 179 HIS A C 1
ATOM 1409 O O . HIS A 1 179 ? 1.978 6.401 5.595 1.00 90.69 179 HIS A O 1
ATOM 1415 N N . ARG A 1 180 ? 3.516 7.305 4.225 1.00 85.94 180 ARG A N 1
ATOM 1416 C CA . ARG A 1 180 ? 4.755 7.063 5.003 1.00 85.94 180 ARG A CA 1
ATOM 1417 C C . ARG A 1 180 ? 5.229 5.614 5.113 1.00 85.94 180 ARG A C 1
ATOM 1419 O O . ARG A 1 180 ? 6.361 5.385 5.522 1.00 85.94 180 ARG A O 1
ATOM 1426 N N . ASN A 1 181 ? 4.375 4.649 4.787 1.00 82.00 181 ASN A N 1
ATOM 1427 C CA . ASN A 1 181 ? 4.692 3.220 4.860 1.00 82.00 181 ASN A CA 1
ATOM 1428 C C . ASN A 1 181 ? 4.144 2.438 3.656 1.00 82.00 181 ASN A C 1
ATOM 1430 O O . ASN A 1 181 ? 3.456 1.441 3.833 1.00 82.00 181 ASN A O 1
ATOM 1434 N N . ILE A 1 182 ? 4.309 2.953 2.433 1.00 92.31 182 ILE A N 1
ATOM 1435 C CA . ILE A 1 182 ? 3.855 2.218 1.241 1.00 92.31 182 ILE A CA 1
ATOM 1436 C C . ILE A 1 182 ? 4.732 0.975 1.055 1.00 92.31 182 ILE A C 1
ATOM 1438 O O . ILE A 1 182 ? 5.954 1.074 1.062 1.00 92.31 182 ILE A O 1
ATOM 1442 N N . SER A 1 183 ? 4.100 -0.179 0.859 1.00 93.94 183 SER A N 1
ATOM 1443 C CA . SER A 1 183 ? 4.736 -1.431 0.444 1.00 93.94 183 SER A CA 1
ATOM 1444 C C . SER A 1 183 ? 3.713 -2.331 -0.251 1.00 93.94 183 SER A C 1
ATOM 1446 O O . SER A 1 183 ? 2.511 -2.036 -0.231 1.00 93.94 183 SER A O 1
ATOM 1448 N N . SER A 1 184 ? 4.150 -3.448 -0.841 1.00 95.81 184 SER A N 1
ATOM 1449 C CA . SER A 1 184 ? 3.228 -4.431 -1.426 1.00 95.81 184 SER A CA 1
ATOM 1450 C C . SER A 1 184 ? 2.315 -5.096 -0.377 1.00 95.81 184 SER A C 1
ATOM 1452 O O . SER A 1 184 ? 1.231 -5.564 -0.723 1.00 95.81 184 SER A O 1
ATOM 1454 N N . ASN A 1 185 ? 2.666 -5.051 0.916 1.00 92.62 185 ASN A N 1
ATOM 1455 C CA . ASN A 1 185 ? 1.788 -5.476 2.018 1.00 92.62 185 ASN A CA 1
ATOM 1456 C C . ASN A 1 185 ? 0.614 -4.508 2.257 1.00 92.62 185 ASN A C 1
ATOM 1458 O O . ASN A 1 185 ? -0.452 -4.925 2.707 1.00 92.62 185 ASN A O 1
ATOM 1462 N N . CYS A 1 186 ? 0.790 -3.218 1.949 1.00 93.69 186 CYS A N 1
ATOM 1463 C CA . CYS A 1 186 ? -0.237 -2.189 2.140 1.00 93.69 186 CYS A CA 1
ATOM 1464 C C . CYS A 1 186 ? -1.191 -2.041 0.945 1.00 93.69 186 CYS A C 1
ATOM 1466 O O . CYS A 1 186 ? -2.125 -1.242 1.009 1.00 93.69 186 CYS A O 1
ATOM 1468 N N . ILE A 1 187 ? -0.972 -2.778 -0.146 1.00 97.56 187 ILE A N 1
ATOM 1469 C CA . ILE A 1 187 ? -1.881 -2.822 -1.294 1.00 97.56 187 ILE A CA 1
ATOM 1470 C C . ILE A 1 187 ? -2.679 -4.114 -1.186 1.00 97.56 187 ILE A C 1
ATOM 1472 O O . ILE A 1 187 ? -2.172 -5.191 -1.481 1.00 97.56 187 ILE A O 1
ATOM 1476 N N . LEU A 1 188 ? -3.925 -4.006 -0.741 1.00 97.38 188 LEU A N 1
ATOM 1477 C CA . LEU A 1 188 ? -4.838 -5.135 -0.626 1.00 97.38 188 LEU A CA 1
ATOM 1478 C C . LEU A 1 188 ? -5.681 -5.276 -1.890 1.00 97.38 188 LEU A C 1
ATOM 1480 O O . LEU A 1 188 ? -5.939 -4.293 -2.583 1.00 97.38 188 LEU A O 1
ATOM 1484 N N . LEU A 1 189 ? -6.131 -6.491 -2.175 1.00 97.44 189 LEU A N 1
ATOM 1485 C CA . LEU A 1 189 ? -6.936 -6.801 -3.348 1.00 97.44 189 LEU A CA 1
ATOM 1486 C C . LEU A 1 189 ? -8.355 -7.193 -2.927 1.00 97.44 189 LEU A C 1
ATOM 1488 O O . LEU A 1 189 ? -8.562 -8.083 -2.091 1.00 97.44 189 LEU A O 1
ATOM 1492 N N . ASP A 1 190 ? -9.347 -6.518 -3.509 1.00 96.31 190 ASP A N 1
ATOM 1493 C CA . ASP A 1 190 ? -10.744 -6.915 -3.337 1.00 96.31 190 ASP A CA 1
ATOM 1494 C C . ASP A 1 190 ? -11.096 -8.150 -4.188 1.00 96.31 190 ASP A C 1
ATOM 1496 O O . ASP A 1 190 ? -10.218 -8.759 -4.799 1.00 96.31 190 ASP A O 1
ATOM 1500 N N . ALA A 1 191 ? -12.370 -8.556 -4.197 1.00 95.44 191 ALA A N 1
ATOM 1501 C CA . ALA A 1 191 ? -12.834 -9.758 -4.897 1.00 95.44 191 ALA A CA 1
ATOM 1502 C C . ALA A 1 191 ? -12.543 -9.748 -6.411 1.00 95.44 191 ALA A C 1
ATOM 1504 O O . ALA A 1 191 ? -12.303 -10.811 -6.979 1.00 95.44 191 ALA A O 1
ATOM 1505 N N . ASP A 1 192 ? -12.490 -8.565 -7.028 1.00 94.75 192 ASP A N 1
ATOM 1506 C CA . ASP A 1 192 ? -12.271 -8.366 -8.467 1.00 94.75 192 ASP A CA 1
ATOM 1507 C C . ASP A 1 192 ? -10.797 -8.050 -8.792 1.00 94.75 192 ASP A C 1
ATOM 1509 O O . ASP A 1 192 ? -10.452 -7.572 -9.884 1.00 94.75 192 ASP A O 1
ATOM 1513 N N . PHE A 1 193 ? -9.917 -8.294 -7.815 1.00 94.50 193 PHE A N 1
ATOM 1514 C CA . PHE A 1 193 ? -8.507 -7.921 -7.832 1.00 94.50 193 PHE A CA 1
ATOM 1515 C C . PHE A 1 193 ? -8.290 -6.420 -8.104 1.00 94.50 193 PHE A C 1
ATOM 1517 O O . PHE A 1 193 ? -7.294 -6.025 -8.714 1.00 94.50 193 PHE A O 1
ATOM 1524 N N . GLU A 1 194 ? -9.213 -5.558 -7.663 1.00 96.31 194 GLU A N 1
ATOM 1525 C CA . GLU A 1 194 ? -8.972 -4.116 -7.660 1.00 96.31 194 GLU A CA 1
ATOM 1526 C C . GLU A 1 194 ? -8.048 -3.750 -6.490 1.00 96.31 194 GLU A C 1
ATOM 1528 O O . GLU A 1 194 ? -8.313 -4.145 -5.346 1.00 96.31 194 GLU A O 1
ATOM 1533 N N . PRO A 1 195 ? -6.990 -2.955 -6.730 1.00 97.81 195 PRO A N 1
ATOM 1534 C CA . PRO A 1 195 ? -6.066 -2.553 -5.681 1.00 97.81 195 PRO A CA 1
ATOM 1535 C C . PRO A 1 195 ? -6.700 -1.519 -4.745 1.00 97.81 195 PRO A C 1
ATOM 1537 O O . PRO A 1 195 ? -7.292 -0.526 -5.189 1.00 97.81 195 PRO A O 1
ATOM 1540 N N . LYS A 1 196 ? -6.515 -1.727 -3.441 1.00 98.00 196 LYS A N 1
ATOM 1541 C CA . LYS A 1 196 ? -6.937 -0.843 -2.354 1.00 98.00 196 LYS A CA 1
ATOM 1542 C C . LYS A 1 196 ? -5.758 -0.581 -1.417 1.00 98.00 196 LYS A C 1
ATOM 1544 O O . LYS A 1 196 ? -5.257 -1.501 -0.777 1.00 98.00 196 LYS A O 1
ATOM 1549 N N . ILE A 1 197 ? -5.341 0.674 -1.288 1.00 97.38 197 ILE A N 1
ATOM 1550 C CA . ILE A 1 197 ? -4.313 1.067 -0.317 1.00 97.38 197 ILE A CA 1
ATOM 1551 C C . ILE A 1 197 ? -4.930 1.047 1.087 1.00 97.38 197 ILE A C 1
ATOM 1553 O O . ILE A 1 197 ? -5.933 1.720 1.344 1.00 97.38 197 ILE A O 1
ATOM 1557 N N . SER A 1 198 ? -4.354 0.254 1.985 1.00 94.06 198 SER A N 1
ATOM 1558 C CA . SER A 1 198 ? -4.680 0.220 3.416 1.00 94.06 198 SER A CA 1
ATOM 1559 C C . SER A 1 198 ? -3.816 1.204 4.202 1.00 94.06 198 SER A C 1
ATOM 1561 O O . SER A 1 198 ? -2.881 1.758 3.655 1.00 94.06 198 SER A O 1
ATOM 1563 N N . ASP A 1 199 ? -4.075 1.379 5.498 1.00 87.38 199 ASP A N 1
ATOM 1564 C CA . ASP A 1 199 ? -3.163 2.031 6.456 1.00 87.38 199 ASP A CA 1
ATOM 1565 C C . ASP A 1 199 ? -2.773 3.499 6.203 1.00 87.38 199 ASP A C 1
ATOM 1567 O O . ASP A 1 199 ? -1.999 4.080 6.973 1.00 87.38 199 ASP A O 1
ATOM 1571 N N . PHE A 1 200 ? -3.370 4.148 5.204 1.00 85.12 200 PHE A N 1
ATOM 1572 C CA . PHE A 1 200 ? -3.151 5.564 4.937 1.00 85.12 200 PHE A CA 1
ATOM 1573 C C . PHE A 1 200 ? -3.540 6.426 6.147 1.00 85.12 200 PHE A C 1
ATOM 1575 O O . PHE A 1 200 ? -4.595 6.267 6.760 1.00 85.12 200 PHE A O 1
ATOM 1582 N N . GLY A 1 201 ? -2.651 7.353 6.509 1.00 77.38 201 GLY A N 1
ATOM 1583 C CA . GLY A 1 201 ? -2.851 8.295 7.609 1.00 77.38 201 GLY A CA 1
ATOM 1584 C C . GLY A 1 201 ? -2.825 7.691 9.019 1.00 77.38 201 GLY A C 1
ATOM 1585 O O . GLY A 1 201 ? -2.814 8.465 9.973 1.00 77.38 201 GLY A O 1
ATOM 1586 N N . LEU A 1 202 ? -2.704 6.365 9.181 1.00 77.88 202 LEU A N 1
ATOM 1587 C CA . LEU A 1 202 ? -2.546 5.736 10.502 1.00 77.88 202 LEU A CA 1
ATOM 1588 C C . LEU A 1 202 ? -1.257 6.151 11.201 1.00 77.88 202 LEU A C 1
ATOM 1590 O O . LEU A 1 202 ? -1.203 6.156 12.424 1.00 77.88 202 LEU A O 1
ATOM 1594 N N . ALA A 1 203 ? -0.238 6.554 10.441 1.00 70.62 203 ALA A N 1
ATOM 1595 C CA . ALA A 1 203 ? 0.969 7.113 11.022 1.00 70.62 203 ALA A CA 1
ATOM 1596 C C . ALA A 1 203 ? 0.663 8.326 11.914 1.00 70.62 203 ALA A C 1
ATOM 1598 O O . ALA A 1 203 ? 1.346 8.501 12.899 1.00 70.62 203 ALA A O 1
ATOM 1599 N N . ARG A 1 204 ? -0.373 9.135 11.651 1.00 70.38 204 ARG A N 1
ATOM 1600 C CA . ARG A 1 204 ? -0.717 10.277 12.522 1.00 70.38 204 ARG A CA 1
ATOM 1601 C C . ARG A 1 204 ? -1.317 9.873 13.876 1.00 70.38 204 ARG A C 1
ATOM 1603 O O . ARG A 1 204 ? -1.321 10.683 14.792 1.00 70.38 204 ARG A O 1
ATOM 1610 N N . LEU A 1 205 ? -1.806 8.635 13.978 1.00 68.94 205 LEU A N 1
ATOM 1611 C CA . LEU A 1 205 ? -2.357 8.023 15.192 1.00 68.94 205 LEU A CA 1
ATOM 1612 C C . LEU A 1 205 ? -1.292 7.304 16.030 1.00 68.94 205 LEU A C 1
ATOM 1614 O O . LEU A 1 205 ? -1.618 6.668 17.033 1.00 68.94 205 LEU A O 1
ATOM 1618 N N . MET A 1 206 ? -0.037 7.325 15.587 1.00 65.94 206 MET A N 1
ATOM 1619 C CA . MET A 1 206 ? 1.098 6.779 16.320 1.00 65.94 206 MET A CA 1
ATOM 1620 C C . MET A 1 206 ? 1.797 7.903 17.085 1.00 65.94 206 MET A C 1
ATOM 1622 O O . MET A 1 206 ? 1.693 9.067 16.703 1.00 65.94 206 MET A O 1
ATOM 1626 N N . ASN A 1 207 ? 2.530 7.577 18.154 1.00 55.75 207 ASN A N 1
ATOM 1627 C CA . ASN A 1 207 ? 3.079 8.607 19.040 1.00 55.75 207 ASN A CA 1
ATOM 1628 C C . ASN A 1 207 ? 3.891 9.659 18.264 1.00 55.75 207 ASN A C 1
ATOM 1630 O O . ASN A 1 207 ? 4.577 9.308 17.310 1.00 55.75 207 ASN A O 1
ATOM 1634 N N . PRO A 1 208 ? 3.903 10.939 18.680 1.00 44.34 208 PRO A N 1
ATOM 1635 C CA . PRO A 1 208 ? 4.792 11.973 18.125 1.00 44.34 208 PRO A CA 1
ATOM 1636 C C . PRO A 1 208 ? 6.266 11.552 18.137 1.00 44.34 208 PRO A C 1
ATOM 1638 O O . PRO A 1 208 ? 7.044 11.858 17.232 1.00 44.34 208 PRO A O 1
ATOM 1641 N N . ILE A 1 209 ? 6.615 10.775 19.162 1.00 44.72 209 ILE A N 1
ATOM 1642 C CA . ILE A 1 209 ? 7.895 10.099 19.301 1.00 44.72 209 ILE A CA 1
ATOM 1643 C C . ILE A 1 209 ? 8.129 9.123 18.132 1.00 44.72 209 ILE A C 1
ATOM 1645 O O . ILE A 1 209 ? 9.201 9.114 17.545 1.00 44.72 209 ILE A O 1
ATOM 1649 N N . ASP A 1 210 ? 7.101 8.408 17.694 1.00 45.44 210 ASP A N 1
ATOM 1650 C CA . ASP A 1 210 ? 7.121 7.494 16.550 1.00 45.44 210 ASP A CA 1
ATOM 1651 C C . ASP A 1 210 ? 6.886 8.185 15.192 1.00 45.44 210 ASP A C 1
ATOM 1653 O O . ASP A 1 210 ? 6.893 7.501 14.163 1.00 45.44 210 ASP A O 1
ATOM 1657 N N . THR A 1 211 ? 6.638 9.505 15.151 1.00 45.31 211 THR A N 1
ATOM 1658 C CA . THR A 1 211 ? 6.126 10.170 13.935 1.00 45.31 211 THR A CA 1
ATOM 1659 C C . THR A 1 211 ? 6.775 11.486 13.541 1.00 45.31 211 THR A C 1
ATOM 1661 O O . THR A 1 211 ? 6.693 11.799 12.352 1.00 45.31 211 THR A O 1
ATOM 1664 N N . HIS A 1 212 ? 7.417 12.235 14.449 1.00 39.19 212 HIS A N 1
ATOM 1665 C CA . HIS A 1 212 ? 8.068 13.509 14.097 1.00 39.19 212 HIS A CA 1
ATOM 1666 C C . HIS A 1 212 ? 9.317 13.919 14.896 1.00 39.19 212 HIS A C 1
ATOM 1668 O O . HIS A 1 212 ? 10.012 14.803 14.416 1.00 39.19 212 HIS A O 1
ATOM 1674 N N . LEU A 1 213 ? 9.683 13.311 16.036 1.00 34.50 213 LEU A N 1
ATOM 1675 C CA . LEU A 1 213 ? 10.948 13.676 16.723 1.00 34.50 213 LEU A CA 1
ATOM 1676 C C . LEU A 1 213 ? 11.720 12.538 17.425 1.00 34.50 213 LEU A C 1
ATOM 1678 O O . LEU A 1 213 ? 12.754 12.811 18.031 1.00 34.50 213 LEU A O 1
ATOM 1682 N N . SER A 1 214 ? 11.325 11.265 17.323 1.00 32.94 214 SER A N 1
ATOM 1683 C CA . SER A 1 214 ? 12.155 10.173 17.879 1.00 32.94 214 SER A CA 1
ATOM 1684 C C . SER A 1 214 ? 11.943 8.801 17.232 1.00 32.94 214 SER A C 1
ATOM 1686 O O . SER A 1 214 ? 11.870 7.773 17.900 1.00 32.94 214 SER A O 1
ATOM 1688 N N . THR A 1 215 ? 11.931 8.760 15.905 1.00 39.66 215 THR A N 1
ATOM 1689 C CA . THR A 1 215 ? 11.977 7.515 15.119 1.00 39.66 215 THR A CA 1
ATOM 1690 C C . THR A 1 215 ? 13.390 6.948 14.965 1.00 39.66 215 THR A C 1
ATOM 1692 O O . THR A 1 215 ? 13.635 6.095 14.117 1.00 39.66 215 THR A O 1
ATOM 1695 N N . PHE A 1 216 ? 14.330 7.398 15.800 1.00 38.31 216 PHE A N 1
ATOM 1696 C CA . PHE A 1 216 ? 15.680 6.840 15.892 1.00 38.31 216 PHE A CA 1
ATOM 1697 C C . PHE A 1 216 ? 15.823 5.728 16.936 1.00 38.31 216 PHE A C 1
ATOM 1699 O O . PHE A 1 216 ? 16.921 5.201 17.110 1.00 38.31 216 PHE A O 1
ATOM 1706 N N . VAL A 1 217 ? 14.747 5.319 17.613 1.00 32.81 217 VAL A N 1
ATOM 1707 C CA . VAL A 1 217 ? 14.804 4.118 18.452 1.00 32.81 217 VAL A CA 1
ATOM 1708 C C . VAL A 1 217 ? 14.706 2.897 17.524 1.00 32.81 217 VAL A C 1
ATOM 1710 O O . VAL A 1 217 ? 13.615 2.441 17.210 1.00 32.81 217 VAL A O 1
ATOM 1713 N N . ASN A 1 218 ? 15.873 2.431 17.052 1.00 39.81 218 ASN A N 1
ATOM 1714 C CA . ASN A 1 218 ? 16.161 1.214 16.259 1.00 39.81 218 ASN A CA 1
ATOM 1715 C C . ASN A 1 218 ? 16.322 1.342 14.727 1.00 39.81 218 ASN A C 1
ATOM 1717 O O . ASN A 1 218 ? 16.627 0.343 14.087 1.00 39.81 218 ASN A O 1
ATOM 1721 N N . GLY A 1 219 ? 16.235 2.536 14.130 1.00 42.31 219 GLY A N 1
ATOM 1722 C CA . GLY A 1 219 ? 16.703 2.750 12.745 1.00 42.31 219 GLY A CA 1
ATOM 1723 C C . GLY A 1 219 ? 15.757 2.346 11.600 1.00 42.31 219 GLY A C 1
ATOM 1724 O O . GLY A 1 219 ? 16.234 2.142 10.488 1.00 42.31 219 GLY A O 1
ATOM 1725 N N . GLU A 1 220 ? 14.437 2.277 11.812 1.00 48.38 220 GLU A N 1
ATOM 1726 C CA . GLU A 1 220 ? 13.487 1.780 10.796 1.00 48.38 220 GLU A CA 1
ATOM 1727 C C . GLU A 1 220 ? 12.359 2.793 10.480 1.00 48.38 220 GLU A C 1
ATOM 1729 O O . GLU A 1 220 ? 11.324 2.884 11.152 1.00 48.38 220 GLU A O 1
ATOM 1734 N N . PHE A 1 221 ? 12.541 3.581 9.415 1.00 50.69 221 PHE A N 1
ATOM 1735 C CA . PHE A 1 221 ? 11.421 4.206 8.697 1.00 50.69 221 PHE A CA 1
ATOM 1736 C C . PHE A 1 221 ? 10.870 3.192 7.699 1.00 50.69 221 PHE A C 1
ATOM 1738 O O . PHE A 1 221 ? 11.664 2.619 6.978 1.00 50.69 221 PHE A O 1
ATOM 1745 N N . GLY A 1 222 ? 9.551 3.028 7.580 1.00 60.19 222 GLY A N 1
ATOM 1746 C CA . GLY A 1 222 ? 8.965 2.178 6.535 1.00 60.19 222 GLY A CA 1
ATOM 1747 C C . GLY A 1 222 ? 9.201 0.668 6.705 1.00 60.19 222 GLY A C 1
ATOM 1748 O O . GLY A 1 222 ? 9.823 0.221 7.665 1.00 60.19 222 GLY A O 1
ATOM 1749 N N . ASP A 1 223 ? 8.675 -0.113 5.763 1.00 71.12 223 ASP A N 1
ATOM 1750 C CA . ASP A 1 223 ? 8.961 -1.544 5.618 1.00 71.12 223 ASP A CA 1
ATOM 1751 C C . ASP A 1 223 ? 10.355 -1.726 4.978 1.00 71.12 223 ASP A C 1
ATOM 1753 O O . ASP A 1 223 ? 10.786 -0.907 4.152 1.00 71.12 223 ASP A O 1
ATOM 1757 N N . LEU A 1 224 ? 11.087 -2.775 5.360 1.00 79.50 224 LEU A N 1
ATOM 1758 C CA . LEU A 1 224 ? 12.468 -2.977 4.909 1.00 79.50 224 LEU A CA 1
ATOM 1759 C C . LEU A 1 224 ? 12.522 -3.077 3.374 1.00 79.50 224 LEU A C 1
ATOM 1761 O O . LEU A 1 224 ? 11.765 -3.820 2.753 1.00 79.50 224 LEU A O 1
ATOM 1765 N N . GLY A 1 225 ? 13.431 -2.319 2.754 1.00 87.44 225 GLY A N 1
ATOM 1766 C CA . GLY A 1 225 ? 13.580 -2.240 1.293 1.00 87.44 225 GLY A CA 1
ATOM 1767 C C . GLY A 1 225 ? 12.725 -1.168 0.594 1.00 87.44 225 GLY A C 1
ATOM 1768 O O . GLY A 1 225 ? 12.942 -0.910 -0.587 1.00 87.44 225 GLY A O 1
ATOM 1769 N N . TYR A 1 226 ? 11.809 -0.496 1.302 1.00 91.75 226 TYR A N 1
ATOM 1770 C CA . TYR A 1 226 ? 10.953 0.572 0.745 1.00 91.75 226 TYR A CA 1
ATOM 1771 C C . TYR A 1 226 ? 11.354 1.983 1.187 1.00 91.75 226 TYR A C 1
ATOM 1773 O O . TYR A 1 226 ? 10.735 2.970 0.786 1.00 91.75 226 TYR A O 1
ATOM 1781 N N . VAL A 1 227 ? 12.362 2.093 2.046 1.00 88.94 227 VAL A N 1
ATOM 1782 C CA . VAL A 1 227 ? 12.737 3.333 2.729 1.00 88.94 227 VAL A CA 1
ATOM 1783 C C . VAL A 1 227 ? 13.509 4.253 1.798 1.00 88.94 227 VAL A C 1
ATOM 1785 O O . VAL A 1 227 ? 14.571 3.887 1.298 1.00 88.94 227 VAL A O 1
ATOM 1788 N N . ALA A 1 228 ? 13.007 5.471 1.606 1.00 90.50 228 ALA A N 1
ATOM 1789 C CA . ALA A 1 228 ? 13.701 6.463 0.801 1.00 90.50 228 ALA A CA 1
ATOM 1790 C C . ALA A 1 228 ? 15.047 6.853 1.450 1.00 90.50 228 ALA A C 1
ATOM 1792 O O . ALA A 1 228 ? 15.089 7.124 2.657 1.00 90.50 228 ALA A O 1
ATOM 1793 N N . PRO A 1 229 ? 16.151 6.924 0.684 1.00 90.50 229 PRO A N 1
ATOM 1794 C CA . PRO A 1 229 ? 17.494 7.096 1.239 1.00 90.50 229 PRO A CA 1
ATOM 1795 C C . PRO A 1 229 ? 17.653 8.397 2.039 1.00 90.50 229 PRO A C 1
ATOM 1797 O O . PRO A 1 229 ? 18.384 8.438 3.028 1.00 90.50 229 PRO A O 1
ATOM 1800 N N . GLU A 1 230 ? 16.933 9.461 1.675 1.00 86.19 230 GLU A N 1
ATOM 1801 C CA . GLU A 1 230 ? 16.981 10.749 2.365 1.00 86.19 230 GLU A CA 1
ATOM 1802 C C . GLU A 1 230 ? 16.339 10.749 3.761 1.00 86.19 230 GLU A C 1
ATOM 1804 O O . GLU A 1 230 ? 16.598 11.672 4.544 1.00 86.19 230 GLU A O 1
ATOM 1809 N N . TYR A 1 231 ? 15.513 9.751 4.096 1.00 81.00 231 TYR A N 1
ATOM 1810 C CA . TYR A 1 231 ? 14.869 9.667 5.411 1.00 81.00 231 TYR A CA 1
ATOM 1811 C C . TYR A 1 231 ? 15.889 9.445 6.525 1.00 81.00 231 TYR A C 1
ATOM 1813 O O . TYR A 1 231 ? 15.729 10.013 7.602 1.00 81.00 231 TYR A O 1
ATOM 1821 N N . THR A 1 232 ? 16.990 8.744 6.238 1.00 71.44 232 THR A N 1
ATOM 1822 C CA . THR A 1 232 ? 18.103 8.543 7.184 1.00 71.44 232 THR A CA 1
ATOM 1823 C C . THR A 1 232 ? 18.739 9.854 7.652 1.00 71.44 232 THR A C 1
ATOM 1825 O O . THR A 1 232 ? 19.228 9.942 8.775 1.00 71.44 232 THR A O 1
ATOM 1828 N N . ARG A 1 233 ? 18.713 10.891 6.803 1.00 73.06 233 ARG A N 1
ATOM 1829 C CA . ARG A 1 233 ? 19.316 12.201 7.078 1.00 73.06 233 ARG A CA 1
ATOM 1830 C C . ARG A 1 233 ? 18.308 13.221 7.590 1.00 73.06 233 ARG A C 1
ATOM 1832 O O . ARG A 1 233 ? 18.636 14.031 8.445 1.00 73.06 233 ARG A O 1
ATOM 1839 N N . THR A 1 234 ? 17.123 13.248 6.988 1.00 72.75 234 THR A N 1
ATOM 1840 C CA . THR A 1 234 ? 16.145 14.323 7.213 1.00 72.75 234 THR A CA 1
ATOM 1841 C C . THR A 1 234 ? 15.162 14.008 8.328 1.00 72.75 234 THR A C 1
ATOM 1843 O O . THR A 1 234 ? 14.679 14.938 8.958 1.00 72.75 234 THR A O 1
ATOM 1846 N N . LEU A 1 235 ? 14.860 12.724 8.562 1.00 67.94 235 LEU A N 1
ATOM 1847 C CA . LEU A 1 235 ? 13.821 12.248 9.484 1.00 67.94 235 LEU A CA 1
ATOM 1848 C C . LEU A 1 235 ? 12.412 12.792 9.208 1.00 67.94 235 LEU A C 1
ATOM 1850 O O . LEU A 1 235 ? 11.520 12.656 10.042 1.00 67.94 235 LEU A O 1
ATOM 1854 N N . VAL A 1 236 ? 12.190 13.374 8.027 1.00 73.38 236 VAL A N 1
ATOM 1855 C CA . VAL A 1 236 ? 10.919 13.986 7.641 1.00 73.38 236 VAL A CA 1
ATOM 1856 C C . VAL A 1 236 ? 10.294 13.180 6.513 1.00 73.38 236 VAL A C 1
ATOM 1858 O O . VAL A 1 236 ? 10.863 13.048 5.428 1.00 73.38 236 VAL A O 1
ATOM 1861 N N . ALA A 1 237 ? 9.084 12.677 6.754 1.00 77.62 237 ALA A N 1
ATOM 1862 C CA . ALA A 1 237 ? 8.300 12.026 5.718 1.00 77.62 237 ALA A CA 1
ATOM 1863 C C . ALA A 1 237 ? 7.784 13.053 4.698 1.00 77.62 237 ALA A C 1
ATOM 1865 O O . ALA A 1 237 ? 7.232 14.092 5.057 1.00 77.62 237 ALA A O 1
ATOM 1866 N N . THR A 1 238 ? 7.929 12.738 3.414 1.00 87.44 238 THR A N 1
ATOM 1867 C CA . THR A 1 238 ? 7.553 13.611 2.292 1.00 87.44 238 THR A CA 1
ATOM 1868 C C . THR A 1 238 ? 6.769 12.836 1.232 1.00 87.44 238 THR A C 1
ATOM 1870 O O . THR A 1 238 ? 6.949 11.619 1.123 1.00 87.44 238 THR A O 1
ATOM 1873 N N . PRO A 1 239 ? 5.980 13.517 0.375 1.00 92.31 239 PRO A N 1
ATOM 1874 C CA . PRO A 1 239 ? 5.347 12.872 -0.778 1.00 92.31 239 PRO A CA 1
ATOM 1875 C C . PRO A 1 239 ? 6.359 12.167 -1.693 1.00 92.31 239 PRO A C 1
ATOM 1877 O O . PRO A 1 239 ? 6.059 11.128 -2.265 1.00 92.31 239 PRO A O 1
ATOM 1880 N N . LYS A 1 240 ? 7.591 12.686 -1.796 1.00 96.19 240 LYS A N 1
ATOM 1881 C CA . LYS A 1 240 ? 8.655 12.070 -2.604 1.00 96.19 240 LYS A CA 1
ATOM 1882 C C . LYS A 1 240 ? 9.219 10.787 -1.996 1.00 96.19 240 LYS A C 1
ATOM 1884 O O . LYS A 1 240 ? 9.755 9.971 -2.743 1.00 96.19 240 LYS A O 1
ATOM 1889 N N . GLY A 1 241 ? 9.103 10.585 -0.685 1.00 93.69 241 GLY A N 1
ATOM 1890 C CA . GLY A 1 241 ? 9.435 9.291 -0.094 1.00 93.69 241 GLY A CA 1
ATOM 1891 C C . GLY A 1 241 ? 8.343 8.247 -0.338 1.00 93.69 241 GLY A C 1
ATOM 1892 O O . GLY A 1 241 ? 8.679 7.126 -0.690 1.00 93.69 241 GLY A O 1
ATOM 1893 N N . ASP A 1 242 ? 7.060 8.633 -0.316 1.00 95.06 242 ASP A N 1
ATOM 1894 C CA . ASP A 1 242 ? 5.968 7.756 -0.779 1.00 95.06 242 ASP A CA 1
ATOM 1895 C C . ASP A 1 242 ? 6.164 7.341 -2.250 1.00 95.06 242 ASP A C 1
ATOM 1897 O O . ASP A 1 242 ? 5.953 6.179 -2.590 1.00 95.06 242 ASP A O 1
ATOM 1901 N N . VAL A 1 243 ? 6.612 8.266 -3.114 1.00 98.56 243 VAL A N 1
ATOM 1902 C CA . VAL A 1 243 ? 6.963 7.958 -4.516 1.00 98.56 243 VAL A CA 1
ATOM 1903 C C . VAL A 1 243 ? 8.083 6.920 -4.595 1.00 98.56 243 VAL A C 1
ATOM 1905 O O . VAL A 1 243 ? 7.986 5.999 -5.401 1.00 98.56 243 VAL A O 1
ATOM 1908 N N . TYR A 1 244 ? 9.126 7.040 -3.769 1.00 98.00 244 TYR A N 1
ATOM 1909 C CA . TYR A 1 244 ? 10.221 6.067 -3.731 1.00 98.00 244 TYR A CA 1
ATOM 1910 C C . TYR A 1 244 ? 9.715 4.687 -3.312 1.00 98.00 244 TYR A C 1
ATOM 1912 O O . TYR A 1 244 ? 9.931 3.710 -4.025 1.00 98.00 244 TYR A O 1
ATOM 1920 N N . SER A 1 245 ? 8.973 4.615 -2.205 1.00 96.94 245 SER A N 1
ATOM 1921 C CA . SER A 1 245 ? 8.401 3.364 -1.710 1.00 96.94 245 SER A CA 1
ATOM 1922 C C . SER A 1 245 ? 7.465 2.716 -2.737 1.00 96.94 245 SER A C 1
ATOM 1924 O O . SER A 1 245 ? 7.521 1.509 -2.958 1.00 96.94 245 SER A O 1
ATOM 1926 N N . PHE A 1 246 ? 6.639 3.512 -3.424 1.00 98.62 246 PHE A N 1
ATOM 1927 C CA . PHE A 1 246 ? 5.802 3.020 -4.517 1.00 98.62 246 PHE A CA 1
ATOM 1928 C C . PHE A 1 246 ? 6.629 2.566 -5.728 1.00 98.62 246 PHE A C 1
ATOM 1930 O O . PHE A 1 246 ? 6.308 1.557 -6.346 1.00 98.62 246 PHE A O 1
ATOM 1937 N N . GLY A 1 247 ? 7.729 3.254 -6.037 1.00 98.69 247 GLY A N 1
ATOM 1938 C CA . GLY A 1 247 ? 8.695 2.832 -7.049 1.00 98.69 247 GLY A CA 1
ATOM 1939 C C . GLY A 1 247 ? 9.248 1.431 -6.787 1.00 98.69 247 GLY A C 1
ATOM 1940 O O . GLY A 1 247 ? 9.300 0.624 -7.712 1.00 98.69 247 GLY A O 1
ATOM 1941 N N . THR A 1 248 ? 9.561 1.099 -5.531 1.00 98.50 248 THR A N 1
ATOM 1942 C CA . THR A 1 248 ? 9.947 -0.267 -5.140 1.00 98.50 248 THR A CA 1
ATOM 1943 C C . THR A 1 248 ? 8.832 -1.278 -5.425 1.00 98.50 248 THR A C 1
ATOM 1945 O O . THR A 1 248 ? 9.118 -2.333 -5.983 1.00 98.50 248 THR A O 1
ATOM 1948 N N . VAL A 1 249 ? 7.563 -0.949 -5.149 1.00 98.62 249 VAL A N 1
ATOM 1949 C CA . VAL A 1 249 ? 6.417 -1.815 -5.505 1.00 98.62 249 VAL A CA 1
ATOM 1950 C C . VAL A 1 249 ? 6.328 -2.046 -7.016 1.00 98.62 249 VAL A C 1
ATOM 1952 O O . VAL A 1 249 ? 6.063 -3.160 -7.468 1.00 98.62 249 VAL A O 1
ATOM 1955 N N . LEU A 1 250 ? 6.567 -1.010 -7.826 1.00 98.81 250 LEU A N 1
ATOM 1956 C CA . LEU A 1 250 ? 6.619 -1.161 -9.282 1.00 98.81 250 LEU A CA 1
ATOM 1957 C C . LEU A 1 250 ? 7.775 -2.087 -9.699 1.00 98.81 250 LEU A C 1
ATOM 1959 O O . LEU A 1 250 ? 7.594 -2.938 -10.569 1.00 98.81 250 LEU A O 1
ATOM 1963 N N . LEU A 1 251 ? 8.944 -1.984 -9.058 1.00 98.56 251 LEU A N 1
ATOM 1964 C CA . LEU A 1 251 ? 10.051 -2.908 -9.310 1.00 98.56 251 LEU A CA 1
ATOM 1965 C C . LEU A 1 251 ? 9.673 -4.352 -8.966 1.00 98.56 251 LEU A C 1
ATOM 1967 O O . LEU A 1 251 ? 9.935 -5.236 -9.779 1.00 98.56 251 LEU A O 1
ATOM 1971 N N . GLU A 1 252 ? 9.008 -4.608 -7.838 1.00 97.88 252 GLU A N 1
ATOM 1972 C CA . GLU A 1 252 ? 8.501 -5.950 -7.515 1.00 97.88 252 GLU A CA 1
ATOM 1973 C C . GLU A 1 252 ? 7.575 -6.466 -8.627 1.00 97.88 252 GLU A C 1
ATOM 1975 O O . GLU A 1 252 ? 7.783 -7.558 -9.156 1.00 97.88 252 GLU A O 1
ATOM 1980 N N . LEU A 1 253 ? 6.589 -5.662 -9.048 1.00 98.19 253 LEU A N 1
ATOM 1981 C CA . LEU A 1 253 ? 5.613 -6.051 -10.070 1.00 98.19 253 LEU A CA 1
ATOM 1982 C C . LEU A 1 253 ? 6.269 -6.436 -11.403 1.00 98.19 253 LEU A C 1
ATOM 1984 O O . LEU A 1 253 ? 5.846 -7.406 -12.030 1.00 98.19 253 LEU A O 1
ATOM 1988 N N . VAL A 1 254 ? 7.292 -5.710 -11.859 1.00 97.56 254 VAL A N 1
ATOM 1989 C CA . VAL A 1 254 ? 7.917 -5.983 -13.168 1.00 97.56 254 VAL A CA 1
ATOM 1990 C C . VAL A 1 254 ? 9.011 -7.052 -13.112 1.00 97.56 254 VAL A C 1
ATOM 1992 O O . VAL A 1 254 ? 9.241 -7.741 -14.105 1.00 97.56 254 VAL A O 1
ATOM 1995 N N . THR A 1 255 ? 9.679 -7.222 -11.968 1.00 96.25 255 THR A N 1
ATOM 1996 C CA . THR A 1 255 ? 10.807 -8.162 -11.824 1.00 96.25 255 THR A CA 1
ATOM 1997 C C . THR A 1 255 ? 10.405 -9.516 -11.242 1.00 96.25 255 THR A C 1
ATOM 1999 O O . THR A 1 255 ? 11.062 -10.518 -11.545 1.00 96.25 255 THR A O 1
ATOM 2002 N N . GLY A 1 256 ? 9.331 -9.547 -10.443 1.00 94.56 256 GLY A N 1
ATOM 2003 C CA . GLY A 1 256 ? 8.945 -10.678 -9.596 1.00 94.56 256 GLY A CA 1
ATOM 2004 C C . GLY A 1 256 ? 9.832 -10.852 -8.355 1.00 94.56 256 GLY A C 1
ATOM 2005 O O . GLY A 1 256 ? 9.696 -11.842 -7.646 1.00 94.56 256 GLY A O 1
ATOM 2006 N N . GLU A 1 257 ? 10.762 -9.929 -8.100 1.00 94.44 257 GLU A N 1
ATOM 2007 C CA . GLU A 1 257 ? 11.741 -10.020 -7.013 1.00 94.44 257 GLU A CA 1
ATOM 2008 C C . GLU A 1 257 ? 11.219 -9.391 -5.724 1.00 94.44 257 GLU A C 1
ATOM 2010 O O . GLU A 1 257 ? 10.399 -8.472 -5.755 1.00 94.44 257 GLU A O 1
ATOM 2015 N N . ARG A 1 258 ? 11.729 -9.847 -4.573 1.00 93.69 258 ARG A N 1
ATOM 2016 C CA . ARG A 1 258 ? 11.370 -9.258 -3.278 1.00 93.69 258 ARG A CA 1
ATOM 2017 C C . ARG A 1 258 ? 12.244 -8.029 -2.982 1.00 93.69 258 ARG A C 1
ATOM 2019 O O . ARG A 1 258 ? 13.426 -8.025 -3.323 1.00 93.69 258 ARG A O 1
ATOM 2026 N N . PRO A 1 259 ? 11.733 -7.029 -2.242 1.00 92.31 259 PRO A N 1
ATOM 2027 C CA . PRO A 1 259 ? 12.474 -5.808 -1.909 1.00 92.31 259 PRO A CA 1
ATOM 2028 C C . PRO A 1 259 ? 13.784 -6.059 -1.156 1.00 92.31 259 PRO A C 1
ATOM 2030 O O . PRO A 1 259 ? 14.779 -5.384 -1.401 1.00 92.31 259 PRO A O 1
ATOM 2033 N N . THR A 1 260 ? 13.792 -7.025 -0.235 1.00 89.88 260 THR A N 1
ATOM 2034 C CA . THR A 1 260 ? 14.929 -7.333 0.652 1.00 89.88 260 THR A CA 1
ATOM 2035 C C . THR A 1 260 ? 15.743 -8.545 0.211 1.00 89.88 260 THR A C 1
ATOM 2037 O O . THR A 1 260 ? 16.776 -8.839 0.807 1.00 89.88 260 THR A O 1
ATOM 2040 N N . HIS A 1 261 ? 15.283 -9.273 -0.807 1.00 87.19 261 HIS A N 1
ATOM 2041 C CA . HIS A 1 261 ? 15.961 -10.461 -1.302 1.00 87.19 261 HIS A CA 1
ATOM 2042 C C . HIS A 1 261 ? 15.705 -10.636 -2.795 1.00 87.19 261 HIS A C 1
ATOM 2044 O O . HIS A 1 261 ? 14.584 -10.919 -3.214 1.00 87.19 261 HIS A O 1
ATOM 2050 N N . VAL A 1 262 ? 16.772 -10.511 -3.576 1.00 90.19 262 VAL A N 1
ATOM 2051 C CA . VAL A 1 262 ? 16.728 -10.653 -5.026 1.00 90.19 262 VAL A CA 1
ATOM 2052 C C . VAL A 1 262 ? 17.303 -12.013 -5.411 1.00 90.19 262 VAL A C 1
ATOM 2054 O O . VAL A 1 262 ? 18.508 -12.231 -5.307 1.00 90.19 262 VAL A O 1
ATOM 2057 N N . ALA A 1 263 ? 16.456 -12.922 -5.883 1.00 89.31 263 ALA A N 1
ATOM 2058 C CA . ALA A 1 263 ? 16.833 -14.273 -6.287 1.00 89.31 263 ALA A CA 1
ATOM 2059 C C . ALA A 1 263 ? 17.716 -14.288 -7.547 1.00 89.31 263 ALA A C 1
ATOM 2061 O O . ALA A 1 263 ? 18.574 -15.156 -7.693 1.00 89.31 263 ALA A O 1
ATOM 2062 N N . LYS A 1 264 ? 17.532 -13.321 -8.458 1.00 87.62 264 LYS A N 1
ATOM 2063 C CA . LYS A 1 264 ? 18.378 -13.145 -9.655 1.00 87.62 264 LYS A CA 1
ATOM 2064 C C . LYS A 1 264 ? 19.736 -12.486 -9.376 1.00 87.62 264 LYS A C 1
ATOM 2066 O O . LYS A 1 264 ? 20.548 -12.386 -10.299 1.00 87.62 264 LYS A O 1
ATOM 2071 N N . ALA A 1 265 ? 19.986 -11.982 -8.167 1.00 88.50 265 ALA A N 1
ATOM 2072 C CA . ALA A 1 265 ? 21.259 -11.348 -7.846 1.00 88.50 265 ALA A CA 1
ATOM 2073 C C . ALA A 1 265 ? 22.369 -12.390 -7.596 1.00 88.50 265 ALA A C 1
ATOM 2075 O O . ALA A 1 265 ? 22.073 -13.514 -7.191 1.00 88.50 265 ALA A O 1
ATOM 2076 N N . PRO A 1 266 ? 23.650 -12.037 -7.825 1.00 88.62 266 PRO A N 1
ATOM 2077 C CA . PRO A 1 266 ? 24.782 -12.865 -7.404 1.00 88.62 266 PRO A CA 1
ATOM 2078 C C . PRO A 1 266 ? 24.717 -13.229 -5.908 1.00 88.62 266 PRO A C 1
ATOM 2080 O O . PRO A 1 266 ? 24.256 -12.425 -5.103 1.00 88.62 266 PRO A O 1
ATOM 2083 N N . GLU A 1 267 ? 25.197 -14.413 -5.506 1.00 87.00 267 GLU A N 1
ATOM 2084 C CA . GLU A 1 267 ? 25.099 -14.895 -4.108 1.00 87.00 267 GLU A CA 1
ATOM 2085 C C . GLU A 1 267 ? 25.797 -13.979 -3.076 1.00 87.00 267 GLU A C 1
ATOM 2087 O O . GLU A 1 267 ? 25.418 -13.909 -1.896 1.00 87.00 267 GLU A O 1
ATOM 2092 N N . ASP A 1 268 ? 26.832 -13.264 -3.514 1.00 90.25 268 ASP A N 1
ATOM 2093 C CA . ASP A 1 268 ? 27.595 -12.296 -2.732 1.00 90.25 268 ASP A CA 1
ATOM 2094 C C . ASP A 1 268 ? 26.914 -10.923 -2.638 1.00 90.25 268 ASP A C 1
ATOM 2096 O O . ASP A 1 268 ? 27.282 -10.123 -1.777 1.00 90.25 268 ASP A O 1
ATOM 2100 N N . PHE A 1 269 ? 25.875 -10.662 -3.437 1.00 90.19 269 PHE A N 1
ATOM 2101 C CA . PHE A 1 269 ? 25.085 -9.442 -3.340 1.00 90.19 269 PHE A CA 1
ATOM 2102 C C . PHE A 1 269 ? 24.299 -9.413 -2.021 1.00 90.19 269 PHE A C 1
ATOM 2104 O O . PHE A 1 269 ? 23.540 -10.329 -1.699 1.00 90.19 269 PHE A O 1
ATOM 2111 N N . LYS A 1 270 ? 24.491 -8.346 -1.237 1.00 87.25 270 LYS A N 1
ATOM 2112 C CA . LYS A 1 270 ? 23.828 -8.128 0.066 1.00 87.25 270 LYS A CA 1
ATOM 2113 C C . LYS A 1 270 ? 22.922 -6.898 0.091 1.00 87.25 270 LYS A C 1
ATOM 2115 O O . LYS A 1 270 ? 22.479 -6.502 1.165 1.00 87.25 270 LYS A O 1
ATOM 2120 N N . GLY A 1 271 ? 22.684 -6.290 -1.068 1.00 89.06 271 GLY A N 1
ATOM 2121 C CA . GLY A 1 271 ? 21.833 -5.117 -1.184 1.00 89.06 271 GLY A CA 1
ATOM 2122 C C . GLY A 1 271 ? 20.347 -5.449 -1.312 1.00 89.06 271 GLY A C 1
ATOM 2123 O O . GLY A 1 271 ? 19.937 -6.611 -1.362 1.00 89.06 271 GLY A O 1
ATOM 2124 N N . ASN A 1 272 ? 19.540 -4.400 -1.392 1.00 93.31 272 ASN A N 1
ATOM 2125 C CA . ASN A 1 272 ? 18.108 -4.479 -1.669 1.00 93.31 272 ASN A CA 1
ATOM 2126 C C . ASN A 1 272 ? 17.804 -4.429 -3.183 1.00 93.31 272 ASN A C 1
ATOM 2128 O O . ASN A 1 272 ? 18.692 -4.246 -4.021 1.00 93.31 272 ASN A O 1
ATOM 2132 N N . LEU A 1 273 ? 16.527 -4.580 -3.542 1.00 96.06 273 LEU A N 1
ATOM 2133 C CA . LEU A 1 273 ? 16.057 -4.575 -4.930 1.00 96.06 273 LEU A CA 1
ATOM 2134 C C . LEU A 1 273 ? 16.437 -3.296 -5.692 1.00 96.06 273 LEU A C 1
ATOM 2136 O O . LEU A 1 273 ? 16.870 -3.373 -6.840 1.00 96.06 273 LEU A O 1
ATOM 2140 N N . VAL A 1 274 ? 16.322 -2.121 -5.067 1.00 95.94 274 VAL A N 1
ATOM 2141 C CA . VAL A 1 274 ? 16.656 -0.840 -5.712 1.00 95.94 274 VAL A CA 1
ATOM 2142 C C . VAL A 1 274 ? 18.156 -0.747 -6.000 1.00 95.94 274 VAL A C 1
ATOM 2144 O O . VAL A 1 274 ? 18.557 -0.323 -7.088 1.00 95.94 274 VAL A O 1
ATOM 2147 N N . GLU A 1 275 ? 18.995 -1.181 -5.059 1.00 94.19 275 GLU A N 1
ATOM 2148 C CA . GLU A 1 275 ? 20.453 -1.225 -5.227 1.00 94.19 275 GLU A CA 1
ATOM 2149 C C . GLU A 1 275 ? 20.855 -2.176 -6.361 1.00 94.19 275 GLU A C 1
ATOM 2151 O O . GLU A 1 275 ? 21.683 -1.822 -7.205 1.00 94.19 275 GLU A O 1
ATOM 2156 N N . TRP A 1 276 ? 20.205 -3.340 -6.450 1.00 95.06 276 TRP A N 1
ATOM 2157 C CA . TRP A 1 276 ? 20.441 -4.306 -7.522 1.00 95.06 276 TRP A CA 1
ATOM 2158 C C . TRP A 1 276 ? 20.073 -3.742 -8.900 1.00 95.06 276 TRP A C 1
ATOM 2160 O O . TRP A 1 276 ? 20.868 -3.811 -9.842 1.00 95.06 276 TRP A O 1
ATOM 2170 N N . ILE A 1 277 ? 18.897 -3.115 -9.015 1.00 95.06 277 ILE A N 1
ATOM 2171 C CA . ILE A 1 277 ? 18.447 -2.465 -10.254 1.00 95.06 277 ILE A CA 1
ATOM 2172 C C . ILE A 1 277 ? 19.400 -1.341 -10.663 1.00 95.06 277 ILE A C 1
ATOM 2174 O O . ILE A 1 277 ? 19.748 -1.227 -11.840 1.00 95.06 277 ILE A O 1
ATOM 2178 N N . THR A 1 278 ? 19.882 -0.550 -9.705 1.00 92.31 278 THR A N 1
ATOM 2179 C CA . THR A 1 278 ? 20.841 0.536 -9.957 1.00 92.31 278 THR A CA 1
ATOM 2180 C C . THR A 1 278 ? 22.166 -0.007 -10.511 1.00 92.31 278 THR A C 1
ATOM 2182 O O . THR A 1 278 ? 22.693 0.511 -11.504 1.00 92.31 278 THR A O 1
ATOM 2185 N N . GLN A 1 279 ? 22.678 -1.102 -9.936 1.00 90.31 279 GLN A N 1
ATOM 2186 C CA . GLN A 1 279 ? 23.893 -1.773 -10.406 1.00 90.31 279 GLN A CA 1
ATOM 2187 C C . GLN A 1 279 ? 23.729 -2.332 -11.829 1.00 90.31 279 GLN A C 1
ATOM 2189 O O . GLN A 1 279 ? 24.616 -2.169 -12.667 1.00 90.31 279 GLN A O 1
ATOM 2194 N N . ILE A 1 280 ? 22.592 -2.963 -12.138 1.00 89.38 280 ILE A N 1
ATOM 2195 C CA . ILE A 1 280 ? 22.336 -3.532 -13.470 1.00 89.38 280 ILE A CA 1
ATOM 2196 C C . ILE A 1 280 ? 22.086 -2.450 -14.522 1.00 89.38 280 ILE A C 1
ATOM 2198 O O . ILE A 1 280 ? 22.561 -2.577 -15.655 1.00 89.38 280 ILE A O 1
ATOM 2202 N N . SER A 1 281 ? 21.377 -1.378 -14.162 1.00 85.00 281 SER A N 1
ATOM 2203 C CA . SER A 1 281 ? 21.112 -0.252 -15.061 1.00 85.00 281 SER A CA 1
ATOM 2204 C C . SER A 1 281 ? 22.411 0.363 -15.584 1.00 85.00 281 SER A C 1
ATOM 2206 O O . SER A 1 281 ? 22.505 0.704 -16.761 1.00 85.00 281 SER A O 1
ATOM 2208 N N . SER A 1 282 ? 23.444 0.419 -14.740 1.00 80.56 282 SER A N 1
ATOM 2209 C CA . SER A 1 282 ? 24.774 0.929 -15.101 1.00 80.56 282 SER A CA 1
ATOM 2210 C C . SER A 1 282 ? 25.502 0.044 -16.125 1.00 80.56 282 SER A C 1
ATOM 2212 O O . SER A 1 282 ? 26.363 0.517 -16.860 1.00 80.56 282 SER A O 1
ATOM 2214 N N . ASN A 1 283 ? 25.113 -1.231 -16.231 1.00 80.19 283 ASN A N 1
ATOM 2215 C CA . ASN A 1 283 ? 25.707 -2.227 -17.124 1.00 80.19 283 ASN A CA 1
ATOM 2216 C C . ASN A 1 283 ? 24.909 -2.444 -18.424 1.00 80.19 283 ASN A C 1
ATOM 2218 O O . ASN A 1 283 ? 25.177 -3.402 -19.145 1.00 80.19 283 ASN A O 1
ATOM 2222 N N . SER A 1 284 ? 23.916 -1.594 -18.728 1.00 79.88 284 SER A N 1
ATOM 2223 C CA . SER A 1 284 ? 23.044 -1.706 -19.917 1.00 79.88 284 SER A CA 1
ATOM 2224 C C . SER A 1 284 ? 22.270 -3.033 -20.036 1.00 79.88 284 SER A C 1
ATOM 2226 O O . SER A 1 284 ? 21.844 -3.409 -21.124 1.00 79.88 284 SER A O 1
ATOM 2228 N N . LYS A 1 285 ? 22.047 -3.733 -18.914 1.00 85.50 285 LYS A N 1
ATOM 2229 C CA . LYS A 1 285 ? 21.346 -5.034 -18.843 1.00 85.50 285 LYS A CA 1
ATOM 2230 C C . LYS A 1 285 ? 19.985 -4.955 -18.150 1.00 85.50 285 LYS A C 1
ATOM 2232 O O . LYS A 1 285 ? 19.458 -5.946 -17.661 1.00 85.50 285 LYS A O 1
ATOM 2237 N N . LEU A 1 286 ? 19.396 -3.761 -18.090 1.00 86.31 286 LEU A N 1
ATOM 2238 C CA . LEU A 1 286 ? 18.155 -3.511 -17.352 1.00 86.31 286 LEU A CA 1
ATOM 2239 C C . LEU A 1 286 ? 16.994 -4.412 -17.819 1.00 86.31 286 LEU A C 1
ATOM 2241 O O . LEU A 1 286 ? 16.175 -4.830 -17.008 1.00 86.31 286 LEU A O 1
ATOM 2245 N N . HIS A 1 287 ? 16.968 -4.777 -19.102 1.00 88.06 287 HIS A N 1
ATOM 2246 C CA . HIS A 1 287 ? 15.970 -5.687 -19.670 1.00 88.06 287 HIS A CA 1
ATOM 2247 C C . HIS A 1 287 ? 15.999 -7.100 -19.053 1.00 88.06 287 HIS A C 1
ATOM 2249 O O . HIS A 1 287 ? 14.954 -7.740 -18.959 1.00 88.06 287 HIS A O 1
ATOM 2255 N N . ASP A 1 288 ? 17.160 -7.560 -18.573 1.00 90.00 288 ASP A N 1
ATOM 2256 C CA . ASP A 1 288 ? 17.348 -8.903 -17.999 1.00 90.00 288 ASP A CA 1
ATOM 2257 C C . ASP A 1 288 ? 16.718 -9.043 -16.601 1.00 90.00 288 ASP A C 1
ATOM 2259 O O . ASP A 1 288 ? 16.565 -10.147 -16.076 1.00 90.00 288 ASP A O 1
ATOM 2263 N N . THR A 1 289 ? 16.341 -7.917 -15.988 1.00 93.94 289 THR A N 1
ATOM 2264 C CA . THR A 1 289 ? 15.729 -7.872 -14.651 1.00 93.94 289 THR A CA 1
ATOM 2265 C C . THR A 1 289 ? 14.256 -8.263 -14.666 1.00 93.94 289 THR A C 1
ATOM 2267 O O . THR A 1 289 ? 13.733 -8.731 -13.650 1.00 93.94 289 THR A O 1
ATOM 2270 N N . ILE A 1 290 ? 13.603 -8.122 -15.824 1.00 95.19 290 ILE A N 1
ATOM 2271 C CA . ILE A 1 290 ? 12.175 -8.373 -16.015 1.00 95.19 290 ILE A CA 1
ATOM 2272 C C . ILE A 1 290 ? 11.851 -9.835 -15.677 1.00 95.19 290 ILE A C 1
ATOM 2274 O O . ILE A 1 290 ? 12.651 -10.757 -15.872 1.00 95.19 290 ILE A O 1
ATOM 2278 N N . ASP A 1 291 ? 10.675 -10.057 -15.103 1.00 94.06 291 ASP A N 1
ATOM 2279 C CA . ASP A 1 291 ? 10.147 -11.392 -14.856 1.00 94.06 291 ASP A CA 1
ATOM 2280 C C . ASP A 1 291 ? 10.019 -12.170 -16.178 1.00 94.06 291 ASP A C 1
ATOM 2282 O O . ASP A 1 291 ? 9.291 -11.780 -17.095 1.00 94.06 291 ASP A O 1
ATOM 2286 N N . LYS A 1 292 ? 10.727 -13.302 -16.274 1.00 91.88 292 LYS A N 1
ATOM 2287 C CA . LYS A 1 292 ? 10.767 -14.133 -17.485 1.00 91.88 292 LYS A CA 1
ATOM 2288 C C . LYS A 1 292 ? 9.389 -14.671 -17.868 1.00 91.88 292 LYS A C 1
ATOM 2290 O O . LYS A 1 292 ? 9.160 -14.917 -19.046 1.00 91.88 292 LYS A O 1
ATOM 2295 N N . SER A 1 293 ? 8.475 -14.822 -16.905 1.00 91.94 293 SER A N 1
ATOM 2296 C CA . SER A 1 293 ? 7.099 -15.265 -17.161 1.00 91.94 293 SER A CA 1
ATOM 2297 C C . SER A 1 293 ? 6.268 -14.245 -17.954 1.00 91.94 293 SER A C 1
ATOM 2299 O O . SER A 1 293 ? 5.214 -14.599 -18.487 1.00 91.94 293 SER A O 1
ATOM 2301 N N . LEU A 1 294 ? 6.730 -12.994 -18.055 1.00 93.44 294 LEU A N 1
ATOM 2302 C CA . LEU A 1 294 ? 6.045 -11.914 -18.768 1.00 93.44 294 LEU A CA 1
ATOM 2303 C C . LEU A 1 294 ? 6.563 -11.713 -20.203 1.00 93.44 294 LEU A C 1
ATOM 2305 O O . LEU A 1 294 ? 5.864 -11.115 -21.021 1.00 93.44 294 LEU A O 1
ATOM 2309 N N . LEU A 1 295 ? 7.768 -12.200 -20.514 1.00 91.38 295 LEU A N 1
ATOM 2310 C CA . LEU A 1 295 ? 8.448 -11.961 -21.791 1.00 91.38 295 LEU A CA 1
ATOM 2311 C C . LEU A 1 295 ? 7.866 -12.794 -22.940 1.00 91.38 295 LEU A C 1
ATOM 2313 O O . LEU A 1 295 ? 7.354 -13.895 -22.738 1.00 91.38 295 LEU A O 1
ATOM 2317 N N . GLY A 1 296 ? 7.974 -12.277 -24.171 1.00 88.81 296 GLY A N 1
ATOM 2318 C CA . GLY A 1 296 ? 7.565 -13.001 -25.381 1.00 88.81 296 GLY A CA 1
ATOM 2319 C C . GLY A 1 296 ? 6.048 -13.087 -25.579 1.00 88.81 296 GLY A C 1
ATOM 2320 O O . GLY A 1 296 ? 5.576 -13.829 -26.438 1.00 88.81 296 GLY A O 1
ATOM 2321 N N . LYS A 1 297 ? 5.278 -12.311 -24.806 1.00 91.81 297 LYS A N 1
ATOM 2322 C CA . LYS A 1 297 ? 3.806 -12.256 -24.840 1.00 91.81 297 LYS A CA 1
ATOM 2323 C C . LYS A 1 297 ? 3.264 -11.015 -25.573 1.00 91.81 297 LYS A C 1
ATOM 2325 O O . LYS A 1 297 ? 2.102 -10.652 -25.409 1.00 91.81 297 LYS A O 1
ATOM 2330 N N . GLY A 1 298 ? 4.100 -10.326 -26.359 1.00 93.00 298 GLY A N 1
ATOM 2331 C CA . GLY A 1 298 ? 3.706 -9.116 -27.101 1.00 93.00 298 GLY A CA 1
ATOM 2332 C C . GLY A 1 298 ? 3.484 -7.881 -26.214 1.00 93.00 298 GLY A C 1
ATOM 2333 O O . GLY A 1 298 ? 2.673 -7.011 -26.542 1.00 93.00 298 GLY A O 1
ATOM 2334 N N . VAL A 1 299 ? 4.165 -7.825 -25.065 1.00 95.75 299 VAL A N 1
ATOM 2335 C CA . VAL A 1 299 ? 4.073 -6.747 -24.054 1.00 95.75 299 VAL A CA 1
ATOM 2336 C C . VAL A 1 299 ? 5.435 -6.159 -23.688 1.00 95.75 299 VAL A C 1
ATOM 2338 O O . VAL A 1 299 ? 5.525 -5.290 -22.832 1.00 95.75 299 VAL A O 1
ATOM 2341 N N . ASP A 1 300 ? 6.504 -6.599 -24.345 1.00 94.31 300 ASP A N 1
ATOM 2342 C CA . ASP A 1 300 ? 7.887 -6.279 -23.982 1.00 94.31 300 ASP A CA 1
ATOM 2343 C C . ASP A 1 300 ? 8.155 -4.762 -23.972 1.00 94.31 300 ASP A C 1
ATOM 2345 O O . ASP A 1 300 ? 8.836 -4.251 -23.084 1.00 94.31 300 ASP A O 1
ATOM 2349 N N . GLY A 1 301 ? 7.539 -4.018 -24.899 1.00 94.94 301 GLY A N 1
ATOM 2350 C CA . GLY A 1 301 ? 7.593 -2.554 -24.911 1.00 94.94 301 GLY A CA 1
ATOM 2351 C C . GLY A 1 301 ? 6.909 -1.904 -23.701 1.00 94.94 301 GLY A C 1
ATOM 2352 O O . GLY A 1 301 ? 7.437 -0.939 -23.149 1.00 94.94 301 GLY A O 1
ATOM 2353 N N . GLU A 1 302 ? 5.773 -2.448 -23.252 1.00 97.12 302 GLU A N 1
ATOM 2354 C CA . GLU A 1 302 ? 5.047 -1.978 -22.062 1.00 97.12 302 GLU A CA 1
ATOM 2355 C C . GLU A 1 302 ? 5.846 -2.267 -20.791 1.00 97.12 302 GLU A C 1
ATOM 2357 O O . GLU A 1 302 ? 6.013 -1.378 -19.958 1.00 97.12 302 GLU A O 1
ATOM 2362 N N . LEU A 1 303 ? 6.404 -3.478 -20.680 1.00 97.69 303 LEU A N 1
ATOM 2363 C CA . LEU A 1 303 ? 7.265 -3.890 -19.569 1.00 97.69 303 LEU A CA 1
ATOM 2364 C C . LEU A 1 303 ? 8.477 -2.963 -19.439 1.00 97.69 303 LEU A C 1
ATOM 2366 O O . LEU A 1 303 ? 8.806 -2.510 -18.343 1.00 97.69 303 LEU A O 1
ATOM 2370 N N . PHE A 1 304 ? 9.117 -2.628 -20.562 1.00 95.62 304 PHE A N 1
ATOM 2371 C CA . PHE A 1 304 ? 10.284 -1.755 -20.554 1.00 95.62 304 PHE A CA 1
ATOM 2372 C C . PHE A 1 304 ? 9.941 -0.304 -20.195 1.00 95.62 304 PHE A C 1
ATOM 2374 O O . PHE A 1 304 ? 10.673 0.336 -19.438 1.00 95.62 304 PHE A O 1
ATOM 2381 N N . GLN A 1 305 ? 8.823 0.229 -20.696 1.00 97.31 305 GLN A N 1
ATOM 2382 C CA . GLN A 1 305 ? 8.347 1.557 -20.296 1.00 97.31 305 GLN A CA 1
ATOM 2383 C C . GLN A 1 305 ? 7.983 1.596 -18.809 1.00 97.31 305 GLN A C 1
ATOM 2385 O O . GLN A 1 305 ? 8.371 2.529 -18.108 1.00 97.31 305 GLN A O 1
ATOM 2390 N N . PHE A 1 306 ? 7.311 0.563 -18.306 1.00 98.50 306 PHE A N 1
ATOM 2391 C CA . PHE A 1 306 ? 6.949 0.444 -16.898 1.00 98.50 306 PHE A CA 1
ATOM 2392 C C . PHE A 1 306 ? 8.182 0.390 -15.991 1.00 98.50 306 PHE A C 1
ATOM 2394 O O . PHE A 1 306 ? 8.252 1.114 -14.999 1.00 98.50 306 PHE A O 1
ATOM 2401 N N . LEU A 1 307 ? 9.191 -0.402 -16.364 1.00 97.94 307 LEU A N 1
ATOM 2402 C CA . LEU A 1 307 ? 10.460 -0.476 -15.642 1.00 97.94 307 LEU A CA 1
ATOM 2403 C C . LEU A 1 307 ? 11.168 0.887 -15.591 1.00 97.94 307 LEU A C 1
ATOM 2405 O O . LEU A 1 307 ? 11.691 1.264 -14.548 1.00 97.94 307 LEU A O 1
ATOM 2409 N N . LYS A 1 308 ? 11.129 1.678 -16.671 1.00 97.25 308 LYS A N 1
ATOM 2410 C CA . LYS A 1 308 ? 11.675 3.049 -16.664 1.00 97.25 308 LYS A CA 1
ATOM 2411 C C . LYS A 1 308 ? 10.955 3.968 -15.677 1.00 97.25 308 LYS A C 1
ATOM 2413 O O . LYS A 1 308 ? 11.620 4.720 -14.960 1.00 97.25 308 LYS A O 1
ATOM 2418 N N . VAL A 1 309 ? 9.622 3.904 -15.628 1.00 98.50 309 VAL A N 1
ATOM 2419 C CA . VAL A 1 309 ? 8.822 4.659 -14.647 1.00 98.50 309 VAL A CA 1
ATOM 2420 C C . VAL A 1 309 ? 9.242 4.267 -13.232 1.00 98.50 309 VAL A C 1
ATOM 2422 O O . VAL A 1 309 ? 9.591 5.144 -12.444 1.00 98.50 309 VAL A O 1
ATOM 2425 N N . ALA A 1 310 ? 9.317 2.963 -12.945 1.00 98.62 310 ALA A N 1
ATOM 2426 C CA . ALA A 1 310 ? 9.764 2.443 -11.655 1.00 98.62 310 ALA A CA 1
ATOM 2427 C C . ALA A 1 310 ? 11.163 2.961 -11.273 1.00 98.62 310 ALA A C 1
ATOM 2429 O O . ALA A 1 310 ? 11.343 3.491 -10.177 1.00 98.62 310 ALA A O 1
ATOM 2430 N N . CYS A 1 311 ? 12.129 2.910 -12.199 1.00 97.81 311 CYS A N 1
ATOM 2431 C CA . CYS A 1 311 ? 13.482 3.432 -11.989 1.00 97.81 311 CYS A CA 1
ATOM 2432 C C . CYS A 1 311 ? 13.505 4.938 -11.682 1.00 97.81 311 CYS A C 1
ATOM 2434 O O . CYS A 1 311 ? 14.292 5.382 -10.852 1.00 97.81 311 CYS A O 1
ATOM 2436 N N . THR A 1 312 ? 12.632 5.731 -12.309 1.00 98.12 312 THR A N 1
ATOM 2437 C CA . THR A 1 312 ? 12.573 7.183 -12.052 1.00 98.12 312 THR A CA 1
ATOM 2438 C C . THR A 1 312 ? 11.964 7.477 -10.675 1.00 98.12 312 THR A C 1
ATOM 2440 O O . THR A 1 312 ? 12.389 8.406 -9.989 1.00 98.12 312 THR A O 1
ATOM 2443 N N . CYS A 1 313 ? 11.010 6.659 -10.217 1.00 98.69 313 CYS A N 1
ATOM 2444 C CA . CYS A 1 313 ? 10.441 6.766 -8.871 1.00 98.69 313 CYS A CA 1
ATOM 2445 C C . CYS A 1 313 ? 11.474 6.529 -7.760 1.00 98.69 313 CYS A C 1
ATOM 2447 O O . CYS A 1 313 ? 11.384 7.168 -6.715 1.00 98.69 313 CYS A O 1
ATOM 2449 N N . VAL A 1 314 ? 12.460 5.654 -7.981 1.00 97.81 314 VAL A N 1
ATOM 2450 C CA . VAL A 1 314 ? 13.451 5.259 -6.961 1.00 97.81 314 VAL A CA 1
ATOM 2451 C C . VAL A 1 314 ? 14.780 6.019 -7.045 1.00 97.81 314 VAL A C 1
ATOM 2453 O O . VAL A 1 314 ? 15.762 5.621 -6.420 1.00 97.81 314 VAL A O 1
ATOM 2456 N N . LEU A 1 315 ? 14.841 7.130 -7.789 1.00 97.06 315 LEU A N 1
ATOM 2457 C CA . LEU A 1 315 ? 16.064 7.934 -7.885 1.00 97.06 315 LEU A CA 1
ATOM 2458 C C . LEU A 1 315 ? 16.539 8.418 -6.499 1.00 97.06 315 LEU A C 1
ATOM 2460 O O . LEU A 1 315 ? 15.710 8.807 -5.669 1.00 97.06 315 LEU A O 1
ATOM 2464 N N . PRO A 1 316 ? 17.857 8.467 -6.224 1.00 94.56 316 PRO A N 1
ATOM 2465 C CA . PRO A 1 316 ? 18.366 8.914 -4.927 1.00 94.56 316 PRO A CA 1
ATOM 2466 C C . PRO A 1 316 ? 17.961 10.352 -4.587 1.00 94.56 316 PRO A C 1
ATOM 2468 O O . PRO A 1 316 ? 17.634 10.645 -3.438 1.00 94.56 316 PRO A O 1
ATOM 2471 N N . THR A 1 317 ? 17.933 11.239 -5.585 1.00 95.69 317 THR A N 1
ATOM 2472 C CA . THR A 1 317 ? 17.586 12.654 -5.419 1.00 95.69 317 THR A CA 1
ATOM 2473 C C . THR A 1 317 ? 16.061 12.843 -5.415 1.00 95.69 317 THR A C 1
ATOM 2475 O O . THR A 1 317 ? 15.418 12.686 -6.454 1.00 95.69 317 THR A O 1
ATOM 2478 N N . PRO A 1 318 ? 15.435 13.287 -4.304 1.00 95.44 318 PRO A N 1
ATOM 2479 C CA . PRO A 1 318 ? 13.971 13.379 -4.212 1.00 95.44 318 PRO A CA 1
ATOM 2480 C C . PRO A 1 318 ? 13.342 14.372 -5.196 1.00 95.44 318 PRO A C 1
ATOM 2482 O O . PRO A 1 318 ? 12.187 14.217 -5.594 1.00 95.44 318 PRO A O 1
ATOM 2485 N N . LYS A 1 319 ? 14.083 15.414 -5.593 1.00 96.19 319 LYS A N 1
ATOM 2486 C CA . LYS A 1 319 ? 13.608 16.426 -6.550 1.00 96.19 319 LYS A CA 1
ATOM 2487 C C . LYS A 1 319 ? 13.438 15.866 -7.965 1.00 96.19 319 LYS A C 1
ATOM 2489 O O . LYS A 1 319 ? 12.550 16.335 -8.661 1.00 96.19 319 LYS A O 1
ATOM 2494 N N . GLU A 1 320 ? 14.215 14.850 -8.333 1.00 97.56 320 GLU A N 1
ATOM 2495 C CA . GLU A 1 320 ? 14.210 14.226 -9.667 1.00 97.56 320 GLU A CA 1
ATOM 2496 C C . GLU A 1 320 ? 13.125 13.156 -9.825 1.00 97.56 320 GLU A C 1
ATOM 2498 O O . GLU A 1 320 ? 12.743 12.819 -10.941 1.00 97.56 320 GLU A O 1
ATOM 2503 N N . ARG A 1 321 ? 12.599 12.629 -8.713 1.00 98.38 321 ARG A N 1
ATOM 2504 C CA . ARG A 1 321 ? 11.474 11.688 -8.747 1.00 98.38 321 ARG A CA 1
ATOM 2505 C C . ARG A 1 321 ? 10.222 12.385 -9.299 1.00 98.38 321 ARG A C 1
ATOM 2507 O O . ARG A 1 321 ? 9.993 13.542 -8.940 1.00 98.38 321 ARG A O 1
ATOM 2514 N N . PRO A 1 322 ? 9.361 11.710 -10.070 1.00 98.56 322 PRO A N 1
ATOM 2515 C CA . PRO A 1 322 ? 8.068 12.263 -10.460 1.00 98.56 322 PRO A CA 1
ATOM 2516 C C . PRO A 1 322 ? 7.159 12.485 -9.239 1.00 98.56 322 PRO A C 1
ATOM 2518 O O . PRO A 1 322 ? 7.411 12.008 -8.130 1.00 98.56 322 PRO A O 1
ATOM 2521 N N . THR A 1 323 ? 6.079 13.223 -9.433 1.00 98.62 323 THR A N 1
ATOM 2522 C CA . THR A 1 323 ? 4.921 13.246 -8.536 1.00 98.62 323 THR A CA 1
ATOM 2523 C C . THR A 1 323 ? 4.071 11.993 -8.732 1.00 98.62 323 THR A C 1
ATOM 2525 O O . THR A 1 323 ? 4.096 11.376 -9.796 1.00 98.62 323 THR A O 1
ATOM 2528 N N . MET A 1 324 ? 3.260 11.616 -7.739 1.00 98.38 324 MET A N 1
ATOM 2529 C CA . MET A 1 324 ? 2.368 10.461 -7.902 1.00 98.38 324 MET A CA 1
ATOM 2530 C C . MET A 1 324 ? 1.314 10.669 -8.990 1.00 98.38 324 MET A C 1
ATOM 2532 O O . MET A 1 324 ? 0.911 9.700 -9.631 1.00 98.38 324 MET A O 1
ATOM 2536 N N . P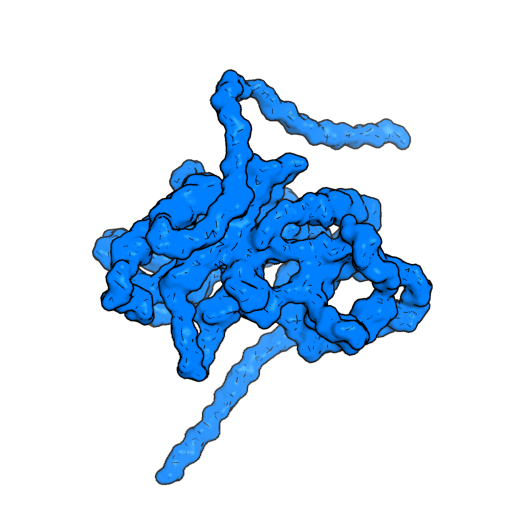HE A 1 325 ? 0.912 11.917 -9.251 1.00 97.62 325 PHE A N 1
ATOM 2537 C CA . PHE A 1 325 ? 0.072 12.233 -10.402 1.00 97.62 325 PHE A CA 1
ATOM 2538 C C . PHE A 1 325 ? 0.769 11.903 -11.731 1.00 97.62 325 PHE A C 1
ATOM 2540 O O . PHE A 1 325 ? 0.195 11.199 -12.557 1.00 97.62 325 PHE A O 1
ATOM 2547 N N . GLU A 1 326 ? 2.022 12.326 -11.926 1.00 98.56 326 GLU A N 1
ATOM 2548 C CA . GLU A 1 326 ? 2.794 11.986 -13.132 1.00 98.56 326 GLU A CA 1
ATOM 2549 C C . GLU A 1 326 ? 3.001 10.473 -13.269 1.00 98.56 326 GLU A C 1
ATOM 2551 O O . GLU A 1 326 ? 2.818 9.930 -14.357 1.00 98.56 326 GLU A O 1
ATOM 2556 N N . VAL A 1 327 ? 3.304 9.772 -12.167 1.00 98.75 327 VAL A N 1
ATOM 2557 C CA . VAL A 1 327 ? 3.407 8.301 -12.154 1.00 98.75 327 VAL A CA 1
ATOM 2558 C C . VAL A 1 327 ? 2.101 7.662 -12.621 1.00 98.75 327 VAL A C 1
ATOM 2560 O O . VAL A 1 327 ? 2.122 6.813 -13.509 1.00 98.75 327 VAL A O 1
ATOM 2563 N N . TYR A 1 328 ? 0.957 8.086 -12.077 1.00 98.12 328 TYR A N 1
ATOM 2564 C CA . TYR A 1 328 ? -0.354 7.592 -12.498 1.00 98.12 328 TYR A CA 1
ATOM 2565 C C . TYR A 1 328 ? -0.604 7.822 -13.997 1.00 98.12 328 TYR A C 1
ATOM 2567 O O . TYR A 1 328 ? -1.013 6.892 -14.692 1.00 98.12 328 TYR A O 1
ATOM 2575 N N . GLN A 1 329 ? -0.302 9.016 -14.517 1.00 97.12 329 GLN A N 1
ATOM 2576 C CA . GLN A 1 329 ? -0.497 9.336 -15.934 1.00 97.12 329 GLN A CA 1
ATOM 2577 C C . GLN A 1 329 ? 0.396 8.489 -16.851 1.00 97.12 329 GLN A C 1
ATOM 2579 O O . GLN A 1 329 ? -0.079 7.976 -17.866 1.00 97.12 329 GLN A O 1
ATOM 2584 N N . LEU A 1 330 ? 1.665 8.290 -16.480 1.00 98.31 330 LEU A N 1
ATOM 2585 C CA . LEU A 1 330 ? 2.606 7.446 -17.221 1.00 98.31 330 LEU A CA 1
ATOM 2586 C C . LEU A 1 330 ? 2.148 5.982 -17.243 1.00 98.31 330 LEU A C 1
ATOM 2588 O O . LEU A 1 330 ? 2.099 5.364 -18.306 1.00 98.31 330 LEU A O 1
ATOM 2592 N N . LEU A 1 331 ? 1.751 5.436 -16.090 1.00 98.06 331 LEU A N 1
ATOM 2593 C CA . LEU A 1 331 ? 1.245 4.064 -15.993 1.00 98.06 331 LEU A CA 1
ATOM 2594 C C . LEU A 1 331 ? -0.063 3.880 -16.771 1.00 98.06 331 LEU A C 1
ATOM 2596 O O . LEU A 1 331 ? -0.232 2.878 -17.466 1.00 98.06 331 LEU A O 1
ATOM 2600 N N . ARG A 1 332 ? -0.973 4.859 -16.712 1.00 95.62 332 ARG A N 1
ATOM 2601 C CA . ARG A 1 332 ? -2.214 4.853 -17.494 1.00 95.62 332 ARG A CA 1
ATOM 2602 C C . ARG A 1 332 ? -1.936 4.849 -18.996 1.00 95.62 332 ARG A C 1
ATOM 2604 O O . ARG A 1 332 ? -2.606 4.118 -19.720 1.00 95.62 332 ARG A O 1
ATOM 2611 N N . ALA A 1 333 ? -0.955 5.626 -19.459 1.00 95.81 333 ALA A N 1
ATOM 2612 C CA . ALA A 1 333 ? -0.563 5.655 -20.866 1.00 95.81 333 ALA A CA 1
ATOM 2613 C C . ALA A 1 333 ? -0.033 4.290 -21.341 1.00 95.81 333 ALA A C 1
ATOM 2615 O O . ALA A 1 333 ? -0.437 3.823 -22.405 1.00 95.81 333 ALA A O 1
ATOM 2616 N N . ILE A 1 334 ? 0.783 3.609 -20.524 1.00 96.62 334 ILE A N 1
ATOM 2617 C CA . ILE A 1 334 ? 1.241 2.231 -20.795 1.00 96.62 334 ILE A CA 1
ATOM 2618 C C . ILE A 1 334 ? 0.041 1.274 -20.892 1.00 96.62 334 ILE A C 1
ATOM 2620 O O . ILE A 1 334 ? -0.009 0.407 -21.761 1.00 96.62 334 ILE A O 1
ATOM 2624 N N . GLY A 1 335 ? -0.959 1.457 -20.026 1.00 92.44 335 GLY A N 1
ATOM 2625 C CA . GLY A 1 335 ? -2.178 0.650 -19.986 1.00 92.44 335 GLY A CA 1
ATOM 2626 C C . GLY A 1 335 ? -3.227 0.955 -21.058 1.00 92.44 335 GLY A C 1
ATOM 2627 O O . GLY A 1 335 ? -4.301 0.354 -21.016 1.00 92.44 335 GLY A O 1
ATOM 2628 N N . GLY A 1 336 ? -2.950 1.852 -22.012 1.00 89.50 336 GLY A N 1
ATOM 2629 C CA . GLY A 1 336 ? -3.951 2.397 -22.938 1.00 89.50 336 GLY A CA 1
ATOM 2630 C C . GLY A 1 336 ? -4.738 1.355 -23.742 1.00 89.50 336 GLY A C 1
ATOM 2631 O O . GLY A 1 336 ? -5.894 1.592 -24.075 1.00 89.50 336 GLY A O 1
ATOM 2632 N N . ARG A 1 337 ? -4.161 0.174 -24.004 1.00 90.38 337 ARG A N 1
ATOM 2633 C CA . ARG A 1 337 ? -4.830 -0.902 -24.757 1.00 90.38 337 ARG A CA 1
ATOM 2634 C C . ARG A 1 337 ? -5.789 -1.774 -23.936 1.00 90.38 337 ARG A C 1
ATOM 2636 O O . ARG A 1 337 ? -6.529 -2.556 -24.523 1.00 90.38 337 ARG A O 1
ATOM 2643 N N . TYR A 1 338 ? -5.759 -1.692 -22.604 1.00 87.25 338 TYR A N 1
ATOM 2644 C CA . TYR A 1 338 ? -6.492 -2.614 -21.723 1.00 87.25 338 TYR A CA 1
ATOM 2645 C C . TYR A 1 338 ? -7.854 -2.092 -21.253 1.00 87.25 338 TYR A C 1
ATOM 2647 O O . TYR A 1 338 ? -8.532 -2.788 -20.502 1.00 87.25 338 TYR A O 1
ATOM 2655 N N . ASN A 1 339 ? -8.267 -0.891 -21.680 1.00 79.25 339 ASN A N 1
ATOM 2656 C CA . ASN A 1 339 ? -9.545 -0.267 -21.307 1.00 79.25 339 ASN A CA 1
ATOM 2657 C C . ASN A 1 339 ? -9.872 -0.377 -19.804 1.00 79.25 339 ASN A C 1
ATOM 2659 O O . ASN A 1 339 ? -11.025 -0.588 -19.422 1.00 79.25 339 ASN A O 1
ATOM 2663 N N . PHE A 1 340 ? -8.863 -0.241 -18.935 1.00 81.38 340 PHE A N 1
ATOM 2664 C CA . PHE A 1 340 ? -9.097 -0.189 -17.494 1.00 81.38 340 PHE A CA 1
ATOM 2665 C C . PHE A 1 340 ? -10.040 0.981 -17.184 1.00 81.38 340 PHE A C 1
ATOM 2667 O O . PHE A 1 340 ? -9.855 2.081 -17.710 1.00 81.38 340 PHE A O 1
ATOM 2674 N N . THR A 1 341 ? -11.066 0.751 -16.359 1.00 64.88 341 THR A N 1
ATOM 2675 C CA . THR A 1 341 ? -12.117 1.746 -16.090 1.00 64.88 341 THR A CA 1
ATOM 2676 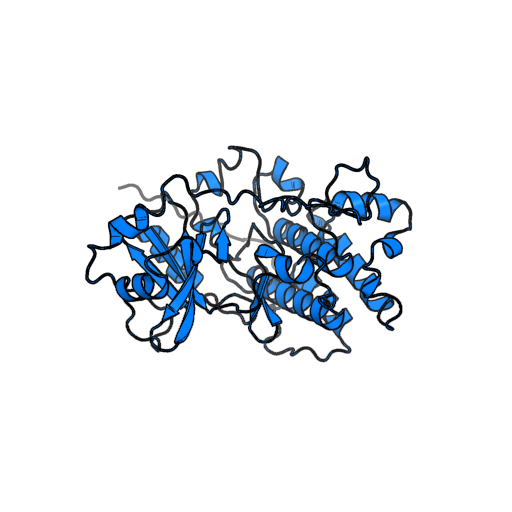C C . THR A 1 341 ? -11.512 3.071 -15.618 1.00 64.88 341 THR A C 1
ATOM 2678 O O . THR A 1 341 ? -10.849 3.112 -14.580 1.00 64.88 341 THR A O 1
ATOM 2681 N N . ALA A 1 342 ? -11.760 4.150 -16.364 1.00 57.41 342 ALA A N 1
ATOM 2682 C CA . ALA A 1 342 ? -11.228 5.487 -16.091 1.00 57.41 342 ALA A CA 1
ATOM 2683 C C . ALA A 1 342 ? -12.156 6.363 -15.226 1.00 57.41 342 ALA A C 1
ATOM 2685 O O . ALA A 1 342 ? -11.913 7.558 -15.098 1.00 57.41 342 ALA A O 1
ATOM 2686 N N . GLU A 1 343 ? -13.211 5.798 -14.635 1.00 52.78 343 GLU A N 1
ATOM 2687 C CA . GLU A 1 343 ? -14.164 6.558 -13.813 1.00 52.78 343 GLU A CA 1
ATOM 2688 C C . GLU A 1 343 ? -13.441 7.238 -12.636 1.00 52.78 343 GLU A C 1
ATOM 2690 O O . GLU A 1 343 ? -12.577 6.620 -11.999 1.00 52.78 343 GLU A O 1
ATOM 2695 N N . ASP A 1 344 ? -13.789 8.503 -12.380 1.00 55.94 344 ASP A N 1
ATOM 2696 C CA . ASP A 1 344 ? -13.171 9.433 -11.420 1.00 55.94 344 ASP A CA 1
ATOM 2697 C C . ASP A 1 344 ? -11.749 9.891 -11.803 1.00 55.94 344 ASP A C 1
ATOM 2699 O O . ASP A 1 344 ? -10.784 9.611 -11.088 1.00 55.94 344 ASP A O 1
ATOM 2703 N N . GLU A 1 345 ? -11.557 10.536 -12.960 1.00 62.53 345 GLU A N 1
ATOM 2704 C CA . GLU A 1 345 ? -10.267 11.176 -13.269 1.00 62.53 345 GLU A CA 1
ATOM 2705 C C . GLU A 1 345 ? -9.920 12.240 -12.212 1.00 62.53 345 GLU A C 1
ATOM 2707 O O . GLU A 1 345 ? -10.777 12.995 -11.751 1.00 62.53 345 GLU A O 1
ATOM 2712 N N . ILE A 1 346 ? -8.646 12.288 -11.808 1.00 64.38 346 ILE A N 1
ATOM 2713 C CA . ILE A 1 346 ? -8.154 13.282 -10.852 1.00 64.38 346 ILE A CA 1
ATOM 2714 C C . ILE A 1 346 ? -8.152 14.644 -11.557 1.00 64.38 346 ILE A C 1
ATOM 2716 O O . ILE A 1 346 ? -7.265 14.932 -12.358 1.00 64.38 346 ILE A O 1
ATOM 2720 N N . LEU A 1 347 ? -9.155 15.473 -11.266 1.00 53.16 347 LEU A N 1
ATOM 2721 C CA . LEU A 1 347 ? -9.211 16.866 -11.702 1.00 53.16 347 LEU A CA 1
ATOM 2722 C C . LEU A 1 347 ? -8.280 17.699 -10.811 1.00 53.16 347 LEU A C 1
ATOM 2724 O O . LEU A 1 347 ? -8.504 17.806 -9.605 1.00 53.16 347 LEU A O 1
ATOM 2728 N N . ILE A 1 348 ? -7.235 18.286 -11.395 1.00 49.75 348 ILE A N 1
ATOM 2729 C CA . ILE A 1 348 ? -6.383 19.269 -10.712 1.00 49.75 348 ILE A CA 1
ATOM 2730 C C . ILE A 1 348 ? -6.943 20.669 -11.016 1.00 49.75 348 ILE A C 1
ATOM 2732 O O . ILE A 1 348 ? -7.198 20.959 -12.188 1.00 49.75 348 ILE A O 1
ATOM 2736 N N . PRO A 1 349 ? -7.123 21.558 -10.020 1.00 39.47 349 PRO A N 1
ATOM 2737 C CA . PRO A 1 349 ? -7.348 22.974 -10.289 1.00 39.47 349 PRO A CA 1
ATOM 2738 C C . PRO A 1 349 ? -6.149 23.531 -11.062 1.00 39.47 349 PRO A C 1
ATOM 2740 O O . PRO A 1 349 ? -5.014 23.408 -10.610 1.00 39.47 349 PRO A O 1
ATOM 2743 N N . SER A 1 350 ? -6.385 24.112 -12.238 1.00 35.84 350 SER A N 1
ATOM 2744 C CA . SER A 1 350 ? -5.335 24.748 -13.035 1.00 35.84 350 SER A CA 1
ATOM 2745 C C . SER A 1 350 ? -4.576 25.770 -12.188 1.00 35.84 350 SER A C 1
ATOM 2747 O O . SER A 1 350 ? -5.192 26.688 -11.648 1.00 35.84 350 SER A O 1
ATOM 2749 N N . ASP A 1 351 ? -3.259 25.606 -12.093 1.00 37.34 351 ASP A N 1
ATOM 2750 C CA . ASP A 1 351 ? -2.351 26.501 -11.380 1.00 37.34 351 ASP A CA 1
ATOM 2751 C C . ASP A 1 351 ? -2.308 27.863 -12.097 1.00 37.34 351 ASP A C 1
ATOM 2753 O O . ASP A 1 351 ? -1.521 28.090 -13.018 1.00 37.34 351 ASP A O 1
ATOM 2757 N N . SER A 1 352 ? -3.231 28.765 -11.752 1.00 34.88 352 SER A N 1
ATOM 2758 C CA . SER A 1 352 ? -3.108 30.179 -12.095 1.00 34.88 352 SER A CA 1
ATOM 2759 C C . SER A 1 352 ? -2.115 30.782 -11.110 1.00 34.88 352 SER A C 1
ATOM 2761 O O . SER A 1 352 ? -2.466 31.051 -9.961 1.00 34.88 352 SER A O 1
ATOM 2763 N N . GLY A 1 353 ? -0.871 30.914 -11.568 1.00 42.94 353 GLY A N 1
ATOM 2764 C CA . GLY A 1 353 ? 0.276 31.283 -10.755 1.00 42.94 353 GLY A CA 1
ATOM 2765 C C . GLY A 1 353 ? 0.025 32.435 -9.785 1.00 42.94 353 GLY A C 1
ATOM 2766 O O . GLY A 1 353 ? -0.365 33.531 -10.176 1.00 42.94 353 GLY A O 1
ATOM 2767 N N . ASN A 1 354 ? 0.320 32.164 -8.519 1.00 29.12 354 ASN A N 1
ATOM 2768 C CA . ASN A 1 354 ? 0.943 33.105 -7.600 1.00 29.12 354 ASN A CA 1
ATOM 2769 C C . ASN A 1 354 ? 1.647 32.283 -6.521 1.00 29.12 354 ASN A C 1
ATOM 2771 O O . ASN A 1 354 ? 1.064 31.877 -5.519 1.00 29.12 354 ASN A O 1
ATOM 2775 N N . ALA A 1 355 ? 2.921 31.998 -6.778 1.00 42.00 355 ALA A N 1
ATOM 2776 C CA . ALA A 1 355 ? 3.845 31.512 -5.774 1.00 42.00 355 ALA A CA 1
ATOM 2777 C C . ALA A 1 355 ? 4.229 32.687 -4.866 1.00 42.00 355 ALA A C 1
ATOM 2779 O O . ALA A 1 355 ? 5.190 33.387 -5.151 1.00 42.00 355 ALA A O 1
ATOM 2780 N N . ASP A 1 356 ? 3.432 32.933 -3.829 1.00 40.84 356 ASP A N 1
ATOM 2781 C CA . ASP A 1 356 ? 3.903 33.403 -2.523 1.00 40.84 356 ASP A CA 1
ATOM 2782 C C . ASP A 1 356 ? 2.737 33.389 -1.524 1.00 40.84 356 ASP A C 1
ATOM 2784 O O . ASP A 1 356 ? 1.617 33.768 -1.859 1.00 40.84 356 ASP A O 1
ATOM 2788 N N . ASN A 1 357 ? 3.030 32.953 -0.295 1.00 32.75 357 ASN A N 1
ATOM 2789 C CA . ASN A 1 357 ? 2.137 32.740 0.857 1.00 32.75 357 ASN A CA 1
ATOM 2790 C C . ASN A 1 357 ? 1.345 31.417 0.905 1.00 32.75 357 ASN A C 1
ATOM 2792 O O . ASN A 1 357 ? 0.117 31.390 0.866 1.00 32.75 357 ASN A O 1
ATOM 2796 N N . MET A 1 358 ? 2.051 30.308 1.160 1.00 34.09 358 MET A N 1
ATOM 2797 C CA . MET A 1 358 ? 1.511 29.304 2.089 1.00 34.09 358 MET A CA 1
ATOM 2798 C C . MET A 1 358 ? 1.765 29.817 3.507 1.00 34.09 358 MET A C 1
ATOM 2800 O O . MET A 1 358 ? 2.871 29.681 4.026 1.00 34.09 358 MET A O 1
ATOM 2804 N N . GLU A 1 359 ? 0.756 30.423 4.129 1.00 29.91 359 GLU A N 1
ATOM 2805 C CA . GLU A 1 359 ? 0.772 30.603 5.578 1.00 29.91 359 GLU A CA 1
ATOM 2806 C C . GLU A 1 359 ? 0.696 29.218 6.235 1.00 29.91 359 GLU A C 1
ATOM 2808 O O . GLU A 1 359 ? -0.322 28.524 6.180 1.00 29.91 359 GLU A O 1
ATOM 2813 N N . GLU A 1 360 ? 1.805 28.795 6.842 1.00 30.09 360 GLU A N 1
ATOM 2814 C CA . GLU A 1 360 ? 1.798 27.751 7.856 1.00 30.09 360 GLU A CA 1
ATOM 2815 C C . GLU A 1 360 ? 0.901 28.219 9.003 1.00 30.09 360 GLU A C 1
ATOM 2817 O O . GLU A 1 360 ? 1.239 29.132 9.757 1.00 30.09 360 GLU A O 1
ATOM 2822 N N . LEU A 1 361 ? -0.260 27.583 9.145 1.00 27.06 361 LEU A N 1
ATOM 2823 C CA . LEU A 1 361 ? -1.135 27.788 10.290 1.00 27.06 361 LEU A CA 1
ATOM 2824 C C . LEU A 1 361 ? -0.497 27.106 11.509 1.00 27.06 361 LEU A C 1
ATOM 2826 O O . LEU A 1 361 ? -0.810 25.971 11.871 1.00 27.06 361 LEU A O 1
ATOM 2830 N N . ILE A 1 362 ? 0.449 27.813 12.129 1.00 31.72 362 ILE A N 1
ATOM 2831 C CA . ILE A 1 362 ? 0.939 27.533 13.475 1.00 31.72 362 ILE A CA 1
ATOM 2832 C C . ILE A 1 362 ? -0.254 27.750 14.405 1.00 31.72 362 ILE A C 1
ATOM 2834 O O . ILE A 1 362 ? -0.616 28.880 14.727 1.00 31.72 362 ILE A O 1
ATOM 2838 N N . VAL A 1 363 ? -0.896 26.662 14.831 1.00 31.95 363 VAL A N 1
ATOM 2839 C CA . VAL A 1 363 ? -1.915 26.729 15.881 1.00 31.95 363 VAL A CA 1
ATOM 2840 C C . VAL A 1 363 ? -1.204 27.105 17.179 1.00 31.95 363 VAL A C 1
ATOM 2842 O O . VAL A 1 363 ? -0.548 26.284 17.823 1.00 31.95 363 VAL A O 1
ATOM 2845 N N . ALA A 1 364 ? -1.293 28.388 17.522 1.00 30.11 364 ALA A N 1
ATOM 2846 C CA . ALA A 1 364 ? -0.803 28.945 18.766 1.00 30.11 364 ALA A CA 1
ATOM 2847 C C . ALA A 1 364 ? -1.433 28.218 19.965 1.00 30.11 364 ALA A C 1
ATOM 2849 O O . ALA A 1 364 ? -2.641 27.987 20.025 1.00 30.11 364 ALA A O 1
ATOM 2850 N N . ARG A 1 365 ? -0.592 27.876 20.945 1.00 35.56 365 ARG A N 1
ATOM 2851 C CA . ARG A 1 365 ? -1.027 27.518 22.296 1.00 35.56 365 ARG A CA 1
ATOM 2852 C C . ARG A 1 365 ? -1.540 28.785 22.971 1.00 35.56 365 ARG A C 1
ATOM 2854 O O . ARG A 1 365 ? -0.736 29.659 23.286 1.00 35.56 365 ARG A O 1
ATOM 2861 N N . GLU A 1 366 ? -2.833 28.866 23.251 1.00 33.47 366 GLU A N 1
ATOM 2862 C CA . GLU A 1 366 ? -3.308 29.805 24.263 1.00 33.47 366 GLU A CA 1
ATOM 2863 C C . GLU A 1 366 ? -3.155 29.171 25.645 1.00 33.47 366 GLU A C 1
ATOM 2865 O O . GLU A 1 366 ? -3.772 28.163 25.986 1.00 33.47 366 GLU A O 1
ATOM 2870 N N . VAL A 1 367 ? -2.262 29.777 26.422 1.00 35.66 367 VAL A N 1
ATOM 2871 C CA . VAL A 1 367 ? -2.216 29.665 27.873 1.00 35.66 367 VAL A CA 1
ATOM 2872 C C . VAL A 1 367 ? -3.314 30.567 28.425 1.00 35.66 367 VAL A C 1
ATOM 2874 O O . VAL A 1 367 ? -3.288 31.771 28.165 1.00 35.66 367 VAL A O 1
ATOM 2877 N N . LYS A 1 368 ? -4.213 30.005 29.231 1.00 35.53 368 LYS A N 1
ATOM 2878 C CA . LYS A 1 368 ? -4.699 30.628 30.465 1.00 35.53 368 LYS A CA 1
ATOM 2879 C C . LYS A 1 368 ? -5.220 29.572 31.423 1.00 35.53 368 LYS A C 1
ATOM 2881 O O . LYS A 1 368 ? -5.995 28.703 30.969 1.00 35.53 368 LYS A O 1
#

Nearest PDB structures (foldseek):
  8peh-assembly3_A  TM=9.317E-01  e=7.540E-27  Lotus japonicus
  5xd6-assembly2_B  TM=8.988E-01  e=1.620E-25  Arabidopsis thaliana
  5xd6-assembly1_A  TM=9.037E-01  e=1.685E-24  Arabidopsis thaliana
  3tl8-assembly2_D  TM=8.096E-01  e=5.525E-25  Arabidopsis thaliana
  7ctv-assembly1_A  TM=8.671E-01  e=5.350E-23  Arabidopsis thaliana

Mean predicted aligned error: 10.29 Å

Radius of gyration: 21.94 Å; Cα contacts (8 Å, |Δi|>4): 533; chains: 1; bounding box: 54×80×58 Å

Foldseek 3Di:
DDDDPDDDPDPPDPDPPPQLVVLVVQPPDPDFWWFFLDPPDPGDHVVQQCVQQVSVHPVQFQDQDPQATWGWGAGPVRFIKIKGKGDQAPDDPVLVVVLCVQVQVDDDPQAFHFGTWTDDPRIIITITHDQPQAFQCCLLQPDDPPDDHDEDLLLLQLLLSNLVSLLCQQFVDVVRWFQQADASNQFGAHPVRHTHGYRTPSLVVHYCCCRPPPVVPPQDGYDPLLAQPCCSPPVDGDLLSVLQSSLLVLLCSFQSADQQDGPPDDPPDRHGSLVRCVVCVVVVNNLVSGHPSHPPPPLSVLSVQSNVLSNQSNDNDSVSRDGSLVSSVSSVVSSVVVPNPCPPPDDHDPPPDDPDDPPPPPPDDDDD

pLDDT: mean 80.71, std 21.11, range [24.22, 98.81]